Protein AF-A0A2E9R5T1-F1 (afdb_monomer_lite)

Secondary structure (DSSP, 8-state):
---HHHHHHHHHHHHHHHHTTS---------EEEEEEEE--HHHHT----SPEEEE--SHHHHHHHHHHHHHHHGGGT---HHHHHHHHHHHHHHHHHH--EEEEEEETTEEEEEEEEEEEEETTEEEEEEEEEEE-GGGTTSSHHHHHHHHHHHHHHHTT--EEEEEEESSSTHHHHHHHHTPEEEEEEEE-SPPHHHHHHHHHHHTTTS--SEEEE-HHHHTT---TT--EEEEEE--S---SEEEEEETTEEEEEEEE-GGGPPPTTTTGGGGG-EEEEESSSHHHHHHHHHHHHHHSPPPPPPHHHHHHHHHHHHHHHHHT-SSSHHHHHHHHHHHHHHHHHHHHHTT-----HHHHHHHHHHH-HHHHHHHHHHHSTT--HHHHHHHHHHHHT----TT-SS-----

pLDDT: mean 85.92, std 13.11, range [28.3, 98.19]

Radius of gyration: 26.07 Å; chains: 1; bounding box: 69×51×72 Å

Foldseek 3Di:
DDALVVLQVVQVVVVLVLLVQAQDDPDDPDFFKKFKWKFQDLVLLLFDDFQKDWDWDDDPVSLVVQLVQVCQQCVVVVPNDSVVSVRVSVSVVRLCVPQVKIKTFIDHPRDGFAIKIWGWDQDPNATETEIDRQDGRPVNPPVCVSLSSSRNVSNVCVVVRHRMYIYMDGPPDPVVVVVVVSPIDGSDIDRPPDDRLSRVLVQVCVVCVVFAFQWKKWAPCNLVVNDDLPDATEIETEGCDPDDQWDFDDTPSHTYTYGYDYPVGDDDLVVLLRSLSIDISDHPPCVSVVSNVSSVVVQLAFDDADDPVRLVVLLVVLVVLLVQLPDDDPRNVVSLVVSLVSLQCLLCNQQSEHRSDDVVSLVLCVPPPVVLSVLSVQSPDVPRDSVSSVVSSVVSVPRHHDPVDRYRDDDD

Structure (mmCIF, N/CA/C/O backbone):
data_AF-A0A2E9R5T1-F1
#
_entry.id   AF-A0A2E9R5T1-F1
#
loop_
_atom_site.group_PDB
_atom_site.id
_atom_site.type_symbol
_atom_site.label_atom_id
_atom_site.label_alt_id
_atom_site.label_comp_id
_atom_site.label_asym_id
_atom_site.label_entity_id
_atom_site.label_seq_id
_atom_site.pdbx_PDB_ins_code
_atom_site.Cartn_x
_atom_site.Cartn_y
_atom_site.Cartn_z
_atom_site.occupancy
_atom_site.B_iso_or_equiv
_atom_site.auth_seq_id
_atom_site.auth_comp_id
_atom_site.auth_asym_id
_atom_site.auth_atom_id
_atom_site.pdbx_PDB_model_num
ATOM 1 N N . MET A 1 1 ? -6.552 21.647 -6.631 1.00 59.81 1 MET A N 1
ATOM 2 C CA . MET A 1 1 ? -7.624 20.635 -6.540 1.00 59.81 1 MET A CA 1
ATOM 3 C C . MET A 1 1 ? -6.993 19.288 -6.786 1.00 59.81 1 MET A C 1
ATOM 5 O O . MET A 1 1 ? -6.242 19.164 -7.749 1.00 59.81 1 MET A O 1
ATOM 9 N N . TYR A 1 2 ? -7.252 18.329 -5.908 1.00 76.38 2 TYR A N 1
ATOM 10 C CA . TYR A 1 2 ? -6.768 16.965 -6.065 1.00 76.38 2 TYR A CA 1
ATOM 11 C C . TYR A 1 2 ? -7.516 16.244 -7.189 1.00 76.38 2 TYR A C 1
ATOM 13 O O . TYR A 1 2 ? -8.682 16.533 -7.458 1.00 76.38 2 TYR A O 1
ATOM 21 N N . THR A 1 3 ? -6.845 15.314 -7.870 1.00 84.06 3 THR A N 1
ATOM 22 C CA . THR A 1 3 ? -7.523 14.411 -8.808 1.00 84.06 3 THR A CA 1
ATOM 23 C C . THR A 1 3 ? -8.287 13.346 -8.021 1.00 84.06 3 THR A C 1
ATOM 25 O O . THR A 1 3 ? -7.894 13.000 -6.909 1.00 84.06 3 THR A O 1
ATOM 28 N N . GLN A 1 4 ? -9.350 12.775 -8.599 1.00 82.19 4 GLN A N 1
ATOM 29 C CA . GLN A 1 4 ? -10.084 11.676 -7.953 1.00 82.19 4 GLN A CA 1
ATOM 30 C C . GLN A 1 4 ? -9.165 10.498 -7.591 1.00 82.19 4 GLN A C 1
ATOM 32 O O . GLN A 1 4 ? -9.255 9.974 -6.488 1.00 82.19 4 GLN A O 1
ATOM 37 N N . ALA A 1 5 ? -8.218 10.153 -8.471 1.00 71.06 5 ALA A N 1
ATOM 38 C CA . ALA A 1 5 ? -7.241 9.095 -8.218 1.00 71.06 5 ALA A CA 1
ATOM 39 C C . ALA A 1 5 ? -6.357 9.381 -6.992 1.00 71.06 5 ALA A C 1
ATOM 41 O O . ALA A 1 5 ? -6.119 8.487 -6.187 1.00 71.06 5 ALA A O 1
ATOM 42 N N . HIS A 1 6 ? -5.914 10.627 -6.820 1.00 79.06 6 HIS A N 1
ATOM 43 C CA . HIS A 1 6 ? -5.114 11.012 -5.660 1.00 79.06 6 HIS A CA 1
ATOM 44 C C . HIS A 1 6 ? -5.943 11.029 -4.367 1.00 79.06 6 HIS A C 1
ATOM 46 O O . HIS A 1 6 ? -5.494 10.545 -3.333 1.00 79.06 6 HIS A O 1
ATOM 52 N N . LEU A 1 7 ? -7.187 11.518 -4.422 1.00 87.56 7 LEU A N 1
ATOM 53 C CA . LEU A 1 7 ? -8.104 11.451 -3.281 1.00 87.56 7 LEU A CA 1
ATOM 54 C C . LEU A 1 7 ? -8.384 10.001 -2.869 1.00 87.56 7 LEU A C 1
ATOM 56 O O . LEU A 1 7 ? -8.409 9.695 -1.682 1.00 87.56 7 LEU A O 1
ATOM 60 N N . HIS A 1 8 ? -8.558 9.098 -3.834 1.00 88.50 8 HIS A N 1
ATOM 61 C CA . HIS A 1 8 ? -8.705 7.671 -3.568 1.00 88.50 8 HIS A CA 1
ATOM 62 C C . HIS A 1 8 ? -7.478 7.086 -2.858 1.00 88.50 8 HIS A C 1
ATOM 64 O O . HIS A 1 8 ? -7.639 6.439 -1.827 1.00 88.50 8 HIS A O 1
ATOM 70 N N . GLU A 1 9 ? -6.271 7.371 -3.350 1.00 77.12 9 GLU A N 1
ATOM 71 C CA . GLU A 1 9 ? -5.012 6.937 -2.730 1.00 77.12 9 GLU A CA 1
ATOM 72 C C . GLU A 1 9 ? -4.887 7.423 -1.279 1.00 77.12 9 GLU A C 1
ATOM 74 O O . GLU A 1 9 ? -4.515 6.652 -0.394 1.00 77.12 9 GLU A O 1
ATOM 79 N N . ILE A 1 10 ? -5.281 8.672 -1.011 1.00 84.06 10 ILE A N 1
ATOM 80 C CA . ILE A 1 10 ? -5.351 9.212 0.348 1.00 84.06 10 ILE A CA 1
ATOM 81 C C . ILE A 1 10 ? -6.268 8.357 1.228 1.00 84.06 10 ILE A C 1
ATOM 83 O O . ILE A 1 10 ? -5.854 7.942 2.312 1.00 84.06 10 ILE A O 1
ATOM 87 N N . VAL A 1 11 ? -7.501 8.084 0.783 1.00 87.44 11 VAL A N 1
ATOM 88 C CA . VAL A 1 11 ? -8.450 7.288 1.578 1.00 87.44 11 VAL A CA 1
ATOM 89 C C . VAL A 1 11 ? -7.875 5.901 1.865 1.00 87.44 11 VAL A C 1
ATOM 91 O O . VAL A 1 11 ? -7.888 5.478 3.022 1.00 87.44 11 VAL A O 1
ATOM 94 N N . LEU A 1 12 ? -7.295 5.236 0.862 1.00 80.81 12 LEU A N 1
ATOM 95 C CA . LEU A 1 12 ? -6.671 3.923 1.035 1.00 80.81 12 LEU A CA 1
ATOM 96 C C . LEU A 1 12 ? -5.512 3.955 2.036 1.00 80.81 12 LEU A C 1
ATOM 98 O O . LEU A 1 12 ? -5.439 3.104 2.918 1.00 80.81 12 LEU A O 1
ATOM 102 N N . ARG A 1 13 ? -4.640 4.966 1.964 1.00 78.19 13 ARG A N 1
ATOM 103 C CA . ARG A 1 13 ? -3.521 5.107 2.905 1.00 78.19 13 ARG A CA 1
ATOM 104 C C . ARG A 1 13 ? -4.013 5.297 4.340 1.00 78.19 13 ARG A C 1
ATOM 106 O O . ARG A 1 13 ? -3.461 4.685 5.251 1.00 78.19 13 ARG A O 1
ATOM 113 N N . THR A 1 14 ? -5.051 6.113 4.550 1.00 83.94 14 THR A N 1
ATOM 114 C CA . THR A 1 14 ? -5.640 6.281 5.891 1.00 83.94 14 THR A CA 1
ATOM 115 C C . THR A 1 14 ? -6.254 4.983 6.407 1.00 83.94 14 THR A C 1
ATOM 117 O O . THR A 1 14 ? -6.073 4.655 7.574 1.00 83.94 14 THR A O 1
ATOM 120 N N . GLU A 1 15 ? -6.908 4.213 5.536 1.00 85.50 15 GLU A N 1
ATOM 121 C CA . GLU A 1 15 ? -7.493 2.918 5.882 1.00 85.50 15 GLU A CA 1
ATOM 122 C C . GLU A 1 15 ? -6.421 1.909 6.308 1.00 85.50 15 GLU A C 1
ATOM 124 O O . GLU A 1 15 ? -6.512 1.330 7.387 1.00 85.50 15 GLU A O 1
ATOM 129 N N . MET A 1 16 ? -5.351 1.772 5.520 1.00 72.56 16 MET A N 1
ATOM 130 C CA . MET A 1 16 ? -4.235 0.874 5.837 1.00 72.56 16 MET A CA 1
ATOM 131 C C . MET A 1 16 ? -3.582 1.204 7.187 1.00 72.56 16 MET A C 1
ATOM 133 O O . MET A 1 16 ? -3.212 0.302 7.937 1.00 72.56 16 MET A O 1
ATOM 137 N N . LEU A 1 17 ? -3.441 2.494 7.511 1.00 75.75 17 LEU A N 1
ATOM 138 C CA . LEU A 1 17 ? -2.878 2.928 8.790 1.00 75.75 17 LEU A CA 1
ATOM 139 C C . LEU A 1 17 ? -3.795 2.577 9.964 1.00 75.75 17 LEU A C 1
ATOM 141 O O . LEU A 1 17 ? -3.307 2.063 10.970 1.00 75.75 17 LEU A O 1
ATOM 145 N N . LEU A 1 18 ? -5.104 2.811 9.836 1.00 80.56 18 LEU A N 1
ATOM 146 C CA . LEU A 1 18 ? -6.070 2.455 10.879 1.00 80.56 18 LEU A CA 1
ATOM 147 C C . LEU A 1 18 ? -6.155 0.946 11.098 1.00 80.56 18 LEU A C 1
ATOM 149 O O . LEU A 1 18 ? -6.223 0.510 12.238 1.00 80.56 18 LEU A O 1
ATOM 153 N N . GLN A 1 19 ? -6.073 0.152 10.038 1.00 74.94 19 GLN A N 1
ATOM 154 C CA . GLN A 1 19 ? -6.098 -1.307 10.143 1.00 74.94 19 GLN A CA 1
ATOM 155 C C . GLN A 1 19 ? -4.813 -1.889 10.742 1.00 74.94 19 GLN A C 1
ATOM 157 O O . GLN A 1 19 ? -4.826 -2.998 11.263 1.00 74.94 19 GLN A O 1
ATOM 162 N N . SER A 1 20 ? -3.694 -1.153 10.718 1.00 71.19 20 SER A N 1
ATOM 163 C CA . SER A 1 20 ? -2.428 -1.613 11.314 1.00 71.19 20 SER A CA 1
ATOM 164 C C . SER A 1 20 ? -2.465 -1.763 12.843 1.00 71.19 20 SER A C 1
ATOM 166 O O . SER A 1 20 ? -1.512 -2.279 13.429 1.00 71.19 20 SER A O 1
ATOM 168 N N . VAL A 1 21 ? -3.535 -1.286 13.486 1.00 68.94 21 VAL A N 1
ATOM 169 C CA . VAL A 1 21 ? -3.762 -1.374 14.937 1.00 68.94 21 VAL A CA 1
ATOM 170 C C . VAL A 1 21 ? -5.000 -2.178 15.315 1.00 68.94 21 VAL A C 1
ATOM 172 O O . VAL A 1 21 ? -5.254 -2.342 16.503 1.00 68.94 21 VAL A O 1
ATOM 175 N N . GLU A 1 22 ? -5.780 -2.635 14.338 1.00 73.25 22 GLU A N 1
ATOM 176 C CA . GLU A 1 22 ? -6.994 -3.401 14.608 1.00 73.25 22 GLU A CA 1
ATOM 177 C C . GLU A 1 22 ? -6.646 -4.846 14.963 1.00 73.25 22 GLU A C 1
ATOM 179 O O . GLU A 1 22 ? -5.777 -5.472 14.346 1.00 73.25 22 GLU A O 1
ATOM 184 N N . HIS A 1 23 ? -7.345 -5.397 15.951 1.00 59.78 23 HIS A N 1
ATOM 185 C CA . HIS A 1 23 ? -7.239 -6.808 16.283 1.00 59.78 23 HIS A CA 1
ATOM 186 C C . HIS A 1 23 ? -7.947 -7.637 15.201 1.00 59.78 23 HIS A C 1
ATOM 188 O O . HIS A 1 23 ? -9.172 -7.607 15.078 1.00 59.78 23 HIS A O 1
ATOM 194 N N . SER A 1 24 ? -7.177 -8.402 14.419 1.00 51.25 24 SER A N 1
ATOM 195 C CA . SER A 1 24 ? -7.688 -9.244 13.331 1.00 51.25 24 SER A CA 1
ATOM 196 C C . SER A 1 24 ? -8.837 -10.150 13.791 1.00 51.25 24 SER A C 1
ATOM 198 O O . SER A 1 24 ? -8.683 -10.945 14.723 1.00 51.25 24 SER A O 1
ATOM 200 N N . TYR A 1 25 ? -9.981 -10.073 13.105 1.00 47.62 25 TYR A N 1
ATOM 201 C CA . TYR A 1 25 ? -11.031 -11.088 13.180 1.00 47.62 25 TYR A CA 1
ATOM 202 C C . TYR A 1 25 ? -11.051 -11.914 11.895 1.00 47.62 25 TYR A C 1
ATOM 204 O O . TYR A 1 25 ? -11.053 -11.333 10.806 1.00 47.62 25 TYR A O 1
ATOM 212 N N . PRO A 1 26 ? -11.190 -13.248 11.991 1.00 35.00 26 PRO A N 1
ATOM 213 C CA . PRO A 1 26 ? -11.529 -14.077 10.850 1.00 35.00 26 PRO A CA 1
ATOM 214 C C . PRO A 1 26 ? -13.003 -13.836 10.500 1.00 35.00 26 PRO A C 1
ATOM 216 O O . PRO A 1 26 ? -13.890 -14.608 10.856 1.00 35.00 26 PRO A O 1
ATOM 219 N N . GLN A 1 27 ? -13.304 -12.722 9.832 1.00 35.47 27 GLN A N 1
ATOM 220 C CA . GLN A 1 27 ? -14.530 -12.655 9.050 1.00 35.47 27 GLN A CA 1
ATOM 221 C C . GLN A 1 27 ? -14.250 -13.335 7.717 1.00 35.47 27 GLN A C 1
ATOM 223 O O . GLN A 1 27 ? -13.300 -12.976 7.022 1.00 35.47 27 GLN A O 1
ATOM 228 N N . ALA A 1 28 ? -15.078 -14.336 7.411 1.00 28.30 28 ALA A N 1
ATOM 229 C CA . ALA A 1 28 ? -15.074 -15.083 6.164 1.00 28.30 28 ALA A CA 1
ATOM 230 C C . ALA A 1 28 ? -14.765 -14.168 4.973 1.00 28.30 28 ALA A C 1
ATOM 232 O O . ALA A 1 28 ? -15.284 -13.050 4.894 1.00 28.30 28 ALA A O 1
ATOM 233 N N . SER A 1 29 ? -13.917 -14.674 4.078 1.00 32.88 29 SER A N 1
ATOM 234 C CA . SER A 1 29 ? -13.398 -14.078 2.845 1.00 32.88 29 SER A CA 1
ATOM 235 C C . SER A 1 29 ? -14.494 -13.688 1.844 1.00 32.88 29 SER A C 1
ATOM 237 O O . SER A 1 29 ? -14.556 -14.160 0.713 1.00 32.88 29 SER A O 1
ATOM 239 N N . ILE A 1 30 ? -15.385 -12.787 2.240 1.00 36.75 30 ILE A N 1
ATOM 240 C CA . ILE A 1 30 ? -16.299 -12.124 1.326 1.00 36.75 30 ILE A CA 1
ATOM 241 C C . ILE A 1 30 ? -15.514 -10.959 0.746 1.00 36.75 30 ILE A C 1
ATOM 243 O O . ILE A 1 30 ? -15.134 -10.039 1.470 1.00 36.75 30 ILE A O 1
ATOM 247 N N . SER A 1 31 ? -15.273 -11.009 -0.561 1.00 41.31 31 SER A N 1
ATOM 248 C CA . SER A 1 31 ? -14.768 -9.874 -1.322 1.00 41.31 31 SER A CA 1
ATOM 249 C C . SER A 1 31 ? -15.642 -8.649 -1.037 1.00 41.31 31 SER A C 1
ATOM 251 O O . SER A 1 31 ? -16.794 -8.598 -1.474 1.00 41.31 31 SER A O 1
ATOM 253 N N . ARG A 1 32 ? -15.137 -7.667 -0.287 1.00 60.44 32 ARG A N 1
ATOM 254 C CA . ARG A 1 32 ? -15.850 -6.415 -0.032 1.00 60.44 32 ARG A CA 1
ATOM 255 C C . ARG A 1 32 ? -15.503 -5.461 -1.145 1.00 60.44 32 ARG A C 1
ATOM 257 O O . ARG A 1 32 ? -14.402 -4.932 -1.234 1.00 60.44 32 ARG A O 1
ATOM 264 N N . HIS A 1 33 ? -16.445 -5.259 -2.045 1.00 74.25 33 HIS A N 1
ATOM 265 C CA . HIS A 1 33 ? -16.380 -4.093 -2.903 1.00 74.25 33 HIS A CA 1
ATOM 266 C C . HIS A 1 33 ? -16.624 -2.872 -2.010 1.00 74.25 33 HIS A C 1
ATOM 268 O O . HIS A 1 33 ? -17.652 -2.811 -1.344 1.00 74.25 33 HIS A O 1
ATOM 274 N N . GLU A 1 34 ? -15.686 -1.931 -1.939 1.00 85.38 34 GLU A N 1
ATOM 275 C CA . GLU A 1 34 ? -15.787 -0.742 -1.085 1.00 85.38 34 GLU A CA 1
ATOM 276 C C . GLU A 1 34 ? -15.503 0.532 -1.881 1.00 85.38 34 GLU A C 1
ATOM 278 O O . GLU A 1 34 ? -14.698 0.557 -2.813 1.00 85.38 34 GLU A O 1
ATOM 283 N N . TRP A 1 35 ? -16.192 1.612 -1.530 1.00 90.19 35 TRP A N 1
ATOM 284 C CA . TRP A 1 35 ? -16.045 2.932 -2.123 1.00 90.19 35 TRP A CA 1
ATOM 285 C C . TRP A 1 35 ? -15.223 3.829 -1.216 1.00 90.19 35 TRP A C 1
ATOM 287 O O . TRP A 1 35 ? -15.558 4.007 -0.046 1.00 90.19 35 TRP A O 1
ATOM 297 N N . SER A 1 36 ? -14.221 4.478 -1.801 1.00 92.12 36 SER A N 1
ATOM 298 C CA . SER A 1 36 ? -13.553 5.609 -1.172 1.00 92.12 36 SER A CA 1
ATOM 299 C C . SER A 1 36 ? -14.386 6.862 -1.385 1.00 92.12 36 SER A C 1
ATOM 301 O O . SER A 1 36 ? -14.718 7.230 -2.520 1.00 92.12 36 SER A O 1
ATOM 303 N N . MET A 1 37 ? -14.722 7.518 -0.283 1.00 94.88 37 MET A N 1
ATOM 304 C CA . MET A 1 37 ? -15.631 8.650 -0.253 1.00 94.88 37 MET A CA 1
ATOM 305 C C . MET A 1 37 ? -14.959 9.876 0.366 1.00 94.88 37 MET A C 1
ATOM 307 O O . MET A 1 37 ? -14.228 9.762 1.349 1.00 94.88 37 MET A O 1
ATOM 311 N N . TRP A 1 38 ? -15.227 11.051 -0.205 1.00 96.06 38 TRP A N 1
ATOM 312 C CA . TRP A 1 38 ? -14.563 12.310 0.142 1.00 96.06 38 TRP A CA 1
ATOM 313 C C . TRP A 1 38 ? -15.548 13.474 0.266 1.00 96.06 38 TRP A C 1
ATOM 315 O O . TRP A 1 38 ? -16.450 13.611 -0.560 1.00 96.06 38 TRP A O 1
ATOM 325 N N . LEU A 1 39 ? -15.363 14.334 1.266 1.00 95.00 39 LEU A N 1
ATOM 326 C CA . LEU A 1 39 ? -16.145 15.549 1.485 1.00 95.00 39 LEU A CA 1
ATOM 327 C C . LEU A 1 39 ? -15.214 16.730 1.796 1.00 95.00 39 LEU A C 1
ATOM 329 O O . LEU A 1 39 ? -14.656 16.805 2.885 1.00 95.00 39 LEU A O 1
ATOM 333 N N . GLU A 1 40 ? -15.103 17.676 0.865 1.00 90.69 40 GLU A N 1
ATOM 334 C CA . GLU A 1 40 ? -14.290 18.907 0.993 1.00 90.69 40 GLU A CA 1
ATOM 335 C C . GLU A 1 40 ? -15.106 20.207 0.902 1.00 90.69 40 GLU A C 1
ATOM 337 O O . GLU A 1 40 ? -14.570 21.308 1.028 1.00 90.69 40 GLU A O 1
ATOM 342 N N . ASP A 1 41 ? -16.415 20.093 0.675 1.00 83.56 41 ASP A N 1
ATOM 343 C CA . ASP A 1 41 ? -17.321 21.231 0.533 1.00 83.56 41 ASP A CA 1
ATOM 344 C C . ASP A 1 41 ? -17.409 22.012 1.856 1.00 83.56 41 ASP A C 1
ATOM 346 O O . ASP A 1 41 ? -17.982 21.540 2.839 1.00 83.56 41 ASP A O 1
ATOM 350 N N . ARG A 1 42 ? -16.839 23.224 1.876 1.00 75.31 42 ARG A N 1
ATOM 351 C CA . ARG A 1 42 ? -16.771 24.088 3.064 1.00 75.31 42 ARG A CA 1
ATOM 352 C C . ARG A 1 42 ? -18.138 24.537 3.571 1.00 75.31 42 ARG A C 1
ATOM 354 O O . ARG A 1 42 ? -18.296 24.667 4.783 1.00 75.31 42 ARG A O 1
ATOM 361 N N . GLU A 1 43 ? -19.121 24.737 2.694 1.00 75.88 43 GLU A N 1
ATOM 362 C CA . GLU A 1 43 ? -20.480 25.082 3.126 1.00 75.88 43 GLU A CA 1
ATOM 363 C C . GLU A 1 43 ? -21.116 23.893 3.846 1.00 75.88 43 GLU A C 1
ATOM 365 O O . GLU A 1 43 ? -21.723 24.052 4.906 1.00 75.88 43 GLU A O 1
ATOM 370 N N . ARG A 1 44 ? -20.895 22.673 3.347 1.00 74.25 44 ARG A N 1
ATOM 371 C CA . ARG A 1 44 ? -21.368 21.456 4.025 1.00 74.25 44 ARG A CA 1
ATOM 372 C C . ARG A 1 44 ? -20.609 21.165 5.312 1.00 74.25 44 ARG A C 1
ATOM 374 O O . ARG A 1 44 ? -21.234 20.765 6.292 1.00 74.25 44 ARG A O 1
ATOM 381 N N . LEU A 1 45 ? -19.297 21.404 5.333 1.00 72.94 45 LEU A N 1
ATOM 382 C CA . LEU A 1 45 ? -18.474 21.273 6.535 1.00 72.94 45 LEU A CA 1
ATOM 383 C C . LEU A 1 45 ? -18.870 22.292 7.609 1.00 72.94 45 LEU A C 1
ATOM 385 O O . LEU A 1 45 ? -18.813 21.964 8.786 1.00 72.94 45 LEU A O 1
ATOM 389 N N . SER A 1 46 ? -19.353 23.483 7.237 1.00 70.12 46 SER A N 1
ATOM 390 C CA . SER A 1 46 ? -19.845 24.464 8.217 1.00 70.12 46 SER A CA 1
ATOM 391 C C . SER A 1 46 ? -21.086 23.993 8.998 1.00 70.12 46 SER A C 1
ATOM 393 O O . SER A 1 46 ? -21.353 24.510 10.081 1.00 70.12 46 SER A O 1
ATOM 395 N N . GLY A 1 47 ? -21.780 22.957 8.502 1.00 64.88 47 GLY A N 1
ATOM 396 C CA . GLY A 1 47 ? -22.803 22.194 9.218 1.00 64.88 47 GLY A CA 1
ATOM 397 C C . GLY A 1 47 ? -24.093 22.971 9.506 1.00 64.88 47 GLY A C 1
ATOM 398 O O . GLY A 1 47 ? -24.116 23.930 10.276 1.00 64.88 47 GLY A O 1
ATOM 399 N N . ALA A 1 48 ? -25.227 22.502 8.975 1.00 76.25 48 ALA A N 1
ATOM 400 C CA . ALA A 1 48 ? -26.530 23.067 9.341 1.00 76.25 48 ALA A CA 1
ATOM 401 C C . ALA A 1 48 ? -26.809 22.916 10.856 1.00 76.25 48 ALA A C 1
ATOM 403 O O . ALA A 1 48 ? -26.301 21.970 11.470 1.00 76.25 48 ALA A O 1
ATOM 404 N N . PRO A 1 49 ? -27.600 23.816 11.477 1.00 80.69 49 PRO A N 1
ATOM 405 C CA . PRO A 1 49 ? -28.053 23.679 12.863 1.00 80.69 49 PRO A CA 1
ATOM 406 C C . PRO A 1 49 ? -28.580 22.273 13.152 1.00 80.69 49 PRO A C 1
ATOM 408 O O . PRO A 1 49 ? -29.258 21.673 12.320 1.00 80.69 49 PRO A O 1
ATOM 411 N N . THR A 1 50 ? -28.217 21.753 14.318 1.00 88.25 50 THR A N 1
ATOM 412 C CA . THR A 1 50 ? -28.560 20.410 14.782 1.00 88.25 50 THR A CA 1
ATOM 413 C C . THR A 1 50 ? -28.835 20.494 16.272 1.00 88.25 50 THR A C 1
ATOM 415 O O . THR A 1 50 ? -28.148 21.239 16.975 1.00 88.25 50 THR A O 1
ATOM 418 N N . ASP A 1 51 ? -29.832 19.745 16.724 1.00 91.12 51 ASP A N 1
ATOM 419 C CA . ASP A 1 51 ? -30.188 19.635 18.140 1.00 91.12 51 ASP A CA 1
ATOM 420 C C . ASP A 1 51 ? -29.371 18.537 18.840 1.00 91.12 51 ASP A C 1
ATOM 422 O O . ASP A 1 51 ? -29.473 18.335 20.049 1.00 91.12 51 ASP A O 1
ATOM 426 N N . LEU A 1 52 ? -28.565 17.805 18.066 1.00 94.19 52 LEU A N 1
ATOM 427 C CA . LEU A 1 52 ? -27.718 16.729 18.544 1.00 94.19 52 LEU A CA 1
ATOM 428 C C . LEU A 1 52 ? -26.391 17.287 19.075 1.00 94.19 52 LEU A C 1
ATOM 430 O O . LEU A 1 52 ? -25.686 18.023 18.381 1.00 94.19 52 LEU A O 1
ATOM 434 N N . ILE A 1 53 ? -26.042 16.897 20.298 1.00 95.38 53 ILE A N 1
ATOM 435 C CA . ILE A 1 53 ? -24.817 17.302 20.990 1.00 95.38 53 ILE A CA 1
ATOM 436 C C . ILE A 1 53 ? -23.808 16.158 20.904 1.00 95.38 53 ILE A C 1
ATOM 438 O O . ILE A 1 53 ? -24.135 15.019 21.237 1.00 95.38 53 ILE A O 1
ATOM 442 N N . LEU A 1 54 ? -22.581 16.461 20.477 1.00 96.75 54 LEU A N 1
ATOM 443 C CA . LEU A 1 54 ? -21.468 15.513 20.510 1.00 96.75 54 LEU A CA 1
ATOM 444 C C . LEU A 1 54 ? -20.657 15.702 21.787 1.00 96.75 54 LEU A C 1
ATOM 446 O O . LEU A 1 54 ? -20.087 16.769 22.016 1.00 96.75 54 LEU A O 1
ATOM 450 N N . CYS A 1 55 ? -20.592 14.653 22.596 1.00 96.94 55 CYS A N 1
ATOM 451 C CA . CYS A 1 55 ? -19.800 14.607 23.816 1.00 96.94 55 CYS A CA 1
ATOM 452 C C . CYS A 1 55 ? -18.541 13.769 23.548 1.00 96.94 55 CYS A C 1
ATOM 454 O O . CYS A 1 55 ? -18.687 12.570 23.300 1.00 96.94 55 CYS A O 1
ATOM 456 N N . PRO A 1 56 ? -17.333 14.366 23.524 1.00 97.12 56 PRO A N 1
ATOM 457 C CA . PRO A 1 56 ? -16.104 13.610 23.308 1.00 97.12 56 PRO A CA 1
ATOM 458 C C . PRO A 1 56 ? -15.879 12.634 24.461 1.00 97.12 56 PRO A C 1
ATOM 460 O O . PRO A 1 56 ? -16.066 12.992 25.619 1.00 97.12 56 PRO A O 1
ATOM 463 N N . VAL A 1 57 ? -15.458 11.419 24.131 1.00 96.88 57 VAL A N 1
ATOM 464 C CA . VAL A 1 57 ? -15.122 10.378 25.104 1.00 96.88 57 VAL A CA 1
ATOM 465 C C . VAL A 1 57 ? -13.709 10.614 25.629 1.00 96.88 57 VAL A C 1
ATOM 467 O O . VAL A 1 57 ? -12.746 10.649 24.863 1.00 96.88 57 VAL A O 1
ATOM 470 N N . THR A 1 58 ? -13.597 10.795 26.940 1.00 94.31 58 THR A N 1
ATOM 471 C CA . THR A 1 58 ? -12.371 11.179 27.651 1.00 94.31 58 THR A CA 1
ATOM 472 C C . THR A 1 58 ? -12.130 10.383 28.935 1.00 94.31 58 THR A C 1
ATOM 474 O O . THR A 1 58 ? -10.995 10.357 29.410 1.00 94.31 58 THR A O 1
ATOM 477 N N . SER A 1 59 ? -13.151 9.715 29.485 1.00 95.12 59 SER A N 1
ATOM 478 C CA . SER A 1 59 ? -13.040 8.875 30.686 1.00 95.12 59 SER A CA 1
ATOM 479 C C . SER A 1 59 ? -13.370 7.403 30.425 1.00 95.12 59 SER A C 1
ATOM 481 O O . SER A 1 59 ? -13.995 7.044 29.425 1.00 95.12 59 SER A O 1
ATOM 483 N N . ASP A 1 60 ? -12.964 6.526 31.346 1.00 93.44 60 ASP A N 1
ATOM 484 C CA . ASP A 1 60 ? -13.294 5.100 31.268 1.00 93.44 60 ASP A CA 1
ATOM 485 C C . ASP A 1 60 ? -14.804 4.841 31.373 1.00 93.44 60 ASP A C 1
ATOM 487 O O . ASP A 1 60 ? -15.307 3.933 30.710 1.00 93.44 60 ASP A O 1
ATOM 491 N N . GLU A 1 61 ? -15.548 5.647 32.140 1.00 94.56 61 GLU A N 1
ATOM 492 C CA . GLU A 1 61 ? -17.013 5.554 32.195 1.00 94.56 61 GLU A CA 1
ATOM 493 C C . GLU A 1 61 ? -17.658 5.887 30.840 1.00 94.56 61 GLU A C 1
ATOM 495 O O . GLU A 1 61 ? -18.617 5.236 30.423 1.00 94.56 61 GLU A O 1
ATOM 500 N N . GLU A 1 62 ? -17.120 6.870 30.117 1.00 95.06 62 GLU A N 1
ATOM 501 C CA . GLU A 1 62 ? -17.605 7.243 28.784 1.00 95.06 62 GLU A CA 1
ATOM 502 C C . GLU A 1 62 ? -17.257 6.172 27.737 1.00 95.06 62 GLU A C 1
ATOM 504 O O . GLU A 1 62 ? -18.076 5.870 26.867 1.00 95.06 62 GLU A O 1
ATOM 509 N N . TRP A 1 63 ? -16.092 5.524 27.854 1.00 95.19 63 TRP A N 1
ATOM 510 C CA . TRP A 1 63 ? -15.742 4.362 27.030 1.00 95.19 63 TRP A CA 1
ATOM 511 C C . TRP A 1 63 ? -16.665 3.164 27.281 1.00 95.19 63 TRP A C 1
ATOM 513 O O . TRP A 1 63 ? -17.057 2.489 26.330 1.00 95.19 63 TRP A O 1
ATOM 523 N N . GLN A 1 64 ? -17.055 2.915 28.535 1.00 93.50 64 GLN A N 1
ATOM 524 C CA . GLN A 1 64 ? -18.055 1.889 28.865 1.00 93.50 64 GLN A CA 1
ATOM 525 C C . GLN A 1 64 ? -19.428 2.224 28.267 1.00 93.50 64 GLN A C 1
ATOM 527 O O . GLN A 1 64 ? -20.130 1.336 27.786 1.00 93.50 64 GLN A O 1
ATOM 532 N N . MET A 1 65 ? -19.803 3.506 28.243 1.00 93.06 65 MET A N 1
ATOM 533 C CA . MET A 1 65 ? -21.040 3.953 27.598 1.00 93.06 65 MET A CA 1
ATOM 534 C C . MET A 1 65 ? -21.007 3.725 26.078 1.00 93.06 65 MET A C 1
ATOM 536 O O . MET A 1 65 ? -21.997 3.284 25.494 1.00 93.06 65 MET A O 1
ATOM 540 N N . LEU A 1 66 ? -19.860 3.975 25.438 1.00 93.56 66 LEU A N 1
ATOM 541 C CA . LEU A 1 66 ? -19.642 3.699 24.015 1.00 93.56 66 LEU A CA 1
ATOM 542 C C . LEU A 1 66 ? -19.767 2.193 23.720 1.00 93.56 66 LEU A C 1
ATOM 544 O O . LEU A 1 66 ? -20.443 1.801 22.769 1.00 93.56 66 LEU A O 1
ATOM 548 N N . GLU A 1 67 ? -19.214 1.338 24.588 1.00 92.38 67 GLU A N 1
ATOM 549 C CA . GLU A 1 67 ? -19.400 -0.119 24.526 1.00 92.38 67 GLU A CA 1
ATOM 550 C C . GLU A 1 67 ? -20.884 -0.519 24.565 1.00 92.38 67 GLU A C 1
ATOM 552 O O . GLU A 1 67 ? -21.328 -1.369 23.787 1.00 92.38 67 GLU A O 1
ATOM 557 N N . GLU A 1 68 ? -21.676 0.107 25.442 1.00 91.19 68 GLU A N 1
ATOM 558 C CA . GLU A 1 68 ? -23.108 -0.176 25.560 1.00 91.19 68 GLU A CA 1
ATOM 559 C C . GLU A 1 68 ? -23.884 0.225 24.295 1.00 91.19 68 GLU A C 1
ATOM 561 O O . GLU A 1 68 ? -24.741 -0.533 23.829 1.00 91.19 68 GLU A O 1
ATOM 566 N N . ILE A 1 69 ? -23.574 1.388 23.709 1.00 91.12 69 ILE A N 1
ATOM 567 C CA . ILE A 1 69 ? -24.159 1.820 22.431 1.00 91.12 69 ILE A CA 1
ATOM 568 C C . ILE A 1 69 ? -23.800 0.829 21.327 1.00 91.12 69 ILE A C 1
ATOM 570 O O . ILE A 1 69 ? -24.694 0.359 20.619 1.00 91.12 69 ILE A O 1
ATOM 574 N N . ARG A 1 70 ? -22.520 0.457 21.208 1.00 89.25 70 ARG A N 1
ATOM 575 C CA . ARG A 1 70 ? -22.063 -0.497 20.192 1.00 89.25 70 ARG A CA 1
ATOM 576 C C . ARG A 1 70 ? -22.769 -1.843 20.332 1.00 89.25 70 ARG A C 1
ATOM 578 O O . ARG A 1 70 ? -23.221 -2.397 19.336 1.00 89.25 70 ARG A O 1
ATOM 585 N N . ARG A 1 71 ? -22.963 -2.331 21.560 1.00 87.00 71 ARG A N 1
ATOM 586 C CA . ARG A 1 71 ? -23.717 -3.566 21.824 1.00 87.00 71 ARG A CA 1
ATOM 587 C C . ARG A 1 71 ? -25.158 -3.494 21.306 1.00 87.00 71 ARG A C 1
ATOM 589 O O . ARG A 1 71 ? -25.633 -4.460 20.719 1.00 87.00 71 ARG A O 1
ATOM 596 N N . LYS A 1 72 ? -25.840 -2.354 21.479 1.00 88.44 72 LYS A N 1
ATOM 597 C CA . LYS A 1 72 ? -27.201 -2.137 20.944 1.00 88.44 72 LYS A CA 1
ATOM 598 C C . LYS A 1 72 ? -27.219 -2.105 19.417 1.00 88.44 72 LYS A C 1
ATOM 600 O O . LYS A 1 72 ? -28.139 -2.643 18.814 1.00 88.44 72 LYS A O 1
ATOM 605 N N . VAL A 1 73 ? -26.212 -1.493 18.797 1.00 84.12 73 VAL A N 1
ATOM 606 C CA . VAL A 1 73 ? -26.087 -1.391 17.332 1.00 84.12 73 VAL A CA 1
ATOM 607 C C . VAL A 1 73 ? -25.821 -2.756 16.692 1.00 84.12 73 VAL A C 1
ATOM 609 O O . VAL A 1 73 ? -26.415 -3.072 15.665 1.00 84.12 73 VAL A O 1
ATOM 612 N N . GLU A 1 74 ? -24.968 -3.574 17.308 1.00 77.62 74 GLU A N 1
ATOM 613 C CA . GLU A 1 74 ? -24.529 -4.874 16.780 1.00 77.62 74 GLU A CA 1
ATOM 614 C C . GLU A 1 74 ? -25.509 -6.024 17.092 1.00 77.62 74 GLU A C 1
ATOM 616 O O . GLU A 1 74 ? -25.576 -7.005 16.348 1.00 77.62 74 GLU A O 1
ATOM 621 N N . GLY A 1 75 ? -26.308 -5.903 18.160 1.00 71.69 75 GLY A N 1
ATOM 622 C CA . GLY A 1 75 ? -27.280 -6.919 18.592 1.00 71.69 75 GLY A CA 1
ATOM 623 C C . GLY A 1 75 ? -28.231 -7.413 17.487 1.00 71.69 75 GLY A C 1
ATOM 624 O O . GLY A 1 75 ? -28.316 -8.623 17.266 1.00 71.69 75 GLY A O 1
ATOM 625 N N . PRO A 1 76 ? -28.886 -6.526 16.707 1.00 67.56 76 PRO A N 1
ATOM 626 C CA . PRO A 1 76 ? -29.746 -6.920 15.586 1.00 67.56 76 PRO A CA 1
ATOM 627 C C . PRO A 1 76 ? -29.056 -7.751 14.494 1.00 67.56 76 PRO A C 1
ATOM 629 O O . PRO A 1 76 ? -29.739 -8.437 13.734 1.00 67.56 76 PRO A O 1
ATOM 632 N N . PHE A 1 77 ? -27.724 -7.705 14.405 1.00 60.84 77 PHE A N 1
ATOM 633 C CA . PHE A 1 77 ? -26.931 -8.460 13.432 1.00 60.84 77 PHE A CA 1
ATOM 634 C C . PHE A 1 77 ? -26.427 -9.804 13.982 1.00 60.84 77 PHE A C 1
ATOM 636 O O . PHE A 1 77 ? -25.671 -10.499 13.306 1.00 60.84 77 PHE A O 1
ATOM 643 N N . GLY A 1 78 ? -26.844 -10.193 15.194 1.00 53.75 78 GLY A N 1
ATOM 644 C CA . GLY A 1 78 ? -26.403 -11.428 15.851 1.00 53.75 78 GLY A CA 1
ATOM 645 C C . GLY A 1 78 ? -24.969 -11.360 16.388 1.00 53.75 78 GLY A C 1
ATOM 646 O O . GLY A 1 78 ? -24.415 -12.379 16.798 1.00 53.75 78 GLY A O 1
ATOM 647 N N . CYS A 1 79 ? -24.370 -10.167 16.413 1.00 56.69 79 CYS A N 1
ATOM 648 C CA . CYS A 1 79 ? -23.017 -9.898 16.894 1.00 56.69 79 CYS A CA 1
ATOM 649 C C . CYS A 1 79 ? -23.006 -9.607 18.408 1.00 56.69 79 CYS A C 1
ATOM 651 O O . CYS A 1 79 ? -22.431 -8.623 18.864 1.00 56.69 79 CYS A O 1
ATOM 653 N N . GLU A 1 80 ? -23.645 -10.463 19.210 1.00 56.22 80 GLU A N 1
ATOM 654 C CA . GLU A 1 80 ? -23.738 -10.282 20.671 1.00 56.22 80 GLU A CA 1
ATOM 655 C C . GLU A 1 80 ? -22.535 -10.851 21.441 1.00 56.22 80 GLU A C 1
ATOM 657 O O . GLU A 1 80 ? -22.514 -10.804 22.671 1.00 56.22 80 GLU A O 1
ATOM 662 N N . HIS A 1 81 ? -21.524 -11.394 20.750 1.00 64.75 81 HIS A N 1
ATOM 663 C CA . HIS A 1 81 ? -20.374 -12.008 21.414 1.00 64.75 81 HIS A CA 1
ATOM 664 C C . HIS A 1 81 ? -19.598 -10.943 22.218 1.00 64.75 81 HIS A C 1
ATOM 666 O O . HIS A 1 81 ? -19.029 -10.031 21.609 1.00 64.75 81 HIS A O 1
ATOM 672 N N . PRO A 1 82 ? -19.519 -11.037 23.562 1.00 65.44 82 PRO A N 1
ATOM 673 C CA . PRO A 1 82 ? -18.919 -9.989 24.396 1.00 65.44 82 PRO A CA 1
ATOM 674 C C . PRO A 1 82 ? -17.468 -9.661 24.019 1.00 65.44 82 PRO A C 1
ATOM 676 O O . PRO A 1 82 ? -17.055 -8.505 24.069 1.00 65.44 82 PRO A O 1
ATOM 679 N N . ASP A 1 83 ? -16.716 -10.666 23.566 1.00 71.44 83 ASP A N 1
ATOM 680 C CA . ASP A 1 83 ? -15.325 -10.496 23.129 1.00 71.44 83 ASP A CA 1
ATOM 681 C C . ASP A 1 83 ? -15.182 -9.734 21.798 1.00 71.44 83 ASP A C 1
ATOM 683 O O . ASP A 1 83 ? -14.133 -9.152 21.534 1.00 71.44 83 ASP A O 1
ATOM 687 N N . LEU A 1 84 ? -16.215 -9.705 20.946 1.00 71.00 84 LEU A N 1
ATOM 688 C CA . LEU A 1 84 ? -16.208 -8.927 19.700 1.00 71.00 84 LEU A CA 1
ATOM 689 C C . LEU A 1 84 ? -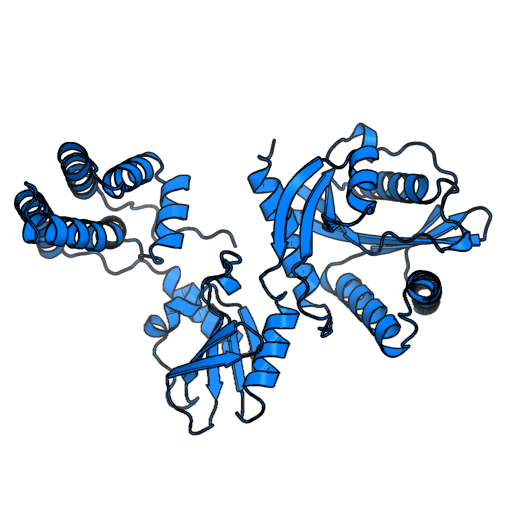16.385 -7.440 19.991 1.00 71.00 84 LEU A C 1
ATOM 691 O O . LEU A 1 84 ? -15.592 -6.621 19.534 1.00 71.00 84 LEU A O 1
ATOM 695 N N . ILE A 1 85 ? -17.377 -7.109 20.817 1.00 78.50 85 ILE A N 1
ATOM 696 C CA . ILE A 1 85 ? -17.644 -5.729 21.223 1.00 78.50 85 ILE A CA 1
ATOM 697 C C . ILE A 1 85 ? -16.453 -5.157 21.996 1.00 78.50 85 ILE A C 1
ATOM 699 O O . ILE A 1 85 ? -16.013 -4.051 21.690 1.00 78.50 85 ILE A O 1
ATOM 703 N N . ARG A 1 86 ? -15.880 -5.923 22.937 1.00 81.44 86 ARG A N 1
ATOM 704 C CA . ARG A 1 86 ? -14.693 -5.487 23.685 1.00 81.44 86 ARG A CA 1
ATOM 705 C C . ARG A 1 86 ? -13.529 -5.143 22.754 1.00 81.44 86 ARG A C 1
ATOM 707 O O . ARG A 1 86 ? -12.931 -4.087 22.924 1.00 81.44 86 ARG A O 1
ATOM 714 N N . LYS A 1 87 ? -13.254 -5.975 21.744 1.00 80.81 87 LYS A N 1
ATOM 715 C CA . LYS A 1 87 ? -12.174 -5.706 20.785 1.00 80.81 87 LYS A CA 1
ATOM 716 C C . LYS A 1 87 ? -12.428 -4.468 19.925 1.00 80.81 87 LYS A C 1
ATOM 718 O O . LYS A 1 87 ? -11.497 -3.705 19.713 1.00 80.81 87 LYS A O 1
ATOM 723 N N . PHE A 1 88 ? -13.668 -4.194 19.507 1.00 83.94 88 PHE A N 1
ATOM 724 C CA . PHE A 1 88 ? -13.971 -2.926 18.824 1.00 83.94 88 PHE A CA 1
ATOM 725 C C . PHE A 1 88 ? -13.649 -1.706 19.694 1.00 83.94 88 PHE A C 1
ATOM 727 O O . PHE A 1 88 ? -13.135 -0.707 19.191 1.00 83.94 88 PHE A O 1
ATOM 734 N N . ILE A 1 89 ? -13.916 -1.787 21.001 1.00 90.88 89 ILE A N 1
ATOM 735 C CA . ILE A 1 89 ? -13.550 -0.722 21.940 1.00 90.88 89 ILE A CA 1
ATOM 736 C C . ILE A 1 89 ? -12.034 -0.631 22.121 1.00 90.88 89 ILE A C 1
ATOM 738 O O . ILE A 1 89 ? -11.498 0.473 22.150 1.00 90.88 89 ILE A O 1
ATOM 742 N N . GLU A 1 90 ? -11.331 -1.759 22.205 1.00 89.06 90 GLU A N 1
ATOM 743 C CA . GLU A 1 90 ? -9.864 -1.791 22.261 1.00 89.06 90 GLU A CA 1
ATOM 744 C C . GLU A 1 90 ? -9.235 -1.175 21.001 1.00 89.06 90 GLU A C 1
ATOM 746 O O . GLU A 1 90 ? -8.314 -0.367 21.116 1.00 89.06 90 GLU A O 1
ATOM 751 N N . ASP A 1 91 ? -9.778 -1.456 19.814 1.00 88.44 91 ASP A N 1
ATOM 752 C CA . ASP A 1 91 ? -9.339 -0.859 18.549 1.00 88.44 91 ASP A CA 1
ATOM 753 C C . ASP A 1 91 ? -9.587 0.656 18.524 1.00 88.44 91 ASP A C 1
ATOM 755 O O . ASP A 1 91 ? -8.710 1.428 18.129 1.00 88.44 91 ASP A O 1
ATOM 759 N N . ALA A 1 92 ? -10.761 1.108 18.980 1.00 91.81 92 ALA A N 1
ATOM 760 C CA . ALA A 1 92 ? -11.078 2.530 19.098 1.00 91.81 92 ALA A CA 1
ATOM 761 C C . ALA A 1 92 ? -10.137 3.245 20.085 1.00 91.81 92 ALA A C 1
ATOM 763 O O . ALA A 1 92 ? -9.598 4.306 19.760 1.00 91.81 92 ALA A O 1
ATOM 764 N N . LYS A 1 93 ? -9.861 2.640 21.250 1.00 92.75 93 LYS A N 1
ATOM 765 C CA . LYS A 1 93 ? -8.876 3.143 22.222 1.00 92.75 93 LYS A CA 1
ATOM 766 C C . LYS A 1 93 ? -7.470 3.195 21.624 1.00 92.75 93 LYS A C 1
ATOM 768 O O . LYS A 1 93 ? -6.802 4.219 21.732 1.00 92.75 93 LYS A O 1
ATOM 773 N N . CYS A 1 94 ? -7.042 2.155 20.909 1.00 90.62 94 CYS A N 1
ATOM 774 C CA . CYS A 1 94 ? -5.726 2.136 20.273 1.00 90.62 94 CYS A CA 1
ATOM 775 C C . CYS A 1 94 ? -5.594 3.235 19.208 1.00 90.62 94 CYS A C 1
ATOM 777 O O . CYS A 1 94 ? -4.584 3.939 19.148 1.00 90.62 94 CYS A O 1
ATOM 779 N N . LYS A 1 95 ? -6.635 3.451 18.395 1.00 91.94 95 LYS A N 1
ATOM 780 C CA . LYS A 1 95 ? -6.666 4.541 17.410 1.00 91.94 95 LYS A CA 1
ATOM 781 C C . LYS A 1 95 ? -6.698 5.923 18.078 1.00 91.94 95 LYS A C 1
ATOM 783 O O . LYS A 1 95 ? -6.061 6.851 17.572 1.00 91.94 95 LYS A O 1
ATOM 788 N N . HIS A 1 96 ? -7.399 6.071 19.203 1.00 94.12 96 HIS A N 1
ATOM 789 C CA . HIS A 1 96 ? -7.373 7.283 20.025 1.00 94.12 96 HIS A CA 1
ATOM 790 C C . HIS A 1 96 ? -5.949 7.588 20.509 1.00 94.12 96 HIS A C 1
ATOM 792 O O . HIS A 1 96 ? -5.428 8.668 20.242 1.00 94.12 96 HIS A O 1
ATOM 798 N N . GLU A 1 97 ? -5.286 6.612 21.126 1.00 91.62 97 GLU A N 1
ATOM 799 C CA . GLU A 1 97 ? -3.940 6.764 21.687 1.00 91.62 97 GLU A CA 1
ATOM 800 C C . GLU A 1 97 ? -2.866 6.986 20.614 1.00 91.62 97 GLU A C 1
ATOM 802 O O . GLU A 1 97 ? -2.002 7.851 20.760 1.00 91.62 97 GLU A O 1
ATOM 807 N N . ARG A 1 98 ? -2.909 6.221 19.516 1.00 89.25 98 ARG A N 1
ATOM 808 C CA . ARG A 1 98 ? -1.836 6.204 18.510 1.00 89.25 98 ARG A CA 1
ATOM 809 C C . ARG A 1 98 ? -1.980 7.272 17.435 1.00 89.25 98 ARG A C 1
ATOM 811 O O . ARG A 1 98 ? -0.970 7.746 16.917 1.00 89.25 98 ARG A O 1
ATOM 818 N N . PHE A 1 99 ? -3.209 7.640 17.084 1.00 92.19 99 PHE A N 1
ATOM 819 C CA . PHE A 1 99 ? -3.481 8.582 15.996 1.00 92.19 99 PHE A CA 1
ATOM 820 C C . PHE A 1 99 ? -4.186 9.859 16.460 1.00 92.19 99 PHE A C 1
ATOM 822 O O . PHE A 1 99 ? -4.475 10.720 15.633 1.00 92.19 99 PHE A O 1
ATOM 829 N N . GLY A 1 100 ? -4.467 10.011 17.758 1.00 94.69 100 GLY A N 1
ATOM 830 C CA . GLY A 1 100 ? -5.215 11.160 18.271 1.00 94.69 100 GLY A CA 1
ATOM 831 C C . GLY A 1 100 ? -6.666 11.180 17.790 1.00 94.69 100 GLY A C 1
ATOM 832 O O . GLY A 1 100 ? -7.250 12.252 17.630 1.00 94.69 100 GLY A O 1
ATOM 833 N N . GLY A 1 101 ? -7.238 10.009 17.489 1.00 96.88 101 GLY A N 1
ATOM 834 C CA . GLY A 1 101 ? -8.641 9.904 17.102 1.00 96.88 101 GLY A CA 1
ATOM 835 C C . GLY A 1 101 ? -9.571 10.336 18.231 1.00 96.88 101 GLY A C 1
ATOM 836 O O . GLY A 1 101 ? -9.249 10.182 19.400 1.00 96.88 101 GLY A O 1
ATOM 837 N N . THR A 1 102 ? -10.727 10.898 17.905 1.00 98.06 102 THR A N 1
ATOM 838 C CA . THR A 1 102 ? -11.738 11.304 18.888 1.00 98.06 102 THR A CA 1
ATOM 839 C C . THR A 1 102 ? -13.031 10.561 18.605 1.00 98.06 102 THR A C 1
ATOM 841 O O . THR A 1 102 ? -13.514 10.572 17.473 1.00 98.06 102 THR A O 1
ATOM 844 N N . TRP A 1 103 ? -13.590 9.931 19.632 1.00 98.12 103 TRP A N 1
ATOM 845 C CA . TRP A 1 103 ? -14.917 9.328 19.586 1.00 98.12 103 TRP A CA 1
ATOM 846 C C . TRP A 1 103 ? -15.900 10.200 20.348 1.00 98.12 103 TRP A C 1
ATOM 848 O O . TRP A 1 103 ? -15.544 10.826 21.346 1.00 98.12 103 TRP A O 1
ATOM 858 N N . PHE A 1 104 ? -17.135 10.238 19.866 1.00 98.19 104 PHE A N 1
ATOM 859 C CA . PHE A 1 104 ? -18.208 11.029 20.436 1.00 98.19 104 PHE A CA 1
ATOM 860 C C . PHE A 1 104 ? -19.411 10.155 20.745 1.00 98.19 104 PHE A C 1
ATOM 862 O O . PHE A 1 104 ? -19.841 9.359 19.909 1.00 98.19 104 PHE A O 1
ATOM 869 N N . LEU A 1 105 ? -20.006 10.398 21.908 1.00 97.50 105 LEU A N 1
ATOM 870 C CA . LEU A 1 105 ? -21.368 9.991 22.218 1.00 97.50 105 LEU A CA 1
ATOM 871 C C . LEU A 1 105 ? -22.327 11.080 21.723 1.00 97.50 105 LEU A C 1
ATOM 873 O O . LEU A 1 105 ? -22.124 12.270 21.976 1.00 97.50 105 LEU A O 1
ATOM 877 N N . ALA A 1 106 ? -23.375 10.678 21.011 1.00 97.06 106 ALA A N 1
ATOM 878 C CA . ALA A 1 106 ? -24.375 11.581 20.455 1.00 97.06 106 ALA A CA 1
ATOM 879 C C . ALA A 1 106 ? -25.588 11.685 21.387 1.00 97.06 106 ALA A C 1
ATOM 881 O O . ALA A 1 106 ? -26.279 10.688 21.602 1.00 97.06 106 ALA A O 1
ATOM 882 N N . SER A 1 107 ? -25.868 12.878 21.918 1.00 96.31 107 SER A N 1
ATOM 883 C CA . SER A 1 107 ? -26.989 13.140 22.830 1.00 96.31 107 SER A CA 1
ATOM 884 C C . SER A 1 107 ? -28.087 13.978 22.178 1.00 96.31 107 SER A C 1
ATOM 886 O O . SER A 1 107 ? -27.804 14.976 21.515 1.00 96.31 107 SER A O 1
ATOM 888 N N . TYR A 1 108 ? -29.344 13.606 22.412 1.00 95.81 108 TYR A N 1
ATOM 889 C CA . TYR A 1 108 ? -30.529 14.394 22.072 1.00 95.81 108 TYR A CA 1
ATOM 890 C C . TYR A 1 108 ? -31.507 14.372 23.251 1.00 95.81 108 TYR A C 1
ATOM 892 O O . TYR A 1 108 ? -31.878 13.303 23.737 1.00 95.81 108 TYR A O 1
ATOM 900 N N . GLU A 1 109 ? -31.898 15.553 23.744 1.00 93.44 109 GLU A N 1
ATOM 901 C CA . GLU A 1 109 ? -32.784 15.713 24.915 1.00 93.44 109 GLU A CA 1
ATOM 902 C C . GLU A 1 109 ? -32.345 14.885 26.145 1.00 93.44 109 GLU A C 1
ATOM 904 O O . GLU A 1 109 ? -33.165 14.313 26.863 1.00 93.44 109 GLU A O 1
ATOM 909 N N . GLY A 1 110 ? -31.032 14.785 26.379 1.00 88.56 110 GLY A N 1
ATOM 910 C CA . GLY A 1 110 ? -30.463 14.045 27.511 1.00 88.56 110 GLY A CA 1
ATOM 911 C C . GLY A 1 110 ? -30.414 12.523 27.334 1.00 88.56 110 GLY A C 1
ATOM 912 O O . GLY A 1 110 ? -30.103 11.817 28.291 1.00 88.56 110 GLY A O 1
ATOM 913 N N . ARG A 1 111 ? -30.702 12.003 26.134 1.00 92.19 111 ARG A N 1
ATOM 914 C CA . ARG A 1 111 ? -30.614 10.575 25.793 1.00 92.19 111 ARG A CA 1
ATOM 915 C C . ARG A 1 111 ? -29.510 10.324 24.775 1.00 92.19 111 ARG A C 1
ATOM 917 O O . ARG A 1 111 ? -29.362 11.093 23.830 1.00 92.19 111 ARG A O 1
ATOM 924 N N . TRP A 1 112 ? -28.788 9.217 24.930 1.00 94.94 112 TRP A N 1
ATOM 925 C CA . TRP A 1 112 ? -27.799 8.772 23.949 1.00 94.94 112 TRP A CA 1
ATOM 926 C C . TRP A 1 112 ? -28.483 8.113 22.752 1.00 94.94 112 TRP A C 1
ATOM 928 O O . TRP A 1 112 ? -29.199 7.126 22.912 1.00 94.94 112 TRP A O 1
ATOM 938 N N . VAL A 1 113 ? -28.266 8.664 21.559 1.00 96.00 113 VAL A N 1
ATOM 939 C CA . VAL A 1 113 ? -28.918 8.225 20.313 1.00 96.00 113 VAL A CA 1
ATOM 940 C C . VAL A 1 113 ? -27.949 7.583 19.319 1.00 96.00 113 VAL A C 1
ATOM 942 O O . VAL A 1 113 ? -28.381 7.019 18.316 1.00 96.00 113 VAL A O 1
ATOM 945 N N . GLY A 1 114 ? -26.643 7.645 19.573 1.00 96.19 114 GLY A N 1
ATOM 946 C CA . GLY A 1 114 ? -25.637 7.086 18.676 1.00 96.19 114 GLY A CA 1
ATOM 947 C C . GLY A 1 114 ? -24.209 7.434 19.070 1.00 96.19 114 GLY A C 1
ATOM 948 O O . GLY A 1 114 ? -23.959 7.972 20.151 1.00 96.19 114 GLY A O 1
ATOM 949 N N . GLN A 1 115 ? -23.286 7.147 18.161 1.00 97.00 115 GLN A N 1
ATOM 950 C CA . GLN A 1 115 ? -21.863 7.424 18.312 1.00 97.00 115 GLN A CA 1
ATOM 951 C C . GLN A 1 115 ? -21.227 7.735 16.957 1.00 97.00 115 GLN A C 1
ATOM 953 O O . GLN A 1 115 ? -21.773 7.392 15.909 1.00 97.00 115 GLN A O 1
ATOM 958 N N . ILE A 1 116 ? -20.086 8.419 16.987 1.00 97.69 116 ILE A N 1
ATOM 959 C CA . ILE A 1 116 ? -19.264 8.659 15.800 1.00 97.69 116 ILE A CA 1
ATOM 960 C C . ILE A 1 116 ? -17.805 8.883 16.189 1.00 97.69 116 ILE A C 1
ATOM 962 O O . ILE A 1 116 ? -17.520 9.549 17.182 1.00 97.69 116 ILE A O 1
ATOM 966 N N . GLY A 1 117 ? -16.879 8.353 15.398 1.00 97.69 117 GLY A N 1
ATOM 967 C CA . GLY A 1 117 ? -15.444 8.577 15.530 1.00 97.69 117 GLY A CA 1
ATOM 968 C C . GLY A 1 117 ? -14.865 9.408 14.385 1.00 97.69 117 GLY A C 1
ATOM 969 O O . GLY A 1 117 ? -15.378 9.418 13.263 1.00 97.69 117 GLY A O 1
ATOM 970 N N . ILE A 1 118 ? -13.760 10.095 14.657 1.00 98.06 118 ILE A N 1
ATOM 971 C CA . ILE A 1 118 ? -12.946 10.794 13.659 1.00 98.06 118 ILE A CA 1
ATOM 972 C C . ILE A 1 118 ? -11.466 10.634 13.996 1.00 98.06 118 ILE A C 1
ATOM 974 O O . ILE A 1 118 ? -11.045 10.917 15.115 1.00 98.06 118 ILE A O 1
ATOM 978 N N . VAL A 1 119 ? -10.659 10.206 13.027 1.00 97.75 119 VAL A N 1
ATOM 979 C CA . VAL A 1 119 ? -9.203 10.090 13.187 1.00 97.75 119 VAL A CA 1
ATOM 980 C C . VAL A 1 119 ? -8.489 11.112 12.300 1.00 97.75 119 VAL A C 1
ATOM 982 O O . VAL A 1 119 ? -8.763 11.154 11.095 1.00 97.75 119 VAL A O 1
ATOM 985 N N . PRO A 1 120 ? -7.605 11.962 12.857 1.00 97.56 120 PRO A N 1
ATOM 986 C CA . PRO A 1 120 ? -6.914 12.984 12.086 1.00 97.56 120 PRO A CA 1
ATOM 987 C C . PRO A 1 120 ? -5.706 12.433 11.324 1.00 97.56 120 PRO A C 1
ATOM 989 O O . PRO A 1 120 ? -4.853 11.747 11.879 1.00 97.56 120 PRO A O 1
ATOM 992 N N . PHE A 1 121 ? -5.570 12.845 10.065 1.00 94.69 121 PHE A N 1
ATOM 993 C CA . PHE A 1 121 ? -4.381 12.614 9.249 1.00 94.69 121 PHE A CA 1
ATOM 994 C C . PHE A 1 121 ? -3.887 13.927 8.643 1.00 94.69 121 PHE A C 1
ATOM 996 O O . PHE A 1 121 ? -4.672 14.714 8.110 1.00 94.69 121 PHE A O 1
ATOM 1003 N N . ARG A 1 122 ? -2.572 14.171 8.718 1.00 92.06 122 ARG A N 1
ATOM 1004 C CA . ARG A 1 122 ? -1.927 15.305 8.044 1.00 92.06 122 ARG A CA 1
ATOM 1005 C C . ARG A 1 122 ? -1.369 14.859 6.704 1.00 92.06 122 ARG A C 1
ATOM 1007 O O . ARG A 1 122 ? -0.448 14.051 6.664 1.00 92.06 122 ARG A O 1
ATOM 1014 N N . ILE A 1 123 ? -1.908 15.413 5.625 1.00 84.62 123 ILE A N 1
ATOM 1015 C CA . ILE A 1 123 ? -1.536 15.063 4.254 1.00 84.62 123 ILE A CA 1
ATOM 1016 C C . ILE A 1 123 ? -1.253 16.359 3.514 1.00 84.62 123 ILE A C 1
ATOM 1018 O O . ILE A 1 123 ? -2.124 17.216 3.421 1.00 84.62 123 ILE A O 1
ATOM 1022 N N . GLU A 1 124 ? -0.011 16.535 3.062 1.00 84.25 124 GLU A N 1
ATOM 1023 C CA . GLU A 1 124 ? 0.427 17.736 2.331 1.00 84.25 124 GLU A CA 1
ATOM 1024 C C . GLU A 1 124 ? 0.081 19.060 3.048 1.00 84.25 124 GLU A C 1
ATOM 1026 O O . GLU A 1 124 ? -0.308 20.058 2.446 1.00 84.25 124 GLU A O 1
ATOM 1031 N N . GLY A 1 125 ? 0.195 19.063 4.381 1.00 83.88 125 GLY A N 1
ATOM 1032 C CA . GLY A 1 125 ? -0.140 20.214 5.226 1.00 83.88 125 GLY A CA 1
ATOM 1033 C C . GLY A 1 125 ? -1.633 20.370 5.539 1.00 83.88 125 GLY A C 1
ATOM 1034 O O . GLY A 1 125 ? -1.985 21.172 6.408 1.00 83.88 125 GLY A O 1
ATOM 1035 N N . GLN A 1 126 ? -2.501 19.571 4.916 1.00 88.50 126 GLN A N 1
ATOM 1036 C CA . GLN A 1 126 ? -3.935 19.565 5.171 1.00 88.50 126 GLN A CA 1
ATOM 1037 C C . GLN A 1 126 ? -4.320 18.604 6.291 1.00 88.50 126 GLN A C 1
ATOM 1039 O O . GLN A 1 126 ? -3.766 17.513 6.399 1.00 88.50 126 GLN A O 1
ATOM 1044 N N . LEU A 1 127 ? -5.273 19.009 7.135 1.00 95.00 127 LEU A N 1
ATOM 1045 C CA . LEU A 1 127 ? -5.832 18.153 8.181 1.00 95.00 127 LEU A CA 1
ATOM 1046 C C . LEU A 1 127 ? -7.106 17.480 7.665 1.00 95.00 127 LEU A C 1
ATOM 1048 O O . LEU A 1 127 ? -8.108 18.153 7.419 1.00 95.00 127 LEU A O 1
ATOM 1052 N N . ILE A 1 128 ? -7.057 16.162 7.502 1.00 96.25 128 ILE A N 1
ATOM 1053 C CA . ILE A 1 128 ? -8.142 15.340 6.962 1.00 96.25 128 ILE A CA 1
ATOM 1054 C C . ILE A 1 128 ? -8.695 14.447 8.071 1.00 96.25 128 ILE A C 1
ATOM 1056 O O . ILE A 1 128 ? -7.932 13.882 8.853 1.00 96.25 128 ILE A O 1
ATOM 1060 N N . GLY A 1 129 ? -10.020 14.333 8.155 1.00 97.31 129 GLY A N 1
ATOM 1061 C CA . GLY A 1 129 ? -10.699 13.530 9.169 1.00 97.31 129 GLY A CA 1
ATOM 1062 C C . GLY A 1 129 ? -11.251 12.238 8.590 1.00 97.31 129 GLY A C 1
ATOM 1063 O O . GLY A 1 129 ? -12.178 12.272 7.782 1.00 97.31 129 GLY A O 1
ATOM 1064 N N . ARG A 1 130 ? -10.720 11.093 9.020 1.00 96.88 130 ARG A N 1
ATOM 1065 C CA . ARG A 1 130 ? -11.236 9.773 8.643 1.00 96.88 130 ARG A CA 1
ATOM 1066 C C . ARG A 1 130 ? -12.347 9.372 9.610 1.00 96.88 130 ARG A C 1
ATOM 1068 O O . ARG A 1 130 ? -12.078 9.146 10.786 1.00 96.88 130 ARG A O 1
ATOM 1075 N N . LEU A 1 131 ? -13.587 9.291 9.126 1.00 97.25 131 LEU A N 1
ATOM 1076 C CA . LEU A 1 131 ? -14.742 8.931 9.964 1.00 97.25 131 LEU A CA 1
ATOM 1077 C C . LEU A 1 131 ? -14.656 7.470 10.412 1.00 97.25 131 LEU A C 1
ATOM 1079 O O . LEU A 1 131 ? -14.189 6.629 9.654 1.00 97.25 131 LEU A O 1
ATOM 1083 N N . GLN A 1 132 ? -15.127 7.149 11.607 1.00 94.06 132 GLN A N 1
ATOM 1084 C CA . GLN A 1 132 ? -15.225 5.789 12.144 1.00 94.06 132 GLN A CA 1
ATOM 1085 C C . GLN A 1 132 ? -16.590 5.622 12.819 1.00 94.06 132 GLN A C 1
ATOM 1087 O O . GLN A 1 132 ? -17.182 6.619 13.227 1.00 94.06 132 GLN A O 1
ATOM 1092 N N . ASP A 1 133 ? -17.081 4.385 12.916 1.00 90.88 133 ASP A N 1
ATOM 1093 C CA . ASP A 1 133 ? -18.206 3.999 13.788 1.00 90.88 133 ASP A CA 1
ATOM 1094 C C . ASP A 1 133 ? -19.417 4.951 13.732 1.00 90.88 133 ASP A C 1
ATOM 1096 O O . ASP A 1 133 ? -19.848 5.497 14.744 1.00 90.88 133 ASP A O 1
ATOM 1100 N N . VAL A 1 134 ? -19.919 5.232 12.524 1.00 93.56 134 VAL A N 1
ATOM 1101 C CA . VAL A 1 134 ? -21.055 6.145 12.312 1.00 93.56 134 VAL A CA 1
ATOM 1102 C C . VAL A 1 134 ? -22.358 5.406 12.616 1.00 93.56 134 VAL A C 1
ATOM 1104 O O . VAL A 1 134 ? -23.003 4.877 11.709 1.00 93.56 134 VAL A O 1
ATOM 1107 N N . ASP A 1 135 ? -22.760 5.403 13.885 1.00 92.00 135 ASP A N 1
ATOM 1108 C CA . ASP A 1 135 ? -23.842 4.546 14.360 1.00 92.00 135 ASP A CA 1
ATOM 1109 C C . ASP A 1 135 ? -24.981 5.331 15.020 1.00 92.00 135 ASP A C 1
ATOM 1111 O O . ASP A 1 135 ? -24.777 6.285 15.772 1.00 92.00 135 ASP A O 1
ATOM 1115 N N . ILE A 1 136 ? -26.209 4.872 14.780 1.00 93.69 136 ILE A N 1
ATOM 1116 C CA . ILE A 1 136 ? -27.424 5.298 15.482 1.00 93.69 136 ILE A CA 1
ATOM 1117 C C . ILE A 1 136 ? -28.036 4.055 16.112 1.00 93.69 136 ILE A C 1
ATOM 1119 O O . ILE A 1 136 ? -28.208 3.043 15.421 1.00 93.69 136 ILE A O 1
ATOM 1123 N N . VAL A 1 137 ? -28.383 4.133 17.400 1.00 92.75 137 VAL A N 1
ATOM 1124 C CA . VAL A 1 137 ? -29.005 2.998 18.099 1.00 92.75 137 VAL A CA 1
ATOM 1125 C C . VAL A 1 137 ? -30.302 2.594 17.385 1.00 92.75 137 VAL A C 1
ATOM 1127 O O . VAL A 1 137 ? -31.026 3.480 16.914 1.00 92.75 137 VAL A O 1
ATOM 1130 N N . PRO A 1 138 ? -30.607 1.290 17.253 1.00 88.44 138 PRO A N 1
ATOM 1131 C CA . PRO A 1 138 ? -31.703 0.812 16.405 1.00 88.44 138 PRO A CA 1
ATOM 1132 C C . PRO A 1 138 ? -33.054 1.494 16.660 1.00 88.44 138 PRO A C 1
ATOM 1134 O O . PRO A 1 138 ? -33.781 1.807 15.719 1.00 88.44 138 PRO A O 1
ATOM 1137 N N . GLU A 1 139 ? -33.368 1.804 17.919 1.00 91.50 139 GLU A N 1
ATOM 1138 C CA . GLU A 1 139 ? -34.629 2.423 18.346 1.00 91.50 139 GLU A CA 1
ATOM 1139 C C . GLU A 1 139 ? -34.778 3.888 17.895 1.00 91.50 139 GLU A C 1
ATOM 1141 O O . GLU A 1 139 ? -35.881 4.450 17.906 1.00 91.50 139 GLU A O 1
ATOM 1146 N N . GLU A 1 140 ? -33.674 4.522 17.497 1.00 93.25 140 GLU A N 1
ATOM 1147 C CA . GLU A 1 140 ? -33.594 5.922 17.078 1.00 93.25 140 GLU A CA 1
ATOM 1148 C C . GLU A 1 140 ? -33.364 6.076 15.560 1.00 93.25 140 GLU A C 1
ATOM 1150 O O . GLU A 1 140 ? -33.381 7.189 15.019 1.00 93.25 140 GLU A O 1
ATOM 1155 N N . GLN A 1 141 ? -33.224 4.966 14.827 1.00 89.06 141 GLN A N 1
ATOM 1156 C CA . GLN A 1 141 ? -33.081 4.978 13.371 1.00 89.06 141 GLN A CA 1
ATOM 1157 C C . GLN A 1 141 ? -34.357 5.472 12.664 1.00 89.06 141 GLN A C 1
ATOM 1159 O O . GLN A 1 141 ? -35.470 5.415 13.181 1.00 89.06 141 GLN A O 1
ATOM 1164 N N . GLY A 1 142 ? -34.197 6.029 11.458 1.00 88.19 142 GLY A N 1
ATOM 1165 C CA . GLY A 1 142 ? -35.310 6.571 10.661 1.00 88.19 142 GLY A CA 1
ATOM 1166 C C . GLY A 1 142 ? -35.852 7.938 11.113 1.00 88.19 142 GLY A C 1
ATOM 1167 O O . GLY A 1 142 ? -36.626 8.547 10.380 1.00 88.19 142 GLY A O 1
ATOM 1168 N N . LYS A 1 143 ? -35.400 8.476 12.255 1.00 92.25 143 LYS A N 1
ATOM 1169 C CA . LYS A 1 143 ? -35.844 9.777 12.808 1.00 92.25 143 LYS A CA 1
ATOM 1170 C C . LYS A 1 143 ? -35.017 10.982 12.335 1.00 92.25 143 LYS A C 1
ATOM 1172 O O . LYS A 1 143 ? -35.203 12.100 12.797 1.00 92.25 143 LYS A O 1
ATOM 1177 N N . GLY A 1 144 ? -34.073 10.762 11.420 1.00 90.88 144 GLY A N 1
ATOM 1178 C CA . GLY A 1 144 ? -33.180 11.802 10.899 1.00 90.88 144 GLY A CA 1
ATOM 1179 C C . GLY A 1 144 ? -31.902 12.034 11.715 1.00 90.88 144 GLY A C 1
ATOM 1180 O O . GLY A 1 144 ? -31.061 12.821 11.277 1.00 90.88 144 GLY A O 1
ATOM 1181 N N . PHE A 1 145 ? -31.698 11.322 12.831 1.00 93.88 145 PHE A N 1
ATOM 1182 C CA . PHE A 1 145 ? -30.510 11.494 13.678 1.00 93.88 145 PHE A CA 1
ATOM 1183 C C . PHE A 1 145 ? -29.190 11.193 12.974 1.00 93.88 145 PHE A C 1
ATOM 1185 O O . PHE A 1 145 ? -28.229 11.907 13.213 1.00 93.88 145 PHE A O 1
ATOM 1192 N N . GLY A 1 146 ? -29.137 10.249 12.029 1.00 92.00 146 GLY A N 1
ATOM 1193 C CA . GLY A 1 146 ? -27.910 10.024 11.255 1.00 92.00 146 GLY A CA 1
ATOM 1194 C C . GLY A 1 146 ? -27.449 11.287 10.514 1.00 92.00 146 GLY A C 1
ATOM 1195 O O . GLY A 1 146 ? -26.271 11.637 10.525 1.00 92.00 146 GLY A O 1
ATOM 1196 N N . ARG A 1 147 ? -28.376 12.025 9.884 1.00 91.94 147 ARG A N 1
ATOM 1197 C CA . ARG A 1 147 ? -28.033 13.274 9.178 1.00 91.94 147 ARG A CA 1
ATOM 1198 C C . ARG A 1 147 ? -27.546 14.344 10.156 1.00 91.94 147 ARG A C 1
ATOM 1200 O O . ARG A 1 147 ? -26.575 15.032 9.853 1.00 91.94 147 ARG A O 1
ATOM 1207 N N . GLN A 1 148 ? -28.215 14.463 11.301 1.00 94.00 148 GLN A N 1
ATOM 1208 C CA . GLN A 1 148 ? -27.843 15.391 12.369 1.00 94.00 148 GLN A CA 1
ATOM 1209 C C . GLN A 1 148 ? -26.479 15.054 12.982 1.00 94.00 148 GLN A C 1
ATOM 1211 O O . GLN A 1 148 ? -25.704 15.961 13.267 1.00 94.00 148 GLN A O 1
ATOM 1216 N N . LEU A 1 149 ? -26.156 13.765 13.108 1.00 95.56 149 LEU A N 1
ATOM 1217 C CA . LEU A 1 149 ? -24.871 13.256 13.579 1.00 95.56 149 LEU A CA 1
ATOM 1218 C C . LEU A 1 149 ? -23.726 13.691 12.658 1.00 95.56 149 LEU A C 1
ATOM 1220 O O . LEU A 1 149 ? -22.759 14.290 13.122 1.00 95.56 149 LEU A O 1
ATOM 1224 N N . LEU A 1 150 ? -23.869 13.485 11.343 1.00 94.62 150 LEU A N 1
ATOM 1225 C CA . LEU A 1 150 ? -22.883 13.970 10.372 1.00 94.62 150 LEU A CA 1
ATOM 1226 C C . LEU A 1 150 ? -22.783 15.502 10.360 1.00 94.62 150 LEU A C 1
ATOM 1228 O O . LEU A 1 150 ? -21.683 16.031 10.259 1.00 94.62 150 LEU A O 1
ATOM 1232 N N . GLN A 1 151 ? -23.898 16.230 10.491 1.00 94.25 151 GLN A N 1
ATOM 1233 C CA . GLN A 1 151 ? -23.882 17.699 10.579 1.00 94.25 151 GLN A CA 1
ATOM 1234 C C . GLN A 1 151 ? -23.134 18.197 11.818 1.00 94.25 151 GLN A C 1
ATOM 1236 O O . GLN A 1 151 ? -22.335 19.129 11.709 1.00 94.25 151 GLN A O 1
ATOM 1241 N N . ALA A 1 152 ? -23.375 17.571 12.972 1.00 95.00 152 ALA A N 1
ATOM 1242 C CA . ALA A 1 152 ? -22.693 17.893 14.217 1.00 95.00 152 ALA A CA 1
ATOM 1243 C C . ALA A 1 152 ? -21.186 17.621 14.101 1.00 95.00 152 ALA A C 1
ATOM 1245 O O . ALA A 1 152 ? -20.383 18.484 14.455 1.00 95.00 152 ALA A O 1
ATOM 1246 N N . LEU A 1 153 ? -20.803 16.474 13.523 1.00 96.00 153 LEU A N 1
ATOM 1247 C CA . LEU A 1 153 ? -19.394 16.145 13.307 1.00 96.00 153 LEU A CA 1
ATOM 1248 C C . LEU A 1 153 ? -18.739 17.106 12.312 1.00 96.00 153 LEU A C 1
ATOM 1250 O O . LEU A 1 153 ? -17.627 17.558 12.556 1.00 96.00 153 LEU A O 1
ATOM 1254 N N . CYS A 1 154 ? -19.410 17.452 11.210 1.00 95.00 154 CYS A N 1
ATOM 1255 C CA . CYS A 1 154 ? -18.902 18.426 10.246 1.00 95.00 154 CYS A CA 1
ATOM 1256 C C . CYS A 1 154 ? -18.601 19.772 10.912 1.00 95.00 154 CYS A C 1
ATOM 1258 O O . CYS A 1 154 ? -17.497 20.289 10.737 1.00 95.00 154 CYS A O 1
ATOM 1260 N N . ARG A 1 155 ? -19.530 20.294 11.728 1.00 92.56 155 ARG A N 1
ATOM 1261 C CA . ARG A 1 155 ? -19.313 21.538 12.478 1.00 92.56 155 ARG A CA 1
ATOM 1262 C C . ARG A 1 155 ? -18.106 21.421 13.402 1.00 92.56 155 ARG A C 1
ATOM 1264 O O . ARG A 1 155 ? -17.218 22.266 13.332 1.00 92.56 155 ARG A O 1
ATOM 1271 N N . TRP A 1 156 ? -18.051 20.359 14.205 1.00 94.69 156 TRP A N 1
ATOM 1272 C CA . TRP A 1 156 ? -16.924 20.113 15.101 1.00 94.69 156 TRP A CA 1
ATOM 1273 C C . TRP A 1 156 ? -15.602 20.056 14.323 1.00 94.69 156 TRP A C 1
ATOM 1275 O O . TRP A 1 156 ? -14.640 20.733 14.672 1.00 94.69 156 TRP A O 1
ATOM 1285 N N . ALA A 1 157 ? -15.561 19.330 13.206 1.00 94.56 157 ALA A N 1
ATOM 1286 C CA . ALA A 1 157 ? -14.382 19.224 12.356 1.00 94.56 157 ALA A CA 1
ATOM 1287 C C . ALA A 1 157 ? -13.980 20.592 11.767 1.00 94.56 157 ALA A C 1
ATOM 1289 O O . ALA A 1 157 ? -12.798 20.933 11.723 1.00 94.56 157 ALA A O 1
ATOM 1290 N N . CYS A 1 158 ? -14.951 21.416 11.366 1.00 91.31 158 CYS A N 1
ATOM 1291 C CA . CYS A 1 158 ? -14.702 22.771 10.883 1.00 91.31 158 CYS A CA 1
ATOM 1292 C C . CYS A 1 158 ? -14.091 23.668 11.974 1.00 91.31 158 CYS A C 1
ATOM 1294 O O . CYS A 1 158 ? -13.110 24.366 11.709 1.00 91.31 158 CYS A O 1
ATOM 1296 N N . GLU A 1 159 ? -14.618 23.614 13.201 1.00 92.50 159 GLU A N 1
ATOM 1297 C CA . GLU A 1 159 ? -14.076 24.324 14.372 1.00 92.50 159 GLU A CA 1
ATOM 1298 C C . GLU A 1 159 ? -12.648 23.865 14.715 1.00 92.50 159 GLU A C 1
ATOM 1300 O O . GLU A 1 159 ? -11.823 24.667 15.151 1.00 92.50 159 GLU A O 1
ATOM 1305 N N . HIS A 1 160 ? -12.323 22.602 14.425 1.00 94.12 160 HIS A N 1
ATOM 1306 C CA . HIS A 1 160 ? -11.007 21.996 14.647 1.00 94.12 160 HIS A CA 1
ATOM 1307 C C . HIS A 1 160 ? -10.112 22.012 13.398 1.00 94.12 160 HIS A C 1
ATOM 1309 O O . HIS A 1 160 ? -9.138 21.266 13.309 1.00 94.12 160 HIS A O 1
ATOM 1315 N N . THR A 1 161 ? -10.385 22.905 12.438 1.00 93.25 161 THR A N 1
ATOM 1316 C CA . THR A 1 161 ? -9.548 23.190 11.252 1.00 93.25 161 THR A CA 1
ATOM 1317 C C . THR A 1 161 ? -9.397 22.053 10.236 1.00 93.25 161 THR A C 1
ATOM 1319 O O . THR A 1 161 ? -8.566 22.144 9.321 1.00 93.25 161 THR A O 1
ATOM 1322 N N . PHE A 1 162 ? -10.220 21.008 10.334 1.00 94.94 162 PHE A N 1
ATOM 1323 C CA . PHE A 1 162 ? -10.275 19.977 9.307 1.00 94.94 162 PHE A CA 1
ATOM 1324 C C . PHE A 1 162 ? -10.682 20.595 7.966 1.00 94.94 162 PHE A C 1
ATOM 1326 O O . PHE A 1 162 ? -11.509 21.510 7.872 1.00 94.94 162 PHE A O 1
ATOM 1333 N N . GLN A 1 163 ? -10.031 20.130 6.910 1.00 93.44 163 GLN A N 1
ATOM 1334 C CA . GLN A 1 163 ? -10.169 20.652 5.553 1.00 93.44 163 GLN A CA 1
ATOM 1335 C C . GLN A 1 163 ? -11.027 19.747 4.682 1.00 93.44 163 GLN A C 1
ATOM 1337 O O . GLN A 1 163 ? -11.733 20.250 3.813 1.00 93.44 163 GLN A O 1
ATOM 1342 N N . ALA A 1 164 ? -11.017 18.448 4.969 1.00 95.56 164 ALA A N 1
ATOM 1343 C CA . ALA A 1 164 ? -11.928 17.490 4.378 1.00 95.56 164 ALA A CA 1
ATOM 1344 C C . ALA A 1 164 ? -12.191 16.327 5.336 1.00 95.56 164 ALA A C 1
ATOM 1346 O O . ALA A 1 164 ? -11.458 16.109 6.308 1.00 95.56 164 ALA A O 1
ATOM 1347 N N . LEU A 1 165 ? -13.236 15.573 5.023 1.00 97.00 165 LEU A N 1
ATOM 1348 C CA . LEU A 1 165 ? -13.595 14.326 5.675 1.00 97.00 165 LEU A CA 1
ATOM 1349 C C . LEU A 1 165 ? -13.566 13.194 4.651 1.00 97.00 165 LEU A C 1
ATOM 1351 O O . LEU A 1 165 ? -13.950 13.385 3.496 1.00 97.00 165 LEU A O 1
ATOM 1355 N N . CYS A 1 166 ? -13.150 12.006 5.071 1.00 96.50 166 CYS A N 1
ATOM 1356 C CA . CYS A 1 166 ? -13.136 10.833 4.208 1.00 96.50 166 CYS A CA 1
ATOM 1357 C C . CYS A 1 166 ? -13.658 9.583 4.910 1.00 96.50 166 CYS A C 1
ATOM 1359 O O . CYS A 1 166 ? -13.637 9.479 6.143 1.00 96.50 166 CYS A O 1
ATOM 1361 N N . LEU A 1 167 ? -14.136 8.630 4.106 1.00 94.88 167 LEU A N 1
ATOM 1362 C CA . LEU A 1 167 ? -14.494 7.303 4.586 1.00 94.88 167 LEU A CA 1
ATOM 1363 C C . LEU A 1 167 ? -14.437 6.201 3.526 1.00 94.88 167 LEU A C 1
ATOM 1365 O O . LEU A 1 167 ? -14.451 6.483 2.330 1.00 94.88 167 LEU A O 1
ATOM 1369 N N . MET A 1 168 ? -14.424 4.954 3.996 1.00 89.81 168 MET A N 1
ATOM 1370 C CA . MET A 1 168 ? -14.725 3.758 3.210 1.00 89.81 168 MET A CA 1
ATOM 1371 C C . MET A 1 168 ? -16.159 3.311 3.501 1.00 89.81 168 MET A C 1
ATOM 1373 O O . MET A 1 168 ? -16.569 3.258 4.661 1.00 89.81 168 MET A O 1
ATOM 1377 N N . ALA A 1 169 ? -16.922 3.008 2.453 1.00 86.19 169 ALA A N 1
ATOM 1378 C CA . ALA A 1 169 ? -18.270 2.455 2.561 1.00 86.19 169 ALA A CA 1
ATOM 1379 C C . ALA A 1 169 ? -18.396 1.205 1.692 1.00 86.19 169 ALA A C 1
ATOM 1381 O O . ALA A 1 169 ? -17.966 1.214 0.541 1.00 86.19 169 ALA A O 1
ATOM 1382 N N . LYS A 1 170 ? -19.041 0.152 2.199 1.00 78.88 170 LYS A N 1
ATOM 1383 C CA . LYS A 1 170 ? -19.349 -1.040 1.401 1.00 78.88 170 LYS A CA 1
ATOM 1384 C C . LYS A 1 170 ? -20.195 -0.663 0.179 1.00 78.88 170 LYS A C 1
ATOM 1386 O O . LYS A 1 170 ? -21.187 0.060 0.279 1.00 78.88 170 LYS A O 1
ATOM 1391 N N . ALA A 1 171 ? -19.771 -1.122 -0.991 1.00 73.12 171 ALA A N 1
ATOM 1392 C CA . ALA A 1 171 ? -20.336 -0.773 -2.288 1.00 73.12 171 ALA A CA 1
ATOM 1393 C C . ALA A 1 171 ? -21.648 -1.504 -2.589 1.00 73.12 171 ALA A C 1
ATOM 1395 O O . ALA A 1 171 ? -22.408 -1.061 -3.447 1.00 73.12 171 ALA A O 1
ATOM 1396 N N . ASP A 1 172 ? -21.927 -2.602 -1.896 1.00 68.69 172 ASP A N 1
ATOM 1397 C CA . ASP A 1 172 ? -23.201 -3.315 -1.921 1.00 68.69 172 ASP A CA 1
ATOM 1398 C C . ASP A 1 172 ? -24.162 -2.822 -0.827 1.00 68.69 172 ASP A C 1
ATOM 1400 O O . ASP A 1 172 ? -25.378 -2.901 -1.002 1.00 68.69 172 ASP A O 1
ATOM 1404 N N . ASP A 1 173 ? -23.657 -2.145 0.205 1.00 71.56 173 ASP A N 1
ATOM 1405 C CA . ASP A 1 173 ? -24.444 -1.698 1.355 1.00 71.56 173 ASP A CA 1
ATOM 1406 C C . ASP A 1 173 ? -25.061 -0.293 1.209 1.00 71.56 173 ASP A C 1
ATOM 1408 O O . ASP A 1 173 ? -24.465 0.649 0.668 1.00 71.56 173 ASP A O 1
ATOM 1412 N N . TRP A 1 174 ? -26.286 -0.126 1.701 1.00 69.31 174 TRP A N 1
ATOM 1413 C CA . TRP A 1 174 ? -27.077 1.098 1.555 1.00 69.31 174 TRP A CA 1
ATOM 1414 C C . TRP A 1 174 ? -26.433 2.385 2.125 1.00 69.31 174 TRP A C 1
ATOM 1416 O O . TRP A 1 174 ? -26.710 3.450 1.548 1.00 69.31 174 TRP A O 1
ATOM 1426 N N . PRO A 1 175 ? -25.558 2.370 3.162 1.00 78.00 175 PRO A N 1
ATOM 1427 C CA . PRO A 1 175 ? -24.957 3.584 3.712 1.00 78.00 175 PRO A CA 1
ATOM 1428 C C . PRO A 1 175 ? -24.179 4.410 2.684 1.00 78.00 175 PRO A C 1
ATOM 1430 O O . PRO A 1 175 ? -24.164 5.636 2.776 1.00 78.00 175 PRO A O 1
ATOM 1433 N N . ARG A 1 176 ? -23.611 3.793 1.636 1.00 83.12 176 ARG A N 1
ATOM 1434 C CA . ARG A 1 176 ? -22.902 4.530 0.569 1.00 83.12 176 ARG A CA 1
ATOM 1435 C C . ARG A 1 176 ? -23.781 5.603 -0.087 1.00 83.12 176 ARG A C 1
ATOM 1437 O O . ARG A 1 176 ? -23.341 6.728 -0.314 1.00 83.12 176 ARG A O 1
ATOM 1444 N N . LEU A 1 177 ? -25.051 5.276 -0.351 1.00 83.69 177 LEU A N 1
ATOM 1445 C CA . LEU A 1 177 ? -26.003 6.191 -0.984 1.00 83.69 177 LEU A CA 1
ATOM 1446 C C . LEU A 1 177 ? -26.423 7.288 -0.008 1.00 83.69 177 LEU A C 1
ATOM 1448 O O . LEU A 1 177 ? -26.697 8.418 -0.414 1.00 83.69 177 LEU A O 1
ATOM 1452 N N . TRP A 1 178 ? -26.462 6.961 1.282 1.00 87.69 178 TRP A N 1
ATOM 1453 C CA . TRP A 1 178 ? -26.736 7.920 2.338 1.00 87.69 178 TRP A CA 1
ATOM 1454 C C . TRP A 1 178 ? -25.613 8.963 2.456 1.00 87.69 178 TRP A C 1
ATOM 1456 O O . TRP A 1 178 ? -25.905 10.162 2.421 1.00 87.69 178 TRP A O 1
ATOM 1466 N N . TYR A 1 179 ? -24.345 8.542 2.442 1.00 92.44 179 TYR A N 1
ATOM 1467 C CA . TYR A 1 179 ? -23.197 9.454 2.395 1.00 92.44 179 TYR A CA 1
ATOM 1468 C C . TYR A 1 179 ? -23.178 10.314 1.122 1.00 92.44 179 TYR A C 1
ATOM 1470 O O . TYR A 1 179 ? -22.942 11.522 1.198 1.00 92.44 179 TYR A O 1
ATOM 1478 N N . GLN A 1 180 ? -23.501 9.742 -0.044 1.00 90.12 180 GLN A N 1
ATOM 1479 C CA . GLN A 1 180 ? -23.603 10.517 -1.288 1.00 90.12 180 GLN A CA 1
ATOM 1480 C C . GLN A 1 180 ? -24.679 11.602 -1.218 1.00 90.12 180 GLN A C 1
ATOM 1482 O O . GLN A 1 180 ? -24.428 12.748 -1.590 1.00 90.12 180 GLN A O 1
ATOM 1487 N N . ARG A 1 181 ? -25.869 11.273 -0.697 1.00 89.06 181 ARG A N 1
ATOM 1488 C CA . ARG A 1 181 ? -26.947 12.257 -0.488 1.00 89.06 181 ARG A CA 1
ATOM 1489 C C . ARG A 1 181 ? -26.535 13.351 0.495 1.00 89.06 181 ARG A C 1
ATOM 1491 O O . ARG A 1 181 ? -26.943 14.499 0.326 1.00 89.06 181 ARG A O 1
ATOM 1498 N N . PHE A 1 182 ? -25.726 13.009 1.498 1.00 90.12 182 PHE A N 1
ATOM 1499 C CA . PHE A 1 182 ? -25.163 13.984 2.427 1.00 90.12 182 PHE A CA 1
ATOM 1500 C C . PHE A 1 182 ? -24.162 14.931 1.754 1.00 90.12 182 PHE A C 1
ATOM 1502 O O . PHE A 1 182 ? -24.102 16.107 2.110 1.00 90.12 182 PHE A O 1
ATOM 1509 N N . GLY A 1 183 ? -23.429 14.460 0.742 1.00 91.62 183 GLY A N 1
ATOM 1510 C CA . GLY A 1 183 ? -22.504 15.266 -0.061 1.00 91.62 183 GLY A CA 1
ATOM 1511 C C . GLY A 1 183 ? -21.138 14.638 -0.300 1.00 91.62 183 GLY A C 1
ATOM 1512 O O . GLY A 1 183 ? -20.320 15.251 -0.979 1.00 91.62 183 GLY A O 1
ATOM 1513 N N . PHE A 1 184 ? -20.876 13.443 0.234 1.00 94.50 184 PHE A N 1
ATOM 1514 C CA . PH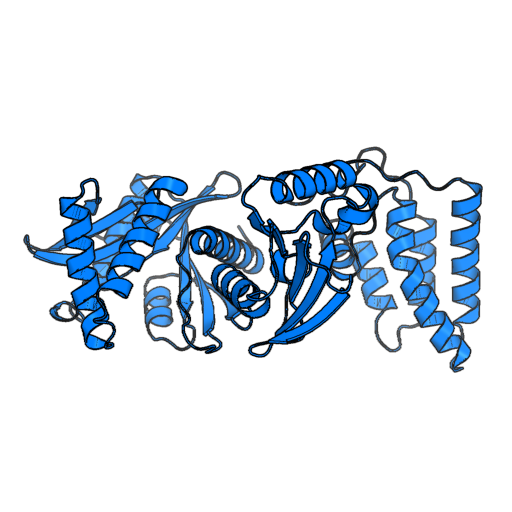E A 1 184 ? -19.632 12.743 -0.055 1.00 94.50 184 PHE A CA 1
ATOM 1515 C C . PHE A 1 184 ? -19.580 12.326 -1.529 1.00 94.50 184 PHE A C 1
ATOM 1517 O O . PHE A 1 184 ? -20.512 11.725 -2.066 1.00 94.50 184 PHE A O 1
ATOM 1524 N N . GLN A 1 185 ? -18.461 12.600 -2.182 1.00 94.62 185 GLN A N 1
ATOM 1525 C CA . GLN A 1 185 ? -18.184 12.172 -3.544 1.00 94.62 185 GLN A CA 1
ATOM 1526 C C . GLN A 1 185 ? -17.473 10.822 -3.535 1.00 94.62 185 GLN A C 1
ATOM 1528 O O . GLN A 1 185 ? -16.567 10.602 -2.734 1.00 94.62 185 GLN A O 1
ATOM 1533 N N . LYS A 1 186 ? -17.853 9.926 -4.452 1.00 93.69 186 LYS A N 1
ATOM 1534 C CA . LYS A 1 186 ? -17.064 8.722 -4.732 1.00 93.69 186 LYS A CA 1
ATOM 1535 C C . LYS A 1 186 ? -15.813 9.155 -5.492 1.00 93.69 186 LYS A C 1
ATOM 1537 O O . LYS A 1 186 ? -15.928 9.673 -6.601 1.00 93.69 186 LYS A O 1
ATOM 1542 N N . VAL A 1 187 ? -14.647 8.946 -4.893 1.00 92.62 187 VAL A N 1
ATOM 1543 C CA . VAL A 1 187 ? -13.347 9.300 -5.489 1.00 92.62 187 VAL A CA 1
ATOM 1544 C C . VAL A 1 187 ? -12.593 8.082 -6.014 1.00 92.62 187 VAL A C 1
ATOM 1546 O O . VAL A 1 187 ? -11.712 8.223 -6.852 1.00 92.62 187 VAL A O 1
ATOM 1549 N N . GLY A 1 188 ? -12.992 6.884 -5.590 1.00 87.31 188 GLY A N 1
ATOM 1550 C CA . GLY A 1 188 ? -12.491 5.619 -6.110 1.00 87.31 188 GLY A CA 1
ATOM 1551 C C . GLY A 1 188 ? -13.233 4.435 -5.505 1.00 87.31 188 GLY A C 1
ATOM 1552 O O . GLY A 1 188 ? -14.201 4.603 -4.756 1.00 87.31 188 GLY A O 1
ATOM 1553 N N . GLU A 1 189 ? -12.800 3.234 -5.852 1.00 86.94 189 GLU A N 1
ATOM 1554 C CA . GLU A 1 189 ? -13.314 1.991 -5.289 1.00 86.94 189 GLU A CA 1
ATOM 1555 C C . GLU A 1 189 ? -12.237 0.918 -5.304 1.00 86.94 189 GLU A C 1
ATOM 1557 O O . GLU A 1 189 ? -11.366 0.920 -6.171 1.00 86.94 189 GLU A O 1
ATOM 1562 N N . GLN A 1 190 ? -12.332 -0.010 -4.363 1.00 71.69 190 GLN A N 1
ATOM 1563 C CA . GLN A 1 190 ? -11.472 -1.175 -4.298 1.00 71.69 190 GLN A CA 1
ATOM 1564 C C . GLN A 1 190 ? -12.347 -2.420 -4.196 1.00 71.69 190 GLN A C 1
ATOM 1566 O O . GLN A 1 190 ? -13.287 -2.482 -3.407 1.00 71.69 190 GLN A O 1
ATOM 1571 N N . LEU A 1 191 ? -12.039 -3.425 -5.010 1.00 59.06 191 LEU A N 1
ATOM 1572 C CA . LEU A 1 191 ? -12.476 -4.790 -4.752 1.00 59.06 191 LEU A CA 1
ATOM 1573 C C . LEU A 1 191 ? -11.519 -5.338 -3.693 1.00 59.06 191 LEU A C 1
ATOM 1575 O O . LEU A 1 191 ? -10.337 -5.533 -3.980 1.00 59.06 191 LEU A O 1
ATOM 1579 N N . SER A 1 192 ? -11.976 -5.529 -2.455 1.00 52.66 192 SER A N 1
ATOM 1580 C CA . SER A 1 192 ? -11.158 -6.156 -1.417 1.00 52.66 192 SER A CA 1
ATOM 1581 C C . SER A 1 192 ? -11.009 -7.652 -1.735 1.00 52.66 192 SER A C 1
ATOM 1583 O O . SER A 1 192 ? -11.701 -8.507 -1.195 1.00 52.66 192 SER A O 1
ATOM 1585 N N . GLN A 1 193 ? -10.115 -7.983 -2.660 1.00 42.50 193 GLN A N 1
ATOM 1586 C CA . GLN A 1 193 ? -9.542 -9.328 -2.769 1.00 42.50 193 GLN A CA 1
ATOM 1587 C C . GLN A 1 193 ? -8.197 -9.436 -2.038 1.00 42.50 193 GLN A C 1
ATOM 1589 O O . GLN A 1 193 ? -7.574 -10.492 -1.998 1.00 42.50 193 GLN A O 1
ATOM 1594 N N . ALA A 1 194 ? -7.722 -8.339 -1.447 1.00 44.38 194 ALA A N 1
ATOM 1595 C CA . ALA A 1 194 ? -6.583 -8.368 -0.552 1.00 44.38 194 ALA A CA 1
ATOM 1596 C C . ALA A 1 194 ? -7.082 -8.639 0.872 1.00 44.38 194 ALA A C 1
ATOM 1598 O O . ALA A 1 194 ? -7.982 -7.923 1.325 1.00 44.38 194 ALA A O 1
ATOM 1599 N N . PRO A 1 195 ? -6.512 -9.611 1.605 1.00 46.69 195 PRO A N 1
ATOM 1600 C CA . PRO A 1 195 ? -6.663 -9.601 3.045 1.00 46.69 195 PRO A CA 1
ATOM 1601 C C . PRO A 1 195 ? -6.118 -8.257 3.536 1.00 46.69 195 PRO A C 1
ATOM 1603 O O . PRO A 1 195 ? -5.063 -7.804 3.083 1.00 46.69 195 PRO A O 1
ATOM 1606 N N . LEU A 1 196 ? -6.854 -7.606 4.435 1.00 53.47 196 LEU A N 1
ATOM 1607 C CA . LEU A 1 196 ? -6.345 -6.460 5.188 1.00 53.47 196 LEU A CA 1
ATOM 1608 C C . LEU A 1 196 ? -5.022 -6.877 5.855 1.00 53.47 196 LEU A C 1
ATOM 1610 O O . LEU A 1 196 ? -4.838 -8.063 6.127 1.00 53.47 196 LEU A O 1
ATOM 1614 N N . LEU A 1 197 ? -4.088 -5.962 6.127 1.00 52.72 197 LEU A N 1
ATOM 1615 C CA . LEU A 1 197 ? -2.775 -6.335 6.694 1.00 52.72 197 LEU A CA 1
ATOM 1616 C C . LEU A 1 197 ? -2.895 -7.212 7.956 1.00 52.72 197 LEU A C 1
ATOM 1618 O O . LEU A 1 197 ? -2.113 -8.148 8.121 1.00 52.72 197 LEU A O 1
ATOM 1622 N N . GLY A 1 198 ? -3.919 -6.973 8.785 1.00 49.19 198 GLY A N 1
ATOM 1623 C CA . GLY A 1 198 ? -4.265 -7.837 9.917 1.00 49.19 198 GLY A CA 1
ATOM 1624 C C . GLY A 1 198 ? -4.645 -9.267 9.506 1.00 49.19 198 GLY A C 1
ATOM 1625 O O . GLY A 1 198 ? -4.164 -10.227 10.105 1.00 49.19 198 GLY A O 1
ATOM 1626 N N . ASN A 1 199 ? -5.426 -9.429 8.438 1.00 65.31 199 ASN A N 1
ATOM 1627 C CA . ASN A 1 199 ? -5.781 -10.738 7.887 1.00 65.31 199 ASN A CA 1
ATOM 1628 C C . ASN A 1 199 ? -4.572 -11.432 7.243 1.00 65.31 199 ASN A C 1
ATOM 1630 O O . ASN A 1 199 ? -4.454 -12.645 7.367 1.00 65.31 199 ASN A O 1
ATOM 1634 N N . ILE A 1 200 ? -3.662 -10.690 6.590 1.00 72.62 200 ILE A N 1
ATOM 1635 C CA . ILE A 1 200 ? -2.411 -11.262 6.058 1.00 72.62 200 ILE A CA 1
ATOM 1636 C C . ILE A 1 200 ? -1.569 -11.795 7.212 1.00 72.62 200 ILE A C 1
ATOM 1638 O O . ILE A 1 200 ? -1.079 -12.911 7.139 1.00 72.62 200 ILE A O 1
ATOM 1642 N N . ARG A 1 201 ? -1.420 -11.031 8.298 1.00 77.56 201 ARG A N 1
ATOM 1643 C CA . ARG A 1 201 ? -0.654 -11.482 9.460 1.00 77.56 201 ARG A CA 1
ATOM 1644 C C . ARG A 1 201 ? -1.204 -12.787 10.035 1.00 77.56 201 ARG A C 1
ATOM 1646 O O . ARG A 1 201 ? -0.432 -13.725 10.188 1.00 77.56 201 ARG A O 1
ATOM 1653 N N . THR A 1 202 ? -2.505 -12.855 10.314 1.00 75.81 202 THR A N 1
ATOM 1654 C CA . THR A 1 202 ? -3.133 -14.066 10.867 1.00 75.81 202 THR A CA 1
ATOM 1655 C C . THR A 1 202 ? -3.000 -15.252 9.913 1.00 75.81 202 THR A C 1
ATOM 1657 O O . THR A 1 202 ? -2.579 -16.320 10.341 1.00 75.81 202 THR A O 1
ATOM 1660 N N . LEU A 1 203 ? -3.242 -15.041 8.615 1.00 81.81 203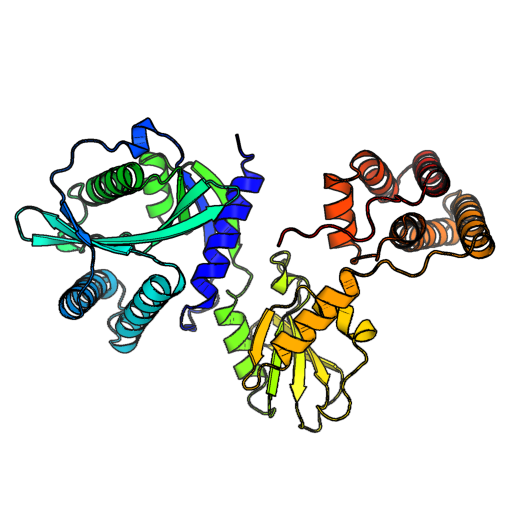 LEU A N 1
ATOM 1661 C CA . LEU A 1 203 ? -3.020 -16.041 7.566 1.00 81.81 203 LEU A CA 1
ATOM 1662 C C . LEU A 1 203 ? -1.586 -16.597 7.601 1.00 81.81 203 LEU A C 1
ATOM 1664 O O . LEU A 1 203 ? -1.379 -17.802 7.496 1.00 81.81 203 LEU A O 1
ATOM 1668 N N . CYS A 1 204 ? -0.585 -15.726 7.746 1.00 86.06 204 CYS A N 1
ATOM 1669 C CA . CYS A 1 204 ? 0.817 -16.132 7.822 1.00 86.06 204 CYS A CA 1
ATOM 1670 C C . CYS A 1 204 ? 1.140 -16.871 9.124 1.00 86.06 204 CYS A C 1
ATOM 1672 O O . CYS A 1 204 ? 1.873 -17.853 9.088 1.00 86.06 204 CYS A O 1
ATOM 1674 N N . GLU A 1 205 ? 0.613 -16.412 10.263 1.00 84.69 205 GLU A N 1
ATOM 1675 C CA . GLU A 1 205 ? 0.802 -17.057 11.569 1.00 84.69 205 GLU A CA 1
ATOM 1676 C C . GLU A 1 205 ? 0.191 -18.468 11.587 1.00 84.69 205 GLU A C 1
ATOM 1678 O O . GLU A 1 205 ? 0.831 -19.406 12.056 1.00 84.69 205 GLU A O 1
ATOM 1683 N N . GLU A 1 206 ? -1.004 -18.643 11.016 1.00 82.88 206 GLU A N 1
ATOM 1684 C CA . GLU A 1 206 ? -1.649 -19.951 10.848 1.00 82.88 206 GLU A CA 1
ATOM 1685 C C . GLU A 1 206 ? -0.858 -20.845 9.893 1.00 82.88 206 GLU A C 1
ATOM 1687 O O . GLU A 1 206 ? -0.574 -22.001 10.208 1.00 82.88 206 GLU A O 1
ATOM 1692 N N . ALA A 1 207 ? -0.438 -20.300 8.748 1.00 86.38 207 ALA A N 1
ATOM 1693 C CA . ALA A 1 207 ? 0.351 -21.042 7.780 1.00 86.38 207 ALA A CA 1
ATOM 1694 C C . ALA A 1 207 ? 1.713 -21.470 8.327 1.00 86.38 207 ALA A C 1
ATOM 1696 O O . ALA A 1 207 ? 2.243 -22.459 7.838 1.00 86.38 207 ALA A O 1
ATOM 1697 N N . LEU A 1 208 ? 2.296 -20.734 9.275 1.00 90.81 208 LEU A N 1
ATOM 1698 C CA . LEU A 1 208 ? 3.629 -20.967 9.840 1.00 90.81 208 LEU A CA 1
ATOM 1699 C C . LEU A 1 208 ? 3.573 -21.465 11.290 1.00 90.81 208 LEU A C 1
ATOM 1701 O O . LEU A 1 208 ? 4.565 -21.359 12.007 1.00 90.81 208 LEU A O 1
ATOM 1705 N N . CYS A 1 209 ? 2.441 -22.021 11.734 1.00 89.56 209 CYS A N 1
ATOM 1706 C CA . CYS A 1 209 ? 2.248 -22.433 13.126 1.00 89.56 209 CYS A CA 1
ATOM 1707 C C . CYS A 1 209 ? 3.235 -23.516 13.605 1.00 89.56 209 CYS A C 1
ATOM 1709 O O . CYS A 1 209 ? 3.396 -23.723 14.806 1.00 89.56 209 CYS A O 1
ATOM 1711 N N . ASP A 1 210 ? 3.863 -24.234 12.670 1.00 90.00 210 ASP A N 1
ATOM 1712 C CA . ASP A 1 210 ? 4.863 -25.277 12.896 1.00 90.00 210 ASP A CA 1
ATOM 1713 C C . ASP A 1 210 ? 6.318 -24.777 12.800 1.00 90.00 210 ASP A C 1
ATOM 1715 O O . ASP A 1 210 ? 7.249 -25.559 12.993 1.00 90.00 210 ASP A O 1
ATOM 1719 N N . VAL A 1 211 ? 6.524 -23.486 12.521 1.00 93.19 211 VAL A N 1
ATOM 1720 C CA . VAL A 1 211 ? 7.839 -22.857 12.360 1.00 93.19 211 VAL A CA 1
ATOM 1721 C C . VAL A 1 211 ? 8.117 -21.923 13.541 1.00 93.19 211 VAL A C 1
ATOM 1723 O O . VAL A 1 211 ? 7.281 -21.103 13.910 1.00 93.19 211 VAL A O 1
ATOM 1726 N N . ASP A 1 212 ? 9.321 -21.993 14.113 1.00 93.56 212 ASP A N 1
ATOM 1727 C CA . ASP A 1 212 ? 9.776 -21.027 15.124 1.00 93.56 212 ASP A CA 1
ATOM 1728 C C . ASP A 1 212 ? 10.104 -19.680 14.458 1.00 93.56 212 ASP A C 1
ATOM 1730 O O . ASP A 1 212 ? 11.210 -19.447 13.966 1.00 93.56 212 ASP A O 1
ATOM 1734 N N . VAL A 1 213 ? 9.111 -18.808 14.340 1.00 94.00 213 VAL A N 1
ATOM 1735 C CA . VAL A 1 213 ? 9.243 -17.523 13.652 1.00 94.00 213 VAL A CA 1
ATOM 1736 C C . VAL A 1 213 ? 9.791 -16.457 14.604 1.00 94.00 213 VAL A C 1
ATOM 1738 O O . VAL A 1 213 ? 9.158 -16.110 15.594 1.00 94.00 213 VAL A O 1
ATOM 1741 N N . GLN A 1 214 ? 10.936 -15.859 14.259 1.00 92.38 214 GLN A N 1
ATOM 1742 C CA . GLN A 1 214 ? 11.506 -14.716 14.994 1.00 92.38 214 GLN A CA 1
ATOM 1743 C C . GLN A 1 214 ? 11.114 -13.370 14.377 1.00 92.38 214 GLN A C 1
ATOM 1745 O O . GLN A 1 214 ? 10.960 -12.373 15.081 1.00 92.38 214 GLN A O 1
ATOM 1750 N N . CYS A 1 215 ? 10.969 -13.322 13.051 1.00 92.06 215 CYS A N 1
ATOM 1751 C CA . CYS A 1 215 ? 10.539 -12.130 12.331 1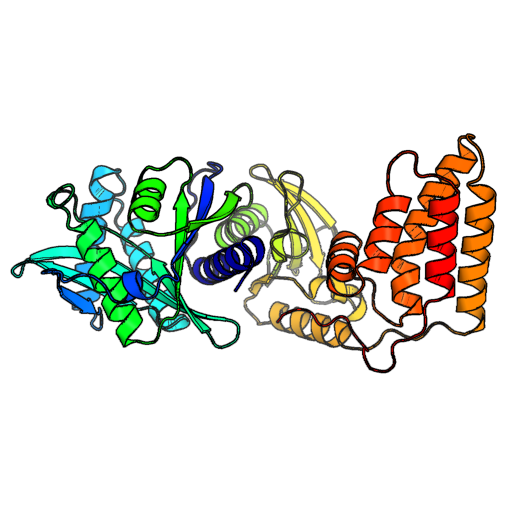.00 92.06 215 CYS A CA 1
ATOM 1752 C C . CYS A 1 215 ? 9.850 -12.508 11.016 1.00 92.06 215 CYS A C 1
ATOM 1754 O O . CYS A 1 215 ? 10.272 -13.449 10.347 1.00 92.06 215 CYS A O 1
ATOM 1756 N N . MET A 1 216 ? 8.824 -11.746 10.636 1.00 93.75 216 MET A N 1
ATOM 1757 C CA . MET A 1 216 ? 8.166 -11.811 9.335 1.00 93.75 216 MET A CA 1
ATOM 1758 C C . MET A 1 216 ? 8.067 -10.422 8.724 1.00 93.75 216 MET A C 1
ATOM 1760 O O . MET A 1 216 ? 7.558 -9.486 9.348 1.00 93.75 216 MET A O 1
ATOM 1764 N N . ILE A 1 217 ? 8.493 -10.315 7.472 1.00 91.81 217 ILE A N 1
ATOM 1765 C CA . ILE A 1 217 ? 8.350 -9.122 6.647 1.00 91.81 217 ILE A CA 1
ATOM 1766 C C . ILE A 1 217 ? 7.529 -9.506 5.420 1.00 91.81 217 ILE A C 1
ATOM 1768 O O . ILE A 1 217 ? 7.962 -10.321 4.607 1.00 91.81 217 ILE A O 1
ATOM 1772 N N . LEU A 1 218 ? 6.360 -8.889 5.272 1.00 90.62 218 LEU A N 1
ATOM 1773 C CA . LEU A 1 218 ? 5.622 -8.878 4.014 1.00 90.62 218 LEU A CA 1
ATOM 1774 C C . LEU A 1 218 ? 6.350 -7.956 3.045 1.00 90.62 218 LEU A C 1
ATOM 1776 O O . LEU A 1 218 ? 6.640 -6.815 3.403 1.00 90.62 218 LEU A O 1
ATOM 1780 N N . TYR A 1 219 ? 6.612 -8.401 1.824 1.00 89.12 219 TYR A N 1
ATOM 1781 C CA . TYR A 1 219 ? 7.165 -7.540 0.783 1.00 89.12 219 TYR A CA 1
ATOM 1782 C C . TYR A 1 219 ? 6.348 -7.647 -0.508 1.00 89.12 219 TYR A C 1
ATOM 1784 O O . TYR A 1 219 ? 5.193 -8.075 -0.498 1.00 89.12 219 TYR A O 1
ATOM 1792 N N . GLY A 1 220 ? 6.899 -7.130 -1.604 1.00 84.31 220 GLY A N 1
ATOM 1793 C CA . GLY A 1 220 ? 6.282 -7.256 -2.916 1.00 84.31 220 GLY A CA 1
ATOM 1794 C C . GLY A 1 220 ? 4.979 -6.474 -3.061 1.00 84.31 220 GLY A C 1
ATOM 1795 O O . GLY A 1 220 ? 4.772 -5.420 -2.452 1.00 84.31 220 GLY A O 1
ATOM 1796 N N . SER A 1 221 ? 4.110 -6.959 -3.947 1.00 75.94 221 SER A N 1
ATOM 1797 C CA . SER A 1 221 ? 2.961 -6.189 -4.437 1.00 75.94 221 SER A CA 1
ATOM 1798 C C . SER A 1 221 ? 1.934 -5.864 -3.347 1.00 75.94 221 SER A C 1
ATOM 1800 O O . SER A 1 221 ? 1.327 -4.791 -3.384 1.00 75.94 221 SER A O 1
ATOM 1802 N N . ARG A 1 222 ? 1.766 -6.753 -2.360 1.00 80.06 222 ARG A N 1
ATOM 1803 C CA . ARG A 1 222 ? 0.833 -6.576 -1.238 1.00 80.06 222 ARG A CA 1
ATOM 1804 C C . ARG A 1 222 ? 1.334 -5.558 -0.223 1.00 80.06 222 ARG A C 1
ATOM 1806 O O . ARG A 1 222 ? 0.536 -4.748 0.236 1.00 80.06 222 ARG A O 1
ATOM 1813 N N . ALA A 1 223 ? 2.638 -5.534 0.057 1.00 77.81 223 ALA A N 1
ATOM 1814 C CA . ALA A 1 223 ? 3.227 -4.541 0.956 1.00 77.81 223 ALA A CA 1
ATOM 1815 C C . ALA A 1 223 ? 3.046 -3.105 0.438 1.00 77.81 223 ALA A C 1
ATOM 1817 O O . ALA A 1 223 ? 2.775 -2.191 1.210 1.00 77.81 223 ALA A O 1
ATOM 1818 N N . VAL A 1 224 ? 3.124 -2.913 -0.883 1.00 67.50 224 VAL A N 1
ATOM 1819 C CA . VAL A 1 224 ? 2.988 -1.590 -1.521 1.00 67.50 224 VAL A CA 1
ATOM 1820 C C . VAL A 1 224 ? 1.565 -1.260 -1.982 1.00 67.50 224 VAL A C 1
ATOM 1822 O O . VAL A 1 224 ? 1.373 -0.290 -2.713 1.00 67.50 224 VAL A O 1
ATOM 1825 N N . GLY A 1 225 ? 0.569 -2.075 -1.618 1.00 66.75 225 GLY A N 1
ATOM 1826 C CA . GLY A 1 225 ? -0.836 -1.841 -1.978 1.00 66.75 225 GLY A CA 1
ATOM 1827 C C . GLY A 1 225 ? -1.139 -1.954 -3.477 1.00 66.75 225 GLY A C 1
ATOM 1828 O O . GLY A 1 225 ? -2.136 -1.421 -3.953 1.00 66.75 225 GLY A O 1
ATOM 1829 N N . ALA A 1 226 ? -0.285 -2.634 -4.244 1.00 65.62 226 ALA A N 1
ATOM 1830 C CA . ALA A 1 226 ? -0.430 -2.778 -5.689 1.00 65.62 226 ALA A CA 1
ATOM 1831 C C . ALA A 1 226 ? -0.923 -4.172 -6.117 1.00 65.62 226 ALA A C 1
ATOM 1833 O O . ALA A 1 226 ? -0.970 -4.447 -7.316 1.00 65.62 226 ALA A O 1
ATOM 1834 N N . ALA A 1 227 ? -1.218 -5.069 -5.181 1.00 67.81 227 ALA A N 1
ATOM 1835 C CA . ALA A 1 227 ? -1.645 -6.434 -5.473 1.00 67.81 227 ALA A CA 1
ATOM 1836 C C . ALA A 1 227 ? -2.971 -6.502 -6.253 1.00 67.81 227 ALA A C 1
ATOM 1838 O O . ALA A 1 227 ? -3.844 -5.648 -6.111 1.00 67.81 227 ALA A O 1
ATOM 1839 N N . ASN A 1 228 ? -3.106 -7.542 -7.071 1.00 65.06 228 ASN A N 1
ATOM 1840 C CA . ASN A 1 228 ? -4.332 -7.941 -7.759 1.00 65.06 228 ASN A CA 1
ATOM 1841 C C . ASN A 1 228 ? -4.726 -9.376 -7.352 1.00 65.06 228 ASN A C 1
ATOM 1843 O O . ASN A 1 228 ? -4.103 -9.974 -6.476 1.00 65.06 228 ASN A O 1
ATOM 1847 N N . GLU A 1 229 ? -5.755 -9.920 -7.997 1.00 64.38 229 GLU A N 1
ATOM 1848 C CA . GLU A 1 229 ? -6.313 -11.255 -7.719 1.00 64.38 229 GLU A CA 1
ATOM 1849 C C . GLU A 1 229 ? -5.294 -12.387 -7.927 1.00 64.38 229 GLU A C 1
ATOM 1851 O O . GLU A 1 229 ? -5.315 -13.390 -7.224 1.00 64.38 229 GLU A O 1
ATOM 1856 N N . GLU A 1 230 ? -4.365 -12.199 -8.865 1.00 72.88 230 GLU A N 1
ATOM 1857 C CA . GLU A 1 230 ? -3.318 -13.167 -9.210 1.00 72.88 230 GLU A CA 1
ATOM 1858 C C . GLU A 1 230 ? -2.052 -13.005 -8.358 1.00 72.88 230 GLU A C 1
ATOM 1860 O O . GLU A 1 230 ? -1.094 -13.756 -8.526 1.00 72.88 230 GLU A O 1
ATOM 1865 N N . SER A 1 231 ? -2.010 -12.005 -7.473 1.00 75.94 231 SER A N 1
ATOM 1866 C CA . SER A 1 231 ? -0.825 -11.727 -6.666 1.00 75.94 231 SER A CA 1
ATOM 1867 C C . SER A 1 231 ? -0.687 -12.731 -5.525 1.00 75.94 231 SER A C 1
ATOM 1869 O O . SER A 1 231 ? -1.613 -12.944 -4.738 1.00 75.94 231 SER A O 1
ATOM 1871 N N . ASP A 1 232 ? 0.509 -13.276 -5.389 1.00 88.94 232 ASP A N 1
ATOM 1872 C CA . ASP A 1 232 ? 0.976 -14.041 -4.241 1.00 88.94 232 ASP A CA 1
ATOM 1873 C C . ASP A 1 232 ? 1.157 -13.163 -2.989 1.00 88.94 232 ASP A C 1
ATOM 1875 O O . ASP A 1 232 ? 0.895 -11.952 -2.972 1.00 88.94 232 ASP A O 1
ATOM 1879 N N . VAL A 1 233 ? 1.510 -13.815 -1.884 1.00 88.75 233 VAL A N 1
ATOM 1880 C CA . VAL A 1 233 ? 1.911 -13.189 -0.624 1.00 88.75 233 VAL A CA 1
ATOM 1881 C C . VAL A 1 233 ? 3.402 -13.453 -0.429 1.00 88.75 233 VAL A C 1
ATOM 1883 O O . VAL A 1 233 ? 3.796 -14.523 0.034 1.00 88.75 233 VAL A O 1
ATOM 1886 N N . ASP A 1 234 ? 4.221 -12.466 -0.782 1.00 93.69 234 ASP A N 1
ATOM 1887 C CA . ASP A 1 234 ? 5.674 -12.503 -0.624 1.00 93.69 234 ASP A CA 1
ATOM 1888 C C . ASP A 1 234 ? 6.085 -12.306 0.845 1.00 93.69 234 ASP A C 1
ATOM 1890 O O . ASP A 1 234 ? 5.879 -11.231 1.424 1.00 93.69 234 ASP A O 1
ATOM 1894 N N . LEU A 1 235 ? 6.708 -13.313 1.458 1.00 95.31 235 LEU A N 1
ATOM 1895 C CA . LEU A 1 235 ? 7.126 -13.261 2.860 1.00 95.31 235 LEU A CA 1
ATOM 1896 C C . LEU A 1 235 ? 8.598 -13.577 3.019 1.00 95.31 235 LEU A C 1
ATOM 1898 O O . LEU A 1 235 ? 9.109 -14.581 2.532 1.00 95.31 235 LEU A O 1
ATOM 1902 N N . TRP A 1 236 ? 9.275 -12.719 3.765 1.00 97.12 236 TRP A N 1
ATOM 1903 C CA . TRP A 1 236 ? 10.615 -12.973 4.251 1.00 97.12 236 TRP A CA 1
ATOM 1904 C C . TRP A 1 236 ? 10.539 -13.316 5.733 1.00 97.12 236 TRP A C 1
ATOM 1906 O O . TRP A 1 236 ? 9.971 -12.553 6.520 1.00 97.12 236 TRP A O 1
ATOM 1916 N N . VAL A 1 237 ? 11.076 -14.474 6.108 1.00 96.69 237 VAL A N 1
ATOM 1917 C CA . VAL A 1 237 ? 10.913 -15.055 7.441 1.00 96.69 237 VAL A CA 1
ATOM 1918 C C . VAL A 1 237 ? 12.276 -15.363 8.044 1.00 96.69 237 VAL A C 1
ATOM 1920 O O . VAL A 1 237 ? 13.054 -16.137 7.491 1.00 96.69 237 VAL A O 1
ATOM 1923 N N . LEU A 1 238 ? 12.547 -14.790 9.214 1.00 96.00 238 LEU A N 1
ATOM 1924 C CA . LEU A 1 238 ? 13.715 -15.121 10.022 1.00 96.00 238 LEU A CA 1
ATOM 1925 C C . LEU A 1 238 ? 13.349 -16.254 10.982 1.00 96.00 238 LEU A C 1
ATOM 1927 O O . LEU A 1 238 ? 12.465 -16.083 11.825 1.00 96.00 238 LEU A O 1
ATOM 1931 N N . THR A 1 239 ? 14.029 -17.393 10.879 1.00 95.75 239 THR A N 1
ATOM 1932 C CA . THR A 1 239 ? 13.742 -18.570 11.710 1.00 95.75 239 THR A CA 1
ATOM 1933 C C . THR A 1 239 ? 14.997 -19.407 11.971 1.00 95.75 239 THR A C 1
ATOM 1935 O O . THR A 1 239 ? 15.784 -19.618 11.048 1.00 95.75 239 THR A O 1
ATOM 1938 N N . PRO A 1 240 ? 15.223 -19.904 13.202 1.00 95.19 240 PRO A N 1
ATOM 1939 C CA . PRO A 1 240 ? 16.252 -20.902 13.472 1.00 95.19 240 PRO A CA 1
ATOM 1940 C C . PRO A 1 240 ? 15.817 -22.318 13.056 1.00 95.19 240 PRO A C 1
ATOM 1942 O O . PRO A 1 240 ? 16.618 -23.246 13.136 1.00 95.19 240 PRO A O 1
ATOM 1945 N N . SER A 1 241 ? 14.557 -22.502 12.639 1.00 94.06 241 SER A N 1
ATOM 1946 C CA . SER A 1 241 ? 14.035 -23.799 12.206 1.00 94.06 241 SER A CA 1
ATOM 1947 C C . SER A 1 241 ? 14.788 -24.306 10.978 1.00 94.06 241 SER A C 1
ATOM 1949 O O . SER A 1 241 ? 15.133 -23.533 10.082 1.00 94.06 241 SER A O 1
ATOM 1951 N N . ASP A 1 242 ? 14.993 -25.619 10.907 1.00 92.50 242 ASP A N 1
ATOM 1952 C CA . ASP A 1 242 ? 15.567 -26.265 9.728 1.00 92.50 242 ASP A CA 1
ATOM 1953 C C . ASP A 1 242 ? 14.483 -26.456 8.659 1.00 92.50 242 ASP A C 1
ATOM 1955 O O . ASP A 1 242 ? 13.777 -27.465 8.617 1.00 92.50 242 ASP A O 1
ATOM 1959 N N . VAL A 1 243 ? 14.300 -25.423 7.839 1.00 93.12 243 VAL A N 1
ATOM 1960 C CA . VAL A 1 243 ? 13.311 -25.365 6.757 1.00 93.12 243 VAL A CA 1
ATOM 1961 C C . VAL A 1 243 ? 13.993 -25.027 5.426 1.00 93.12 243 VAL A C 1
ATOM 1963 O O . VAL A 1 243 ? 15.060 -24.408 5.419 1.00 93.12 243 VAL A O 1
ATOM 1966 N N . PRO A 1 244 ? 13.408 -25.408 4.274 1.00 92.88 244 PRO A N 1
ATOM 1967 C CA . PRO A 1 244 ? 13.947 -25.024 2.971 1.00 92.88 244 PRO A CA 1
ATOM 1968 C C . PRO A 1 244 ? 14.004 -23.501 2.812 1.00 92.88 244 PRO A C 1
ATOM 1970 O O . PRO A 1 244 ? 13.085 -22.812 3.237 1.00 92.88 244 PRO A O 1
ATOM 1973 N N . GLU A 1 245 ? 15.026 -22.975 2.132 1.00 90.56 245 GLU A N 1
ATOM 1974 C CA . GLU A 1 245 ? 15.198 -21.521 1.945 1.00 90.56 245 GLU A CA 1
ATOM 1975 C C . GLU A 1 245 ? 14.034 -20.861 1.194 1.00 90.56 245 GLU A C 1
ATOM 1977 O O . GLU A 1 245 ? 13.726 -19.696 1.439 1.00 90.56 245 GLU A O 1
ATOM 1982 N N . ARG A 1 246 ? 13.381 -21.589 0.279 1.00 94.00 246 ARG A N 1
ATOM 1983 C CA . ARG A 1 246 ? 12.202 -21.109 -0.448 1.00 94.00 246 ARG A CA 1
ATOM 1984 C C . ARG A 1 246 ? 11.105 -22.154 -0.525 1.00 94.00 246 ARG A C 1
ATOM 1986 O O . ARG A 1 246 ? 11.361 -23.297 -0.907 1.00 94.00 246 ARG A O 1
ATOM 1993 N N . VAL A 1 247 ? 9.878 -21.742 -0.220 1.00 93.75 247 VAL A N 1
ATOM 1994 C CA . VAL A 1 247 ? 8.688 -22.596 -0.268 1.00 93.75 247 VAL A CA 1
ATOM 1995 C C . VAL A 1 247 ? 7.510 -21.806 -0.821 1.00 93.75 247 VAL A C 1
ATOM 1997 O O . VAL A 1 247 ? 7.152 -20.770 -0.281 1.00 93.75 247 VAL A O 1
ATOM 2000 N N . ASN A 1 248 ? 6.850 -22.353 -1.842 1.00 92.81 248 ASN A N 1
ATOM 2001 C CA . ASN A 1 248 ? 5.538 -21.878 -2.275 1.00 92.81 248 ASN A CA 1
ATOM 2002 C C . ASN A 1 248 ? 4.455 -22.708 -1.581 1.00 92.81 248 ASN A C 1
ATOM 2004 O O . ASN A 1 248 ? 4.406 -23.929 -1.756 1.00 92.81 248 ASN A O 1
ATOM 2008 N N . ARG A 1 249 ? 3.601 -22.065 -0.782 1.00 88.06 249 ARG A N 1
ATOM 2009 C CA . ARG A 1 249 ? 2.584 -22.731 0.041 1.00 88.06 249 ARG A CA 1
ATOM 2010 C C . ARG A 1 249 ? 1.192 -22.170 -0.264 1.00 88.06 249 ARG A C 1
ATOM 2012 O O . ARG A 1 249 ? 0.909 -21.038 0.114 1.00 88.06 249 ARG A O 1
ATOM 2019 N N . PRO A 1 250 ? 0.303 -22.941 -0.912 1.00 85.44 250 PRO A N 1
ATOM 2020 C CA . PRO A 1 250 ? -1.103 -22.573 -1.015 1.00 85.44 250 PRO A CA 1
ATOM 2021 C C . PRO A 1 250 ? -1.768 -22.586 0.368 1.00 85.44 250 PRO A C 1
ATOM 2023 O O . PRO A 1 250 ? -1.638 -23.572 1.096 1.00 85.44 250 PRO A O 1
ATOM 2026 N N . HIS A 1 251 ? -2.481 -21.522 0.733 1.00 79.69 251 HIS A N 1
ATOM 2027 C CA . HIS A 1 251 ? -3.184 -21.413 2.012 1.00 79.69 251 HIS A CA 1
ATOM 2028 C C . HIS A 1 251 ? -4.365 -20.432 1.912 1.00 79.69 251 HIS A C 1
ATOM 2030 O O . HIS A 1 251 ? -4.187 -19.312 1.440 1.00 79.69 251 HIS A O 1
ATOM 2036 N N . GLU A 1 252 ? -5.571 -20.865 2.306 1.00 74.88 252 GLU A N 1
ATOM 2037 C CA . GLU A 1 252 ? -6.822 -20.069 2.304 1.00 74.88 252 GLU A CA 1
ATOM 2038 C C . GLU A 1 252 ? -7.063 -19.235 1.025 1.00 74.88 252 GLU A C 1
ATOM 2040 O O . GLU A 1 252 ? -7.447 -18.067 1.066 1.00 74.88 252 GLU A O 1
ATOM 2045 N N . GLY A 1 253 ? -6.822 -19.836 -0.147 1.00 73.00 253 GLY A N 1
ATOM 2046 C CA . GLY A 1 253 ? -7.020 -19.180 -1.448 1.00 73.00 253 GLY A CA 1
ATOM 2047 C C . GLY A 1 253 ? -5.865 -18.286 -1.913 1.00 73.00 253 GLY A C 1
ATOM 2048 O O . GLY A 1 253 ? -5.938 -17.737 -3.008 1.00 73.00 253 GLY A O 1
ATOM 2049 N N . TYR A 1 254 ? -4.786 -18.189 -1.136 1.00 82.12 254 TYR A N 1
ATOM 2050 C CA . TYR A 1 254 ? -3.551 -17.493 -1.497 1.00 82.12 254 TYR A CA 1
ATOM 2051 C C . TYR A 1 254 ? -2.425 -18.476 -1.798 1.00 82.12 254 TYR A C 1
ATOM 2053 O O . TYR A 1 254 ? -2.448 -19.629 -1.368 1.00 82.12 254 TYR A O 1
ATOM 2061 N N . VAL A 1 255 ? -1.402 -17.995 -2.501 1.00 87.25 255 VAL A N 1
ATOM 2062 C CA . VAL A 1 255 ? -0.091 -18.643 -2.567 1.00 87.25 255 VAL A CA 1
ATOM 2063 C C . VAL A 1 255 ? 0.872 -17.794 -1.750 1.00 87.25 255 VAL A C 1
ATOM 2065 O O . VAL A 1 255 ? 1.057 -16.617 -2.049 1.00 87.25 255 VAL A O 1
ATOM 2068 N N . LEU A 1 256 ? 1.442 -18.373 -0.697 1.00 92.75 256 LEU A N 1
ATOM 2069 C CA . LEU A 1 256 ? 2.499 -17.749 0.090 1.00 92.75 256 LEU A CA 1
ATOM 2070 C C . LEU A 1 256 ? 3.850 -18.109 -0.541 1.00 92.75 256 LEU A C 1
ATOM 2072 O O . LEU A 1 256 ? 4.191 -19.295 -0.574 1.00 92.75 256 LEU A O 1
ATOM 2076 N N . ASP A 1 257 ? 4.604 -17.118 -1.021 1.00 95.38 257 ASP A N 1
ATOM 2077 C CA . ASP A 1 257 ? 6.000 -17.296 -1.445 1.00 95.38 257 ASP A CA 1
ATOM 2078 C C . ASP A 1 257 ? 6.918 -16.966 -0.261 1.00 95.38 257 ASP A C 1
ATOM 2080 O O . ASP A 1 257 ? 7.163 -15.807 0.088 1.00 95.38 257 ASP A O 1
ATOM 2084 N N . LEU A 1 258 ? 7.356 -18.020 0.423 1.00 95.62 258 LEU A N 1
ATOM 2085 C CA . LEU A 1 258 ? 8.085 -17.960 1.681 1.00 95.62 258 LEU A CA 1
ATOM 2086 C C . LEU A 1 258 ? 9.585 -18.028 1.405 1.00 95.62 258 LEU A C 1
ATOM 2088 O O . LEU A 1 258 ? 10.082 -19.036 0.905 1.00 95.62 258 LEU A O 1
ATOM 2092 N N . SER A 1 259 ? 10.314 -16.985 1.790 1.00 96.56 259 SER A N 1
ATOM 2093 C CA . SER A 1 259 ? 11.777 -16.953 1.826 1.00 96.56 259 SER A CA 1
ATOM 2094 C C . SER A 1 259 ? 12.260 -17.045 3.272 1.00 96.56 259 SER A C 1
ATOM 2096 O O . SER A 1 259 ? 12.163 -16.074 4.024 1.00 96.56 259 SER A O 1
ATOM 2098 N N . PHE A 1 260 ? 12.783 -18.206 3.663 1.00 97.06 260 PHE A N 1
ATOM 2099 C CA . PHE A 1 260 ? 13.285 -18.465 5.009 1.00 97.06 260 PHE A CA 1
ATOM 2100 C C . PHE A 1 260 ? 14.780 -18.171 5.117 1.00 97.06 260 PHE A C 1
ATOM 2102 O O . PHE A 1 260 ? 15.578 -18.585 4.275 1.00 97.06 260 PHE A O 1
ATOM 2109 N N . VAL A 1 261 ? 15.168 -17.487 6.190 1.00 96.50 261 VAL A N 1
ATOM 2110 C CA . VAL A 1 261 ? 16.557 -17.139 6.488 1.00 96.50 261 VAL A CA 1
ATOM 2111 C C . VAL A 1 261 ? 16.896 -17.531 7.917 1.00 96.50 261 VAL A C 1
ATOM 2113 O O . VAL A 1 261 ? 16.175 -17.204 8.860 1.00 96.50 261 VAL A O 1
ATOM 2116 N N . HIS A 1 262 ? 18.038 -18.197 8.078 1.00 95.62 262 HIS A N 1
ATOM 2117 C CA . HIS A 1 262 ? 18.568 -18.539 9.390 1.00 95.62 262 HIS A CA 1
ATOM 2118 C C . HIS A 1 262 ? 19.276 -17.325 10.027 1.00 95.62 262 HIS A C 1
ATOM 2120 O O . HIS A 1 262 ? 20.086 -16.690 9.347 1.00 95.62 262 HIS A O 1
ATOM 2126 N N . PRO A 1 263 ? 19.068 -17.019 11.324 1.00 92.94 263 PRO A N 1
ATOM 2127 C CA . PRO A 1 263 ? 19.692 -15.878 12.005 1.00 92.94 263 PRO A CA 1
ATOM 2128 C C . PRO A 1 263 ? 21.219 -15.810 11.907 1.00 92.94 263 PRO A C 1
ATOM 2130 O O . PRO A 1 263 ? 21.790 -14.727 11.844 1.00 92.94 263 PRO A O 1
ATOM 2133 N N . GLU A 1 264 ? 21.886 -16.963 11.873 1.00 93.38 264 GLU A N 1
ATOM 2134 C CA . GLU A 1 264 ? 23.352 -17.050 11.755 1.00 93.38 264 GLU A CA 1
ATOM 2135 C C . GLU A 1 264 ? 23.866 -16.905 10.312 1.00 93.38 264 GLU A C 1
ATOM 2137 O O . GLU A 1 264 ? 25.072 -16.866 10.083 1.00 93.38 264 GLU A O 1
ATOM 2142 N N . ARG A 1 265 ? 22.963 -16.847 9.327 1.00 92.44 265 ARG A N 1
ATOM 2143 C CA . ARG A 1 265 ? 23.270 -16.790 7.891 1.00 92.44 265 ARG A CA 1
ATOM 2144 C C . ARG A 1 265 ? 22.533 -15.627 7.223 1.00 92.44 265 ARG A C 1
ATOM 2146 O O . ARG A 1 265 ? 21.957 -15.786 6.150 1.00 92.44 265 ARG A O 1
ATOM 2153 N N . LEU A 1 266 ? 22.514 -14.469 7.884 1.00 92.69 266 LEU A N 1
ATOM 2154 C CA . LEU A 1 266 ? 21.892 -13.267 7.332 1.00 92.69 266 LEU A CA 1
ATOM 2155 C C . LEU A 1 266 ? 22.606 -12.831 6.035 1.00 92.69 266 LEU A C 1
ATOM 2157 O O . LEU A 1 266 ? 23.829 -12.669 6.059 1.00 92.69 266 LEU A O 1
ATOM 2161 N N . PRO A 1 267 ? 21.861 -12.617 4.933 1.00 93.00 267 PRO A N 1
ATOM 2162 C CA . PRO A 1 267 ? 22.407 -12.078 3.691 1.00 93.00 267 PRO A CA 1
ATOM 2163 C C . PRO A 1 267 ? 22.959 -10.661 3.866 1.00 93.00 267 PRO A C 1
ATOM 2165 O O . PRO A 1 267 ? 22.612 -9.947 4.814 1.00 93.00 267 PRO A O 1
ATOM 2168 N N . GLU A 1 268 ? 23.780 -10.220 2.915 1.00 93.69 268 GLU A N 1
ATOM 2169 C CA . GLU A 1 268 ? 24.269 -8.842 2.918 1.00 93.69 268 GLU A CA 1
ATOM 2170 C C . GLU A 1 268 ? 23.121 -7.847 2.673 1.00 93.69 268 GLU A C 1
ATOM 2172 O O . GLU A 1 268 ? 22.150 -8.131 1.969 1.00 93.69 268 GLU A O 1
ATOM 2177 N N . THR A 1 269 ? 23.244 -6.616 3.185 1.00 89.00 269 THR A N 1
ATOM 2178 C CA . THR A 1 269 ? 22.215 -5.572 3.013 1.00 89.00 269 THR A CA 1
ATOM 2179 C C . THR A 1 269 ? 21.842 -5.336 1.544 1.00 89.00 269 THR A C 1
ATOM 2181 O O . THR A 1 269 ? 20.687 -5.046 1.237 1.00 89.00 269 THR A O 1
ATOM 2184 N N . ALA A 1 270 ? 22.805 -5.458 0.623 1.00 87.50 270 ALA A N 1
ATOM 2185 C CA . ALA A 1 270 ? 22.560 -5.306 -0.810 1.00 87.50 270 ALA A CA 1
ATOM 2186 C C . ALA A 1 270 ? 21.612 -6.387 -1.358 1.00 87.50 270 ALA A C 1
ATOM 2188 O O . ALA A 1 270 ? 20.769 -6.093 -2.204 1.00 87.50 270 ALA A O 1
ATOM 2189 N N . GLU A 1 271 ? 21.708 -7.612 -0.840 1.00 90.31 271 GLU A N 1
ATOM 2190 C CA . GLU A 1 271 ? 20.860 -8.743 -1.220 1.00 90.31 271 GLU A CA 1
ATOM 2191 C C . GLU A 1 271 ? 19.460 -8.620 -0.616 1.00 90.31 271 GLU A C 1
ATOM 2193 O O . GLU A 1 271 ? 18.493 -9.049 -1.231 1.00 90.31 271 GLU A O 1
ATOM 2198 N N . LEU A 1 272 ? 19.329 -7.963 0.540 1.00 92.81 272 LEU A N 1
ATOM 2199 C CA . LEU A 1 272 ? 18.047 -7.676 1.195 1.00 92.81 272 LEU A CA 1
ATOM 2200 C C . LEU A 1 272 ? 17.385 -6.383 0.705 1.00 92.81 272 LEU A C 1
ATOM 2202 O O . LEU A 1 272 ? 16.286 -6.038 1.135 1.00 92.81 272 LEU A O 1
ATOM 2206 N N . ALA A 1 273 ? 18.018 -5.651 -0.212 1.00 89.31 273 ALA A N 1
ATOM 2207 C CA . ALA A 1 273 ? 17.550 -4.340 -0.645 1.00 89.31 273 ALA A CA 1
ATOM 2208 C C . ALA A 1 273 ? 16.149 -4.377 -1.294 1.00 89.31 273 ALA A C 1
ATOM 2210 O O . ALA A 1 273 ? 15.457 -3.359 -1.326 1.00 89.31 273 ALA A O 1
ATOM 2211 N N . TYR A 1 274 ? 15.700 -5.527 -1.808 1.00 89.12 274 TYR A N 1
ATOM 2212 C CA . TYR A 1 274 ? 14.338 -5.687 -2.333 1.00 89.12 274 TYR A CA 1
ATOM 2213 C C . TYR A 1 274 ? 13.256 -5.572 -1.245 1.00 89.12 274 TYR A C 1
ATOM 2215 O O . TYR A 1 274 ? 12.125 -5.214 -1.561 1.00 89.12 274 TYR A O 1
ATOM 2223 N N . LEU A 1 275 ? 13.606 -5.785 0.029 1.00 92.06 275 LEU A N 1
ATOM 2224 C CA . LEU A 1 275 ? 12.694 -5.662 1.167 1.00 92.06 275 LEU A CA 1
ATOM 2225 C C . LEU A 1 275 ? 12.399 -4.212 1.562 1.00 92.06 275 LEU A C 1
ATOM 2227 O O . LEU A 1 275 ? 11.601 -4.006 2.460 1.00 92.06 275 LEU A O 1
ATOM 2231 N N . ARG A 1 276 ? 13.018 -3.194 0.947 1.00 88.19 276 ARG A N 1
ATOM 2232 C CA . ARG A 1 276 ? 12.931 -1.779 1.387 1.00 88.19 276 ARG A CA 1
ATOM 2233 C C . ARG A 1 276 ? 11.501 -1.266 1.652 1.00 88.19 276 ARG A C 1
ATOM 2235 O O . ARG A 1 276 ? 11.310 -0.447 2.554 1.00 88.19 276 ARG A O 1
ATOM 2242 N N . ASP A 1 277 ? 10.543 -1.753 0.861 1.00 80.94 277 ASP A N 1
ATOM 2243 C CA . ASP A 1 277 ? 9.126 -1.370 0.867 1.00 80.94 277 ASP A CA 1
ATOM 2244 C C . ASP A 1 277 ? 8.273 -2.350 1.696 1.00 80.94 277 ASP A C 1
ATOM 2246 O O . ASP A 1 277 ? 7.046 -2.315 1.664 1.00 80.94 277 ASP A O 1
ATOM 2250 N N . GLY A 1 278 ? 8.929 -3.265 2.408 1.00 83.56 278 GLY A N 1
ATOM 2251 C CA . GLY A 1 278 ? 8.289 -4.289 3.205 1.00 83.56 278 GLY A CA 1
ATOM 2252 C C . GLY A 1 278 ? 7.652 -3.743 4.478 1.00 83.56 278 GLY A C 1
ATOM 2253 O O . GLY A 1 278 ? 8.035 -2.699 5.013 1.00 83.56 278 GLY A O 1
ATOM 2254 N N . ILE A 1 279 ? 6.688 -4.505 4.981 1.00 83.88 279 ILE A N 1
ATOM 2255 C CA . ILE A 1 279 ? 5.956 -4.253 6.215 1.00 83.88 279 ILE A CA 1
ATOM 2256 C C . ILE A 1 279 ? 6.306 -5.370 7.191 1.00 83.88 279 ILE A C 1
ATOM 2258 O O . ILE A 1 279 ? 6.143 -6.550 6.886 1.00 83.88 279 ILE A O 1
ATOM 2262 N N . VAL A 1 280 ? 6.774 -5.001 8.380 1.00 84.19 280 VAL A N 1
ATOM 2263 C CA . VAL A 1 280 ? 6.964 -5.960 9.471 1.00 84.19 280 VAL A CA 1
ATOM 2264 C C . VAL A 1 280 ? 5.592 -6.444 9.933 1.00 84.19 280 VAL A C 1
ATOM 2266 O O . VAL A 1 280 ? 4.797 -5.651 10.432 1.00 84.19 280 VAL A O 1
ATOM 2269 N N . LEU A 1 281 ? 5.327 -7.740 9.775 1.00 81.69 281 LEU A N 1
ATOM 2270 C CA . LEU A 1 281 ? 4.127 -8.389 10.308 1.00 81.69 281 LEU A CA 1
ATOM 2271 C C . LEU A 1 281 ? 4.360 -8.904 11.732 1.00 81.69 281 LEU A C 1
ATOM 2273 O O . LEU A 1 281 ? 3.457 -8.859 12.563 1.00 81.69 281 LEU A O 1
ATOM 2277 N N . TYR A 1 282 ? 5.578 -9.374 12.009 1.00 81.88 282 TYR A N 1
ATOM 2278 C CA . TYR A 1 282 ? 5.990 -9.915 13.301 1.00 81.88 282 TYR A CA 1
ATOM 2279 C C . TYR A 1 282 ? 7.474 -9.629 13.530 1.00 81.88 282 TYR A C 1
ATOM 2281 O O . TYR A 1 282 ? 8.286 -9.858 12.635 1.00 81.88 282 TYR A O 1
ATOM 2289 N N . ASP A 1 283 ? 7.837 -9.113 14.702 1.00 85.94 283 ASP A N 1
ATOM 2290 C CA . ASP A 1 283 ? 9.229 -8.837 15.081 1.00 85.94 283 ASP A CA 1
ATOM 2291 C C . ASP A 1 283 ? 9.311 -8.589 16.590 1.00 85.94 283 ASP A C 1
ATOM 2293 O O . ASP A 1 283 ? 8.909 -7.534 17.081 1.00 85.94 283 ASP A O 1
ATOM 2297 N N . THR A 1 284 ? 9.800 -9.570 17.342 1.00 72.88 284 THR A N 1
ATOM 2298 C CA . THR A 1 284 ? 9.883 -9.485 18.810 1.00 72.88 284 THR A CA 1
ATOM 2299 C C . THR A 1 284 ? 11.132 -8.758 19.302 1.00 72.88 284 THR A C 1
ATOM 2301 O O . THR A 1 284 ? 11.152 -8.273 20.431 1.00 72.88 284 THR A O 1
ATOM 2304 N N . GLU A 1 285 ? 12.162 -8.648 18.460 1.00 82.94 285 GLU A N 1
ATOM 2305 C CA . GLU A 1 285 ? 13.484 -8.126 18.835 1.00 82.94 285 GLU A CA 1
ATOM 2306 C C . GLU A 1 285 ? 13.909 -6.884 18.028 1.00 82.94 285 GLU A C 1
ATOM 2308 O O . GLU A 1 285 ? 15.031 -6.397 18.172 1.00 82.94 285 GLU A O 1
ATOM 2313 N N . GLY A 1 286 ? 13.040 -6.358 17.161 1.00 82.62 286 GLY A N 1
ATOM 2314 C CA . GLY A 1 286 ? 13.330 -5.195 16.313 1.00 82.62 286 GLY A CA 1
ATOM 2315 C C . GLY A 1 286 ? 14.299 -5.482 15.155 1.00 82.62 286 GLY A C 1
ATOM 2316 O O . GLY A 1 286 ? 14.863 -4.550 14.567 1.00 82.62 286 GLY A O 1
ATOM 2317 N N . ARG A 1 287 ? 14.530 -6.758 14.820 1.00 89.25 287 ARG A N 1
ATOM 2318 C CA . ARG A 1 287 ? 15.460 -7.175 13.758 1.00 89.25 287 ARG A CA 1
ATOM 2319 C C . ARG A 1 287 ? 14.914 -6.847 12.374 1.00 89.25 287 ARG A C 1
ATOM 2321 O O . ARG A 1 287 ? 15.658 -6.350 11.530 1.00 89.25 287 ARG A O 1
ATOM 2328 N N . GLY A 1 288 ? 13.622 -7.073 12.152 1.00 88.31 288 GLY A N 1
ATOM 2329 C CA . GLY A 1 288 ? 12.945 -6.737 10.905 1.00 88.31 288 GLY A CA 1
ATOM 2330 C C . GLY A 1 288 ? 12.951 -5.237 10.648 1.00 88.31 288 GLY A C 1
ATOM 2331 O O . GLY A 1 288 ? 13.312 -4.792 9.558 1.00 88.31 288 GLY A O 1
ATOM 2332 N N . ALA A 1 289 ? 12.664 -4.436 11.678 1.00 83.56 289 ALA A N 1
ATOM 2333 C CA . ALA A 1 289 ? 12.750 -2.979 11.583 1.00 83.56 289 ALA A CA 1
ATOM 2334 C C . ALA A 1 289 ? 14.161 -2.501 11.184 1.00 83.56 289 ALA A C 1
ATOM 2336 O O . ALA A 1 289 ? 14.301 -1.612 10.335 1.00 83.56 289 ALA A O 1
ATOM 2337 N N . LYS A 1 290 ? 15.209 -3.120 11.748 1.00 89.06 290 LYS A N 1
ATOM 2338 C CA . LYS A 1 290 ? 16.607 -2.841 11.391 1.00 89.06 290 LYS A CA 1
ATOM 2339 C C . LYS A 1 290 ? 16.917 -3.222 9.939 1.00 89.06 290 LYS A C 1
ATOM 2341 O O . LYS A 1 290 ? 17.435 -2.377 9.212 1.00 89.06 290 LYS A O 1
ATOM 2346 N N . ILE A 1 291 ? 16.542 -4.426 9.501 1.00 93.69 291 ILE A N 1
ATOM 2347 C CA . ILE A 1 291 ? 16.731 -4.896 8.115 1.00 93.69 291 ILE A CA 1
ATOM 2348 C C . ILE A 1 291 ? 16.086 -3.928 7.122 1.00 93.69 291 ILE A C 1
ATOM 2350 O O . ILE A 1 291 ? 16.726 -3.496 6.165 1.00 93.69 291 ILE A O 1
ATOM 2354 N N . LEU A 1 292 ? 14.840 -3.523 7.375 1.00 87.56 292 LEU A N 1
ATOM 2355 C CA . LEU A 1 292 ? 14.138 -2.572 6.517 1.00 87.56 292 LEU A CA 1
ATOM 2356 C C . LEU A 1 292 ? 14.821 -1.198 6.485 1.00 87.56 292 LEU A C 1
ATOM 2358 O O . LEU A 1 292 ? 14.896 -0.564 5.430 1.00 87.56 292 LEU A O 1
ATOM 2362 N N . SER A 1 293 ? 15.321 -0.724 7.629 1.00 86.62 293 SER A N 1
ATOM 2363 C CA . SER A 1 293 ? 16.070 0.534 7.718 1.00 86.62 293 SER A CA 1
ATOM 2364 C C . SER A 1 293 ? 17.351 0.491 6.880 1.00 86.62 293 SER A C 1
ATOM 2366 O O . SER A 1 293 ? 17.609 1.403 6.092 1.00 86.62 293 SER A O 1
ATOM 2368 N N . GLU A 1 294 ? 18.118 -0.593 6.986 1.00 92.56 294 GLU A N 1
ATOM 2369 C CA . GLU A 1 294 ? 19.350 -0.803 6.223 1.00 92.56 294 GLU A CA 1
ATOM 2370 C C . GLU A 1 294 ? 19.071 -0.968 4.723 1.00 92.56 294 GLU A C 1
ATOM 2372 O O . GLU A 1 294 ? 19.750 -0.348 3.902 1.00 92.56 294 GLU A O 1
ATOM 2377 N N . ALA A 1 295 ? 18.022 -1.709 4.349 1.00 91.56 295 ALA A N 1
ATOM 2378 C CA . ALA A 1 295 ? 17.579 -1.841 2.962 1.00 91.56 295 ALA A CA 1
ATOM 2379 C C . ALA A 1 295 ? 17.199 -0.477 2.356 1.00 91.56 295 ALA A C 1
ATOM 2381 O O . ALA A 1 295 ? 17.632 -0.139 1.251 1.00 91.56 295 ALA A O 1
ATOM 2382 N N . ARG A 1 296 ? 16.448 0.355 3.093 1.00 88.00 296 ARG A N 1
ATOM 2383 C CA . ARG A 1 296 ? 16.119 1.730 2.677 1.00 88.00 296 ARG A CA 1
ATOM 2384 C C . ARG A 1 296 ? 17.360 2.611 2.571 1.00 88.00 296 ARG A C 1
ATOM 2386 O O . ARG A 1 296 ? 17.493 3.360 1.603 1.00 88.00 296 ARG A O 1
ATOM 2393 N N . ALA A 1 297 ? 18.282 2.519 3.528 1.00 88.81 297 ALA A N 1
ATOM 2394 C CA . ALA A 1 297 ? 19.543 3.252 3.481 1.00 88.81 297 ALA A CA 1
ATOM 2395 C C . ALA A 1 297 ? 20.369 2.865 2.244 1.00 88.81 297 ALA A C 1
ATOM 2397 O O . ALA A 1 297 ? 20.837 3.748 1.528 1.00 88.81 297 ALA A O 1
ATOM 2398 N N . HIS A 1 298 ? 20.466 1.569 1.931 1.00 89.06 298 HIS A N 1
ATOM 2399 C CA . HIS A 1 298 ? 21.125 1.086 0.719 1.00 89.06 298 HIS A CA 1
ATOM 2400 C C . HIS A 1 298 ? 20.472 1.653 -0.549 1.00 89.06 298 HIS A C 1
ATOM 2402 O O . HIS A 1 298 ? 21.175 2.110 -1.450 1.00 89.06 298 HIS A O 1
ATOM 2408 N N . TRP A 1 299 ? 19.140 1.707 -0.610 1.00 86.31 299 TRP A N 1
ATOM 2409 C CA . TRP A 1 299 ? 18.416 2.280 -1.751 1.00 86.31 299 TRP A CA 1
ATOM 2410 C C . TRP A 1 299 ? 18.613 3.782 -1.948 1.00 86.31 299 TRP A C 1
ATOM 2412 O O . TRP A 1 299 ? 18.571 4.251 -3.085 1.00 86.31 299 TRP A O 1
ATOM 2422 N N . ARG A 1 300 ? 18.876 4.527 -0.869 1.00 84.25 300 ARG A N 1
ATOM 2423 C CA . ARG A 1 300 ? 19.210 5.960 -0.927 1.00 84.25 300 ARG A CA 1
ATOM 2424 C C . ARG A 1 300 ? 20.630 6.223 -1.440 1.00 84.25 300 ARG A C 1
ATOM 2426 O O . ARG A 1 300 ? 20.940 7.353 -1.809 1.00 84.25 300 ARG A O 1
ATOM 2433 N N . THR A 1 301 ? 21.493 5.205 -1.486 1.00 84.81 301 THR A N 1
ATOM 2434 C CA . THR A 1 301 ? 22.825 5.337 -2.091 1.00 84.81 301 THR A CA 1
ATOM 2435 C C . THR A 1 301 ? 22.752 5.241 -3.612 1.00 84.81 301 THR A C 1
ATOM 2437 O O . THR A 1 301 ? 22.073 4.364 -4.162 1.00 84.81 301 THR A O 1
ATOM 2440 N N . ALA A 1 302 ? 23.505 6.112 -4.288 1.00 80.62 302 ALA A N 1
ATOM 2441 C CA . ALA A 1 302 ? 23.662 6.039 -5.732 1.00 80.62 302 ALA A CA 1
ATOM 2442 C C . ALA A 1 302 ? 24.254 4.674 -6.133 1.00 80.62 302 ALA A C 1
ATOM 2444 O O . ALA A 1 302 ? 25.203 4.210 -5.489 1.00 80.62 302 ALA A O 1
ATOM 2445 N N . PRO A 1 303 ? 23.720 4.012 -7.175 1.00 86.00 303 PRO A N 1
ATOM 2446 C CA . PRO A 1 303 ? 24.363 2.835 -7.735 1.00 86.00 303 PRO A CA 1
ATOM 2447 C C . PRO A 1 303 ? 25.721 3.216 -8.331 1.00 86.00 303 PRO A C 1
ATOM 2449 O O . PRO A 1 303 ? 25.960 4.366 -8.704 1.00 86.00 303 PRO A O 1
ATOM 2452 N N . VAL A 1 304 ? 26.606 2.229 -8.458 1.00 85.31 304 VAL A N 1
ATOM 2453 C CA . VAL A 1 304 ? 27.896 2.423 -9.126 1.00 85.31 304 VAL A CA 1
ATOM 2454 C C . VAL A 1 304 ? 27.643 2.863 -10.577 1.00 85.31 304 VAL A C 1
ATOM 2456 O O . VAL A 1 304 ? 26.916 2.169 -11.294 1.00 85.31 304 VAL A O 1
ATOM 2459 N N . PRO A 1 305 ? 28.211 3.997 -11.029 1.00 86.88 305 PRO A N 1
ATOM 2460 C CA . PRO A 1 305 ? 28.072 4.429 -12.412 1.00 86.88 305 PRO A CA 1
ATOM 2461 C C . PRO A 1 305 ? 28.631 3.394 -13.389 1.00 86.88 305 PRO A C 1
ATOM 2463 O O . PRO A 1 305 ? 29.712 2.847 -13.164 1.00 86.88 305 PRO A O 1
ATOM 2466 N N . LEU A 1 306 ? 27.936 3.186 -14.510 1.00 88.81 306 LEU A N 1
ATOM 2467 C CA . LEU A 1 306 ? 28.489 2.422 -15.627 1.00 88.81 306 LEU A CA 1
ATOM 2468 C C . LEU A 1 306 ? 29.786 3.075 -16.106 1.00 88.81 306 LEU A C 1
ATOM 2470 O O . LEU A 1 306 ? 29.844 4.295 -16.305 1.00 88.81 306 LEU A O 1
ATOM 2474 N N . LYS A 1 307 ? 30.813 2.257 -16.345 1.00 92.50 307 LYS A N 1
ATOM 2475 C CA . LYS A 1 307 ? 32.034 2.742 -16.993 1.00 92.50 307 LYS A CA 1
ATOM 2476 C C . LYS A 1 307 ? 31.714 3.194 -18.424 1.00 92.50 307 LYS A C 1
ATOM 2478 O O . LYS A 1 307 ? 30.834 2.596 -19.051 1.00 92.50 307 LYS A O 1
ATOM 2483 N N . PRO A 1 308 ? 32.419 4.198 -18.979 1.00 91.44 308 PRO A N 1
ATOM 2484 C CA . PRO A 1 308 ? 32.185 4.649 -20.350 1.00 91.44 308 PRO A CA 1
ATOM 2485 C C . PRO A 1 308 ? 32.219 3.507 -21.374 1.00 91.44 308 PRO A C 1
ATOM 2487 O O . PRO A 1 308 ? 31.316 3.409 -22.203 1.00 91.44 308 PRO A O 1
ATOM 2490 N N . GLU A 1 309 ? 33.182 2.580 -21.266 1.00 94.31 309 GLU A N 1
ATOM 2491 C CA . GLU A 1 309 ? 33.254 1.433 -22.178 1.00 94.31 309 GLU A CA 1
ATOM 2492 C C . GLU A 1 309 ? 32.048 0.486 -22.078 1.00 94.31 309 GLU A C 1
ATOM 2494 O O . GLU A 1 309 ? 31.596 -0.059 -23.087 1.00 94.31 309 GLU A O 1
ATOM 2499 N N . GLU A 1 310 ? 31.509 0.303 -20.872 1.00 94.25 310 GLU A N 1
ATOM 2500 C CA . GLU A 1 310 ? 30.366 -0.568 -20.614 1.00 94.25 310 GLU A CA 1
ATOM 2501 C C . GLU A 1 310 ? 29.079 0.069 -21.131 1.00 94.25 310 GLU A C 1
ATOM 2503 O O . GLU A 1 310 ? 28.294 -0.583 -21.820 1.00 94.25 310 GLU A O 1
ATOM 2508 N N . ARG A 1 311 ? 28.905 1.373 -20.893 1.00 93.94 311 ARG A N 1
ATOM 2509 C CA . ARG A 1 311 ? 27.817 2.164 -21.472 1.00 93.94 311 ARG A CA 1
ATOM 2510 C C . ARG A 1 311 ? 27.786 2.029 -22.997 1.00 93.94 311 ARG A C 1
ATOM 2512 O O . ARG A 1 311 ? 26.746 1.688 -23.562 1.00 93.94 311 ARG A O 1
ATOM 2519 N N . ASP A 1 312 ? 28.919 2.251 -23.659 1.00 94.69 312 ASP A N 1
ATOM 2520 C CA . ASP A 1 312 ? 29.019 2.165 -25.119 1.00 94.69 312 ASP A CA 1
ATOM 2521 C C . ASP A 1 312 ? 28.795 0.741 -25.635 1.00 94.69 312 ASP A C 1
ATOM 2523 O O . ASP A 1 312 ? 28.258 0.528 -26.727 1.00 94.69 312 ASP A O 1
ATOM 2527 N N . PHE A 1 313 ? 29.220 -0.265 -24.872 1.00 96.12 313 PHE A N 1
ATOM 2528 C CA . PHE A 1 313 ? 28.947 -1.660 -25.189 1.00 96.12 313 PHE A CA 1
ATOM 2529 C C . PHE A 1 313 ? 27.444 -1.970 -25.139 1.00 96.12 313 PHE A C 1
ATOM 2531 O O . PHE A 1 313 ? 26.912 -2.498 -26.117 1.00 96.12 313 PHE A O 1
ATOM 2538 N N . GLN A 1 314 ? 26.752 -1.587 -24.063 1.00 96.19 314 GLN A N 1
ATOM 2539 C CA . GLN A 1 314 ? 25.318 -1.838 -23.883 1.00 96.19 314 GLN A CA 1
ATOM 2540 C C . GLN A 1 314 ? 24.469 -1.135 -24.954 1.00 96.19 314 GLN A C 1
ATOM 2542 O O . GLN A 1 314 ? 23.586 -1.748 -25.553 1.00 96.19 314 GLN A O 1
ATOM 2547 N N . LEU A 1 315 ? 24.777 0.123 -25.288 1.00 96.62 315 LEU A N 1
ATOM 2548 C CA . LEU A 1 315 ? 24.061 0.853 -26.343 1.00 96.62 315 LEU A CA 1
ATOM 2549 C C . LEU A 1 315 ? 24.287 0.238 -27.736 1.00 96.62 315 LEU A C 1
ATOM 2551 O O . LEU A 1 315 ? 23.347 0.093 -28.521 1.00 96.62 315 LEU A O 1
ATOM 2555 N N . ARG A 1 316 ? 25.514 -0.205 -28.045 1.00 96.69 316 ARG A N 1
ATOM 2556 C CA . ARG A 1 316 ? 25.787 -0.945 -29.292 1.00 96.69 316 ARG A CA 1
ATOM 2557 C C . ARG A 1 316 ? 25.069 -2.289 -29.333 1.00 96.69 316 ARG A C 1
ATOM 2559 O O . ARG A 1 316 ? 24.594 -2.686 -30.399 1.00 96.69 316 ARG A O 1
ATOM 2566 N N . TRP A 1 317 ? 24.981 -2.983 -28.200 1.00 96.06 317 TRP A N 1
ATOM 2567 C CA . TRP A 1 317 ? 24.204 -4.213 -28.082 1.00 96.06 317 TRP A CA 1
ATOM 2568 C C . TRP A 1 317 ? 22.724 -3.960 -28.389 1.00 96.06 317 TRP A C 1
ATOM 2570 O O . TRP A 1 317 ? 22.157 -4.663 -29.223 1.00 96.06 317 TRP A O 1
ATOM 2580 N N . MET A 1 318 ? 22.135 -2.896 -27.839 1.00 97.38 318 MET A N 1
ATOM 2581 C CA . MET A 1 318 ? 20.755 -2.497 -28.131 1.00 97.38 318 MET A CA 1
ATOM 2582 C C . MET A 1 318 ? 20.513 -2.192 -29.615 1.00 97.38 318 MET A C 1
ATOM 2584 O O . MET A 1 318 ? 19.570 -2.727 -30.194 1.00 97.38 318 MET A O 1
ATOM 2588 N N . ARG A 1 319 ? 21.405 -1.446 -30.286 1.00 96.88 319 ARG A N 1
ATOM 2589 C CA . ARG A 1 319 ? 21.320 -1.237 -31.750 1.00 96.88 319 ARG A CA 1
ATOM 2590 C C . ARG A 1 319 ? 21.372 -2.543 -32.540 1.00 96.88 319 ARG A C 1
ATOM 2592 O O . ARG A 1 319 ? 20.653 -2.716 -33.520 1.00 96.88 319 ARG A O 1
ATOM 2599 N N . LYS A 1 320 ? 22.230 -3.475 -32.122 1.00 96.62 320 LYS A N 1
ATOM 2600 C CA . LYS A 1 320 ? 22.335 -4.792 -32.759 1.00 96.62 320 LYS A CA 1
ATOM 2601 C C . LYS A 1 320 ? 21.052 -5.599 -32.576 1.00 96.62 320 LYS A C 1
ATOM 2603 O O . LYS A 1 320 ? 20.645 -6.305 -33.494 1.00 96.62 320 LYS A O 1
ATOM 2608 N N . MET A 1 321 ? 20.441 -5.517 -31.398 1.00 96.12 321 MET A N 1
ATOM 2609 C CA . MET A 1 321 ? 19.177 -6.184 -31.103 1.00 96.12 321 MET A CA 1
ATOM 2610 C C . MET A 1 321 ? 18.018 -5.576 -31.895 1.00 96.12 321 MET A C 1
ATOM 2612 O O . MET A 1 321 ? 17.229 -6.338 -32.443 1.00 96.12 321 MET A O 1
ATOM 2616 N N . LEU A 1 322 ? 17.993 -4.252 -32.074 1.00 96.44 322 LEU A N 1
ATOM 2617 C CA . LEU A 1 322 ? 17.040 -3.572 -32.955 1.00 96.44 322 LEU A CA 1
ATOM 2618 C C . LEU A 1 322 ? 17.115 -4.106 -34.393 1.00 96.44 322 LEU A C 1
ATOM 2620 O O . LEU A 1 322 ? 16.108 -4.575 -34.918 1.00 96.44 322 LEU A O 1
ATOM 2624 N N . ALA A 1 323 ? 18.309 -4.132 -34.994 1.00 95.88 323 ALA A N 1
ATOM 2625 C CA . ALA A 1 323 ? 18.505 -4.662 -36.350 1.00 95.88 323 ALA A CA 1
ATOM 2626 C C . ALA A 1 323 ? 18.091 -6.141 -36.478 1.00 95.88 323 ALA A C 1
ATOM 2628 O O . ALA A 1 323 ? 17.586 -6.573 -37.506 1.00 95.88 323 ALA A O 1
ATOM 2629 N N . ARG A 1 324 ? 18.287 -6.936 -35.420 1.00 94.81 324 ARG A N 1
ATOM 2630 C CA . ARG A 1 324 ? 17.885 -8.353 -35.383 1.00 94.81 324 ARG A CA 1
ATOM 2631 C C . ARG A 1 324 ? 16.395 -8.562 -35.148 1.00 94.81 324 ARG A C 1
ATOM 2633 O O . ARG A 1 324 ? 15.911 -9.661 -35.377 1.00 94.81 324 ARG A O 1
ATOM 2640 N N . SER A 1 325 ? 15.697 -7.545 -34.658 1.00 94.19 325 SER A N 1
ATOM 2641 C CA . SER A 1 325 ? 14.251 -7.584 -34.445 1.00 94.19 325 SER A CA 1
ATOM 2642 C C . SER A 1 325 ? 13.448 -7.170 -35.679 1.00 94.19 325 SER A C 1
ATOM 2644 O O . SER A 1 325 ? 12.224 -7.119 -35.616 1.00 94.19 325 SER A O 1
ATOM 2646 N N . GLU A 1 326 ? 14.118 -6.855 -36.790 1.00 91.38 326 GLU A N 1
ATOM 2647 C CA . GLU A 1 326 ? 13.465 -6.500 -38.045 1.00 91.38 326 GLU A CA 1
ATOM 2648 C C . GLU A 1 326 ? 12.910 -7.744 -38.761 1.00 91.38 326 GLU A C 1
ATOM 2650 O O . GLU A 1 326 ? 13.564 -8.786 -38.854 1.00 91.38 326 GLU A O 1
ATOM 2655 N N . GLY A 1 327 ? 11.691 -7.621 -39.289 1.00 88.75 327 GLY A N 1
ATOM 2656 C CA . GLY A 1 327 ? 10.982 -8.695 -39.981 1.00 88.75 327 GLY A CA 1
ATOM 2657 C C . GLY A 1 327 ? 10.023 -9.485 -39.086 1.00 88.75 327 GLY A C 1
ATOM 2658 O O . GLY A 1 327 ? 9.783 -9.140 -37.934 1.00 88.75 327 GLY A O 1
ATOM 2659 N N . ASP A 1 328 ? 9.454 -10.550 -39.652 1.00 90.25 328 ASP A N 1
ATOM 2660 C CA . ASP A 1 328 ? 8.338 -11.311 -39.058 1.00 90.25 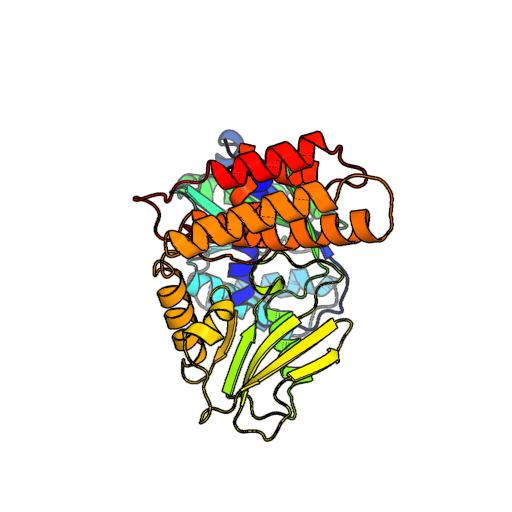328 ASP A CA 1
ATOM 2661 C C . ASP A 1 328 ? 8.720 -12.763 -38.704 1.00 90.25 328 ASP A C 1
ATOM 2663 O O . ASP A 1 328 ? 7.883 -13.652 -38.564 1.00 90.25 328 ASP A O 1
ATOM 2667 N N . SER A 1 329 ? 10.021 -13.045 -38.600 1.00 94.62 329 SER A N 1
ATOM 2668 C CA . SER A 1 329 ? 10.498 -14.379 -38.222 1.00 94.62 329 SER A CA 1
ATOM 2669 C C . SER A 1 329 ? 10.374 -14.621 -36.714 1.00 94.62 329 SER A C 1
ATOM 2671 O O . SER A 1 329 ? 10.404 -13.688 -35.914 1.00 94.62 329 SER A O 1
ATOM 2673 N N . VAL A 1 330 ? 10.318 -15.892 -36.300 1.00 96.19 330 VAL A N 1
ATOM 2674 C CA . VAL A 1 330 ? 10.311 -16.268 -34.873 1.00 96.19 330 VAL A CA 1
ATOM 2675 C C . VAL A 1 330 ? 11.539 -15.718 -34.132 1.00 96.19 330 VAL A C 1
ATOM 2677 O O . VAL A 1 330 ? 11.396 -15.237 -33.010 1.00 96.19 330 VAL A O 1
ATOM 2680 N N . ASP A 1 331 ? 12.730 -15.734 -34.751 1.00 96.06 331 ASP A N 1
ATOM 2681 C CA . ASP A 1 331 ? 13.930 -15.123 -34.151 1.00 96.06 331 ASP A CA 1
ATOM 2682 C C . ASP A 1 331 ? 13.762 -13.605 -34.024 1.00 96.06 331 ASP A C 1
ATOM 2684 O O . ASP A 1 331 ? 14.018 -13.074 -32.950 1.00 96.06 331 ASP A O 1
ATOM 2688 N N . ALA A 1 332 ? 13.246 -12.913 -35.047 1.00 94.50 332 ALA A N 1
ATOM 2689 C CA . ALA A 1 332 ? 13.009 -11.467 -34.980 1.00 94.50 332 ALA A CA 1
ATOM 2690 C C . ALA A 1 332 ? 12.063 -11.094 -33.826 1.00 94.50 332 ALA A C 1
ATOM 2692 O O . ALA A 1 332 ? 12.382 -10.221 -33.011 1.00 94.50 332 ALA A O 1
ATOM 2693 N N . HIS A 1 333 ? 10.957 -11.829 -33.674 1.00 93.56 333 HIS A N 1
ATOM 2694 C CA . HIS A 1 333 ? 10.038 -11.662 -32.547 1.00 93.56 333 HIS A CA 1
ATOM 2695 C C . HIS A 1 333 ? 10.715 -11.956 -31.209 1.00 93.56 333 HIS A C 1
ATOM 2697 O O . HIS A 1 333 ? 10.598 -11.164 -30.277 1.00 93.56 333 HIS A O 1
ATOM 2703 N N . TYR A 1 334 ? 11.474 -13.045 -31.085 1.00 95.31 334 TYR A N 1
ATOM 2704 C CA . TYR A 1 334 ? 12.200 -13.362 -29.851 1.00 95.31 334 TYR A CA 1
ATOM 2705 C C . TYR A 1 334 ? 13.216 -12.267 -29.478 1.00 95.31 334 TYR A C 1
ATOM 2707 O O . TYR A 1 334 ? 13.270 -11.813 -28.333 1.00 95.31 334 TYR A O 1
ATOM 2715 N N . ARG A 1 335 ? 13.984 -11.778 -30.460 1.00 94.94 335 ARG A N 1
ATOM 2716 C CA . ARG A 1 335 ? 14.962 -10.692 -30.297 1.00 94.94 335 ARG A CA 1
ATOM 2717 C C . ARG A 1 335 ? 14.298 -9.391 -29.883 1.00 94.94 335 ARG A C 1
ATOM 2719 O O . ARG A 1 335 ? 14.854 -8.688 -29.043 1.00 94.94 335 ARG A O 1
ATOM 2726 N N . ARG A 1 336 ? 13.110 -9.102 -30.414 1.00 94.69 336 ARG A N 1
ATOM 2727 C CA . ARG A 1 336 ? 12.295 -7.963 -29.994 1.00 94.69 336 ARG A CA 1
ATOM 2728 C C . ARG A 1 336 ? 11.947 -8.039 -28.507 1.00 94.69 336 ARG A C 1
ATOM 2730 O O . ARG A 1 336 ? 12.187 -7.072 -27.792 1.00 94.69 336 ARG A O 1
ATOM 2737 N N . HIS A 1 337 ? 11.426 -9.172 -28.032 1.00 94.62 337 HIS A N 1
ATOM 2738 C CA . HIS A 1 337 ? 11.079 -9.344 -26.614 1.00 94.62 337 HIS A CA 1
ATOM 2739 C C . HIS A 1 337 ? 12.306 -9.203 -25.709 1.00 94.62 337 HIS A C 1
ATOM 2741 O O . HIS A 1 337 ? 12.248 -8.499 -24.705 1.00 94.62 337 HIS A O 1
ATOM 2747 N N . TRP A 1 338 ? 13.433 -9.806 -26.096 1.00 95.06 338 TRP A N 1
ATOM 2748 C CA . TRP A 1 338 ? 14.687 -9.676 -25.356 1.00 95.06 338 TRP A CA 1
ATOM 2749 C C . TRP A 1 338 ? 15.166 -8.218 -25.310 1.00 95.06 338 TRP A C 1
ATOM 2751 O O . TRP A 1 338 ? 15.452 -7.693 -24.239 1.00 95.06 338 TRP A O 1
ATOM 2761 N N . MET A 1 339 ? 15.179 -7.518 -26.446 1.00 95.81 339 MET A N 1
ATOM 2762 C CA . MET A 1 339 ? 15.553 -6.103 -26.487 1.00 95.81 339 MET A CA 1
ATOM 2763 C C . MET A 1 339 ? 14.695 -5.258 -25.535 1.00 95.81 339 MET A C 1
ATOM 2765 O O . MET A 1 339 ? 15.228 -4.431 -24.799 1.00 95.81 339 MET A O 1
ATOM 2769 N N . LEU A 1 340 ? 13.376 -5.477 -25.525 1.00 95.50 340 LEU A N 1
ATOM 2770 C CA . LEU A 1 340 ? 12.461 -4.773 -24.625 1.00 95.50 340 LEU A CA 1
ATOM 2771 C C . LEU A 1 340 ? 12.760 -5.091 -23.153 1.00 95.50 340 LEU A C 1
ATOM 2773 O O . LEU A 1 340 ? 12.811 -4.166 -22.341 1.00 95.50 340 LEU A O 1
ATOM 2777 N N . LEU A 1 341 ? 13.027 -6.359 -22.823 1.00 95.12 341 LEU A N 1
ATOM 2778 C CA . LEU A 1 341 ? 13.389 -6.791 -21.471 1.00 95.12 341 LEU A CA 1
ATOM 2779 C C . LEU A 1 341 ? 14.660 -6.091 -20.963 1.00 95.12 341 LEU A C 1
ATOM 2781 O O . LEU A 1 341 ? 14.666 -5.582 -19.844 1.00 95.12 341 LEU A O 1
ATOM 2785 N N . ASP A 1 342 ? 15.699 -6.006 -21.798 1.00 95.94 342 ASP A N 1
ATOM 2786 C CA . ASP A 1 342 ? 16.983 -5.384 -21.440 1.00 95.94 342 ASP A CA 1
ATOM 2787 C C . ASP A 1 342 ? 16.899 -3.846 -21.395 1.00 95.94 342 ASP A C 1
ATOM 2789 O O . ASP A 1 342 ? 17.607 -3.194 -20.623 1.00 95.94 342 ASP A O 1
ATOM 2793 N N . SER A 1 343 ? 16.025 -3.247 -22.211 1.00 97.00 343 SER A N 1
ATOM 2794 C CA . SER A 1 343 ? 15.956 -1.791 -22.382 1.00 97.00 343 SER A CA 1
ATOM 2795 C C . SER A 1 343 ? 15.523 -1.035 -21.124 1.00 97.00 343 SER A C 1
ATOM 2797 O O . SER A 1 343 ? 16.057 0.039 -20.837 1.00 97.00 343 SER A O 1
ATOM 2799 N N . LEU A 1 344 ? 14.573 -1.579 -20.354 1.00 97.19 344 LEU A N 1
ATOM 2800 C CA . LEU A 1 344 ? 14.027 -0.889 -19.188 1.00 97.19 344 LEU A CA 1
ATOM 2801 C C . LEU A 1 344 ? 15.047 -0.793 -18.039 1.00 97.19 344 LEU A C 1
ATOM 2803 O O . LEU A 1 344 ? 15.304 0.331 -17.611 1.00 97.19 344 LEU A O 1
ATOM 2807 N N . PRO A 1 345 ? 15.682 -1.884 -17.559 1.00 95.88 345 PRO A N 1
ATOM 2808 C CA . PRO A 1 345 ? 16.750 -1.784 -16.563 1.00 95.88 345 PRO A CA 1
ATOM 2809 C C . PRO A 1 345 ? 17.909 -0.899 -17.034 1.00 95.88 345 PRO A C 1
ATOM 2811 O O . PRO A 1 345 ? 18.391 -0.062 -16.269 1.00 95.88 345 PRO A O 1
ATOM 2814 N N . LEU A 1 346 ? 18.304 -1.023 -18.310 1.00 96.25 346 LEU A N 1
ATOM 2815 C CA . LEU A 1 346 ? 19.388 -0.228 -18.885 1.00 96.25 346 LEU A CA 1
ATOM 2816 C C . LEU A 1 346 ? 19.101 1.276 -18.806 1.00 96.25 346 LEU A C 1
ATOM 2818 O O . LEU A 1 346 ? 20.002 2.044 -18.474 1.00 96.25 346 LEU A O 1
ATOM 2822 N N . TRP A 1 347 ? 17.861 1.709 -19.053 1.00 96.19 347 TRP A N 1
ATOM 2823 C CA . TRP A 1 347 ? 17.485 3.119 -18.927 1.00 96.19 347 TRP A CA 1
ATOM 2824 C C . TRP A 1 347 ? 17.798 3.679 -17.528 1.00 96.19 347 TRP A C 1
ATOM 2826 O O . TRP A 1 347 ? 18.375 4.763 -17.413 1.00 96.19 347 TRP A O 1
ATOM 2836 N N . PHE A 1 348 ? 17.487 2.923 -16.466 1.00 94.00 348 PHE A N 1
ATOM 2837 C CA . PHE A 1 348 ? 17.795 3.322 -15.087 1.00 94.00 348 PHE A CA 1
ATOM 2838 C C . PHE A 1 348 ? 19.306 3.340 -14.838 1.00 94.00 348 PHE A C 1
ATOM 2840 O O . PHE A 1 348 ? 19.822 4.330 -14.320 1.00 94.00 348 PHE A O 1
ATOM 2847 N N . SER A 1 349 ? 20.041 2.318 -15.285 1.00 93.25 349 SER A N 1
ATOM 2848 C CA . SER A 1 349 ? 21.503 2.277 -15.145 1.00 93.25 349 SER A CA 1
ATOM 2849 C C . SER A 1 349 ? 22.197 3.448 -15.852 1.00 93.25 349 SER A C 1
ATOM 2851 O O . SER A 1 349 ? 23.102 4.060 -15.286 1.00 93.25 349 SER A O 1
ATOM 2853 N N . LEU A 1 350 ? 21.742 3.827 -17.052 1.00 93.38 350 LEU A N 1
ATOM 2854 C CA . LEU A 1 350 ? 22.268 4.976 -17.800 1.00 93.38 350 LEU A CA 1
ATOM 2855 C C . LEU A 1 350 ? 22.019 6.317 -17.086 1.00 93.38 350 LEU A C 1
ATOM 2857 O O . LEU A 1 350 ? 22.809 7.251 -17.245 1.00 93.38 350 LEU A O 1
ATOM 2861 N N . ARG A 1 351 ? 20.947 6.409 -16.287 1.00 91.19 351 ARG A N 1
ATOM 2862 C CA . ARG A 1 351 ? 20.632 7.552 -15.411 1.00 91.19 351 ARG A CA 1
ATOM 2863 C C . ARG A 1 351 ? 21.367 7.515 -14.067 1.00 91.19 351 ARG A C 1
ATOM 2865 O O . ARG A 1 351 ? 21.244 8.481 -13.325 1.00 91.19 351 ARG A O 1
ATOM 2872 N N . GLN A 1 352 ? 22.110 6.446 -13.764 1.00 90.19 352 GLN A N 1
ATOM 2873 C CA . GLN A 1 352 ? 22.646 6.150 -12.427 1.00 90.19 352 GLN A CA 1
ATOM 2874 C C . GLN A 1 352 ? 21.541 6.025 -11.367 1.00 90.19 352 GLN A C 1
ATOM 2876 O O . GLN A 1 352 ? 21.672 6.491 -10.241 1.00 90.19 352 GLN A O 1
ATOM 2881 N N . LEU A 1 353 ? 20.440 5.371 -11.733 1.00 89.19 353 LEU A N 1
ATOM 2882 C CA . LEU A 1 353 ? 19.344 5.029 -10.835 1.00 89.19 353 LEU A CA 1
ATOM 2883 C C . LEU A 1 353 ? 19.268 3.512 -10.671 1.00 89.19 353 LEU A C 1
ATOM 2885 O O . LEU A 1 353 ? 19.559 2.748 -11.592 1.00 89.19 353 LEU A O 1
ATOM 2889 N N . ARG A 1 354 ? 18.858 3.065 -9.485 1.00 89.31 354 ARG A N 1
ATOM 2890 C CA . ARG A 1 354 ? 18.569 1.650 -9.238 1.00 89.31 354 ARG A CA 1
ATOM 2891 C C . ARG A 1 354 ? 17.244 1.294 -9.903 1.00 89.31 354 ARG A C 1
ATOM 2893 O O . ARG A 1 354 ? 16.267 2.022 -9.754 1.00 89.31 354 ARG A O 1
ATOM 2900 N N . TYR A 1 355 ? 17.211 0.178 -10.622 1.00 91.31 355 TYR A N 1
ATOM 2901 C CA . TYR A 1 355 ? 15.995 -0.322 -11.255 1.00 91.31 355 TYR A CA 1
ATOM 2902 C C . TYR A 1 355 ? 15.062 -0.944 -10.197 1.00 91.31 355 TYR A C 1
ATOM 2904 O O . TYR A 1 355 ? 15.440 -1.941 -9.581 1.00 91.31 355 TYR A O 1
ATOM 2912 N N . PRO A 1 356 ? 13.855 -0.395 -9.960 1.00 84.94 356 PRO A N 1
ATOM 2913 C CA . PRO A 1 356 ? 12.975 -0.835 -8.871 1.00 84.94 356 PRO A CA 1
ATOM 2914 C C . PRO A 1 356 ? 12.083 -2.035 -9.233 1.00 84.94 356 PRO A C 1
ATOM 2916 O O . PRO A 1 356 ? 11.188 -2.373 -8.462 1.00 84.94 356 PRO A O 1
ATOM 2919 N N . GLY A 1 357 ? 12.298 -2.659 -10.396 1.00 88.00 357 GLY A N 1
ATOM 2920 C CA . GLY A 1 357 ? 11.389 -3.643 -10.989 1.00 88.00 357 GLY A CA 1
ATOM 2921 C C . GLY A 1 357 ? 10.372 -2.999 -11.936 1.00 88.00 357 GLY A C 1
ATOM 2922 O O . GLY A 1 357 ? 10.106 -1.800 -11.865 1.00 88.00 357 GLY A O 1
ATOM 2923 N N . ALA A 1 358 ? 9.803 -3.786 -12.854 1.00 88.69 358 ALA A N 1
ATOM 2924 C CA . ALA A 1 358 ? 9.064 -3.264 -14.010 1.00 88.69 358 ALA A CA 1
ATOM 2925 C C . ALA A 1 358 ? 7.849 -2.409 -13.625 1.00 88.69 358 ALA A C 1
ATOM 2927 O O . ALA A 1 358 ? 7.671 -1.307 -14.142 1.00 88.69 358 ALA A O 1
ATOM 2928 N N . LYS A 1 359 ? 7.040 -2.888 -12.677 1.00 82.00 359 LYS A N 1
ATOM 2929 C CA . LYS A 1 359 ? 5.820 -2.202 -12.235 1.00 82.00 359 LYS A CA 1
ATOM 2930 C C . LYS A 1 359 ? 6.120 -0.837 -11.611 1.00 82.00 359 LYS A C 1
ATOM 2932 O O . LYS A 1 359 ? 5.547 0.171 -12.023 1.00 82.00 359 LYS A O 1
ATOM 2937 N N . ALA A 1 360 ? 7.060 -0.798 -10.667 1.00 81.38 360 ALA A N 1
ATOM 2938 C CA . ALA A 1 360 ? 7.496 0.439 -10.023 1.00 81.38 360 ALA A CA 1
ATOM 2939 C C . ALA A 1 360 ? 8.196 1.379 -11.018 1.00 81.38 360 ALA A C 1
ATOM 2941 O O . ALA A 1 360 ? 7.945 2.582 -11.009 1.00 81.38 360 ALA A O 1
ATOM 2942 N N . ALA A 1 361 ? 9.008 0.831 -11.925 1.00 90.38 361 ALA A N 1
ATOM 2943 C CA . ALA A 1 361 ? 9.703 1.591 -12.955 1.00 90.38 361 ALA A CA 1
ATOM 2944 C C . ALA A 1 361 ? 8.732 2.312 -13.895 1.00 90.38 361 ALA A C 1
ATOM 2946 O O . ALA A 1 361 ? 8.890 3.507 -14.129 1.00 90.38 361 ALA A O 1
ATOM 2947 N N . PHE A 1 362 ? 7.706 1.626 -14.404 1.00 89.69 362 PHE A N 1
ATOM 2948 C CA . PHE A 1 362 ? 6.719 2.251 -15.285 1.00 89.69 362 PHE A CA 1
ATOM 2949 C C . PHE A 1 362 ? 5.839 3.268 -14.560 1.00 89.69 362 PHE A C 1
ATOM 2951 O O . PHE A 1 362 ? 5.568 4.327 -15.124 1.00 89.69 362 PHE A O 1
ATOM 2958 N N . SER A 1 363 ? 5.441 2.991 -13.314 1.00 84.06 363 SER A N 1
ATOM 2959 C CA . SER A 1 363 ? 4.720 3.966 -12.484 1.00 84.06 363 SER A CA 1
ATOM 2960 C C . SER A 1 363 ? 5.540 5.248 -12.296 1.00 84.06 363 SER A C 1
ATOM 2962 O O . SER A 1 363 ? 5.049 6.353 -12.529 1.00 84.06 363 SER A O 1
ATOM 2964 N N . TRP A 1 364 ? 6.828 5.095 -11.978 1.00 86.69 364 TRP A N 1
ATOM 2965 C CA . TRP A 1 364 ? 7.752 6.212 -11.822 1.00 86.69 364 TRP A CA 1
ATOM 2966 C C . TRP A 1 364 ? 7.968 6.976 -13.134 1.00 86.69 364 TRP A C 1
ATOM 2968 O O . TRP A 1 364 ? 7.806 8.193 -13.162 1.00 86.69 364 TRP A O 1
ATOM 2978 N N . LEU A 1 365 ? 8.250 6.275 -14.241 1.00 91.69 365 LEU A N 1
ATOM 2979 C CA . LEU A 1 365 ? 8.428 6.894 -15.559 1.00 91.69 365 LEU A CA 1
ATOM 2980 C C . LEU A 1 365 ? 7.185 7.684 -15.974 1.00 91.69 365 LEU A C 1
ATOM 2982 O O . LEU A 1 365 ? 7.313 8.777 -16.507 1.00 91.69 365 LEU A O 1
ATOM 2986 N N . LYS A 1 366 ? 5.978 7.174 -15.711 1.00 89.88 366 LYS A N 1
ATOM 2987 C CA . LYS A 1 366 ? 4.730 7.868 -16.052 1.00 89.88 366 LYS A CA 1
ATOM 2988 C C . LYS A 1 366 ? 4.606 9.231 -15.365 1.00 89.88 366 LYS A C 1
ATOM 2990 O O . LYS A 1 366 ? 4.031 10.144 -15.951 1.00 89.88 366 LYS A O 1
ATOM 2995 N N . ARG A 1 367 ? 5.129 9.357 -14.142 1.00 86.62 367 ARG A N 1
ATOM 2996 C CA . ARG A 1 367 ? 5.075 10.584 -13.339 1.00 86.62 367 ARG A CA 1
ATOM 2997 C C . ARG A 1 367 ? 6.244 11.524 -13.631 1.00 86.62 367 ARG A C 1
ATOM 2999 O O . ARG A 1 367 ? 6.018 12.699 -13.890 1.00 86.62 367 ARG A O 1
ATOM 3006 N N . GLU A 1 368 ? 7.467 11.002 -13.621 1.00 88.19 368 GLU A N 1
ATOM 3007 C CA . GLU A 1 368 ? 8.699 11.807 -13.651 1.00 88.19 368 GLU A CA 1
ATOM 3008 C C . GLU A 1 368 ? 9.317 11.944 -15.052 1.00 88.19 368 GLU A C 1
ATOM 3010 O O . GLU A 1 368 ? 10.097 12.857 -15.310 1.00 88.19 368 GLU A O 1
ATOM 3015 N N . ALA A 1 369 ? 8.995 11.033 -15.974 1.00 90.50 369 ALA A N 1
ATOM 3016 C CA . ALA A 1 369 ? 9.515 11.025 -17.342 1.00 90.50 369 ALA A CA 1
ATOM 3017 C C . ALA A 1 369 ? 8.430 10.602 -18.360 1.00 90.50 369 ALA A C 1
ATOM 3019 O O . ALA A 1 369 ? 8.618 9.620 -19.091 1.00 90.50 369 ALA A O 1
ATOM 3020 N N . PRO A 1 370 ? 7.285 11.315 -18.427 1.00 91.19 370 PRO A N 1
ATOM 3021 C CA . PRO A 1 370 ? 6.102 10.884 -19.181 1.00 91.19 370 PRO A CA 1
ATOM 3022 C C . PRO A 1 370 ? 6.373 10.657 -20.675 1.00 91.19 370 PRO A C 1
ATOM 3024 O O . PRO A 1 370 ? 5.782 9.764 -21.281 1.00 91.19 370 PRO A O 1
ATOM 3027 N N . GLU A 1 371 ? 7.308 11.402 -21.269 1.00 94.81 371 GLU A N 1
ATOM 3028 C CA . GLU A 1 371 ? 7.744 11.193 -22.656 1.00 94.81 371 GLU A CA 1
ATOM 3029 C C . GLU A 1 371 ? 8.452 9.844 -22.842 1.00 94.81 371 GLU A C 1
ATOM 3031 O O . GLU A 1 371 ? 8.161 9.108 -23.785 1.00 94.81 371 GLU A O 1
ATOM 3036 N N . THR A 1 372 ? 9.340 9.484 -21.909 1.00 95.69 372 THR A N 1
ATOM 3037 C CA . THR A 1 372 ? 10.013 8.177 -21.902 1.00 95.69 372 THR A CA 1
ATOM 3038 C C . THR A 1 372 ? 8.994 7.061 -21.689 1.00 95.69 372 THR A C 1
ATOM 3040 O O . THR A 1 372 ? 9.013 6.066 -22.412 1.00 95.69 372 THR A O 1
ATOM 3043 N N . TYR A 1 373 ? 8.061 7.239 -20.747 1.00 96.12 373 TYR A N 1
ATOM 3044 C CA . TYR A 1 373 ? 6.967 6.293 -20.534 1.00 96.12 373 TYR A CA 1
ATOM 3045 C C . TYR A 1 373 ? 6.152 6.069 -21.813 1.00 96.12 373 TYR A C 1
ATOM 3047 O O . TYR A 1 373 ? 5.901 4.924 -22.176 1.00 96.12 373 TYR A O 1
ATOM 3055 N N . ALA A 1 374 ? 5.788 7.134 -22.533 1.00 94.88 374 ALA A N 1
ATOM 3056 C CA . ALA A 1 374 ? 5.025 7.025 -23.774 1.00 94.88 374 ALA A CA 1
ATOM 3057 C C . ALA A 1 374 ? 5.782 6.250 -24.869 1.00 94.88 374 ALA A C 1
ATOM 3059 O O . ALA A 1 374 ? 5.162 5.515 -25.638 1.00 94.88 374 ALA A O 1
ATOM 3060 N N . ILE A 1 375 ? 7.112 6.380 -24.937 1.00 97.19 375 ILE A N 1
ATOM 3061 C CA . ILE A 1 375 ? 7.948 5.603 -25.866 1.00 97.19 375 ILE A CA 1
ATOM 3062 C C . ILE A 1 375 ? 7.915 4.115 -25.504 1.00 97.19 375 ILE A C 1
ATOM 3064 O O . ILE A 1 375 ? 7.610 3.294 -26.368 1.00 97.19 375 ILE A O 1
ATOM 3068 N N . PHE A 1 376 ? 8.152 3.769 -24.234 1.00 97.00 376 PHE A N 1
ATOM 3069 C CA . PHE A 1 376 ? 8.046 2.383 -23.765 1.00 97.00 376 PHE A CA 1
ATOM 3070 C C . PHE A 1 376 ? 6.646 1.806 -23.983 1.00 97.00 376 PHE A C 1
ATOM 3072 O O . PHE A 1 376 ? 6.517 0.688 -24.470 1.00 97.00 376 PHE A O 1
ATOM 3079 N N . GLN A 1 377 ? 5.599 2.575 -23.672 1.00 95.75 377 GLN A N 1
ATOM 3080 C CA . GLN A 1 377 ? 4.213 2.154 -23.846 1.00 95.75 377 GLN A CA 1
ATOM 3081 C C . GLN A 1 377 ? 3.940 1.762 -25.297 1.00 95.75 377 GLN A C 1
ATOM 3083 O O . GLN A 1 377 ? 3.412 0.681 -25.540 1.00 95.75 377 GLN A O 1
ATOM 3088 N N . ARG A 1 378 ? 4.334 2.607 -26.260 1.00 96.00 378 ARG A N 1
ATOM 3089 C CA . ARG A 1 378 ? 4.182 2.276 -27.679 1.00 96.00 378 ARG A CA 1
ATOM 3090 C C . ARG A 1 378 ? 5.033 1.064 -28.058 1.00 96.00 378 ARG A C 1
ATOM 3092 O O . ARG A 1 378 ? 4.530 0.196 -28.755 1.00 96.00 378 ARG A O 1
ATOM 3099 N N . ALA A 1 379 ? 6.286 0.976 -27.603 1.00 95.44 379 ALA A N 1
ATOM 3100 C CA . ALA A 1 379 ? 7.206 -0.103 -27.981 1.00 95.44 379 ALA A CA 1
ATOM 3101 C C . ALA A 1 379 ? 6.748 -1.489 -27.491 1.00 95.44 379 ALA A C 1
ATOM 3103 O O . ALA A 1 379 ? 6.915 -2.486 -28.202 1.00 95.44 379 ALA A O 1
ATOM 3104 N N . CYS A 1 380 ? 6.137 -1.535 -26.304 1.00 93.31 380 CYS A N 1
ATOM 3105 C CA . CYS A 1 380 ? 5.594 -2.744 -25.689 1.00 93.31 380 CYS A CA 1
ATOM 3106 C C . CYS A 1 380 ? 4.226 -3.167 -26.249 1.00 93.31 380 CYS A C 1
ATOM 3108 O O . CYS A 1 380 ? 3.790 -4.281 -25.964 1.00 93.31 380 CYS A O 1
ATOM 3110 N N . CYS A 1 381 ? 3.534 -2.321 -27.024 1.00 91.25 381 CYS A N 1
ATOM 3111 C CA . CYS A 1 381 ? 2.256 -2.704 -27.623 1.00 91.25 381 CYS A CA 1
ATOM 3112 C C . CYS A 1 381 ? 2.429 -3.916 -28.560 1.00 91.25 381 CYS A C 1
ATOM 3114 O O . CYS A 1 381 ? 3.368 -3.938 -29.370 1.00 91.25 381 CYS A O 1
ATOM 3116 N N . PRO A 1 382 ? 1.505 -4.897 -28.520 1.00 86.06 382 PRO A N 1
ATOM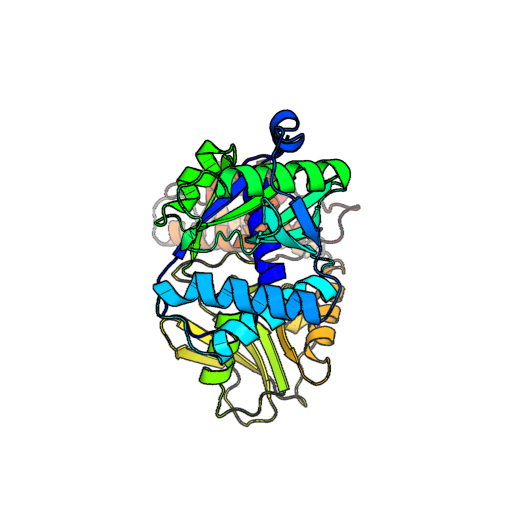 3117 C CA . PRO A 1 382 ? 1.458 -5.956 -29.519 1.00 86.06 382 PRO A CA 1
ATOM 3118 C C . PRO A 1 382 ? 1.439 -5.359 -30.928 1.00 86.06 382 PRO A C 1
ATOM 3120 O O . PRO A 1 382 ? 0.642 -4.469 -31.220 1.00 86.06 382 PRO A O 1
ATOM 3123 N N . GLY A 1 383 ? 2.347 -5.818 -31.788 1.00 83.56 383 GLY A N 1
ATOM 3124 C CA . GLY A 1 383 ? 2.445 -5.327 -33.161 1.00 83.56 383 GLY A CA 1
ATOM 3125 C C . GLY A 1 383 ? 3.021 -3.916 -33.320 1.00 83.56 383 GLY A C 1
ATOM 3126 O O . GLY A 1 383 ? 2.875 -3.357 -34.400 1.00 83.56 383 GLY A O 1
ATOM 3127 N N . ALA A 1 384 ? 3.680 -3.324 -32.308 1.00 88.88 384 ALA A N 1
ATOM 3128 C CA . ALA A 1 384 ? 4.269 -1.991 -32.493 1.00 88.88 384 ALA A CA 1
ATOM 3129 C C . ALA A 1 384 ? 5.233 -1.952 -33.689 1.00 88.88 384 ALA A C 1
ATOM 3131 O O . ALA A 1 384 ? 5.990 -2.903 -33.912 1.00 88.88 384 ALA A O 1
ATOM 3132 N N . GLU A 1 385 ? 5.195 -0.844 -34.419 1.00 90.19 385 GLU A N 1
ATOM 3133 C CA . GLU A 1 385 ? 5.974 -0.632 -35.634 1.00 90.19 385 GLU A CA 1
ATOM 3134 C C . GLU A 1 385 ? 7.474 -0.529 -35.338 1.00 90.19 385 GLU A C 1
ATOM 3136 O O . GLU A 1 385 ? 7.882 -0.110 -34.249 1.00 90.19 385 GLU A O 1
ATOM 3141 N N . HIS A 1 386 ? 8.306 -0.870 -36.326 1.00 90.25 386 HIS A N 1
ATOM 3142 C CA . HIS A 1 386 ? 9.764 -0.807 -36.194 1.00 90.25 386 HIS A CA 1
ATOM 3143 C C . HIS A 1 386 ? 10.248 0.596 -35.788 1.00 90.25 386 HIS A C 1
ATOM 3145 O O . HIS A 1 386 ? 11.092 0.718 -34.903 1.00 90.25 386 HIS A O 1
ATOM 3151 N N . ASP A 1 387 ? 9.632 1.657 -36.316 1.00 93.12 387 ASP A N 1
ATOM 3152 C CA . ASP A 1 387 ? 9.946 3.052 -35.969 1.00 93.12 387 ASP A CA 1
ATOM 3153 C C . ASP A 1 387 ? 9.755 3.357 -34.477 1.00 93.12 387 ASP A C 1
ATOM 3155 O O . ASP A 1 387 ? 10.472 4.170 -33.890 1.00 93.12 387 ASP A O 1
ATOM 3159 N N . THR A 1 388 ? 8.828 2.662 -33.817 1.00 93.81 388 THR A N 1
ATOM 3160 C CA . THR A 1 388 ? 8.639 2.800 -32.370 1.00 93.81 388 THR A CA 1
ATOM 3161 C C . THR A 1 388 ? 9.797 2.173 -31.590 1.00 93.81 388 THR A C 1
ATOM 3163 O O . THR A 1 388 ? 10.223 2.711 -30.566 1.00 93.81 388 THR A O 1
ATOM 3166 N N . LEU A 1 389 ? 10.336 1.056 -32.083 1.00 95.06 389 LEU A N 1
ATOM 3167 C CA . LEU A 1 389 ? 11.522 0.413 -31.517 1.00 95.06 389 LEU A CA 1
ATOM 3168 C C . LEU A 1 389 ? 12.776 1.268 -31.746 1.00 95.06 389 LEU A C 1
ATOM 3170 O O . LEU A 1 389 ? 13.583 1.424 -30.831 1.00 95.06 389 LEU A O 1
ATOM 3174 N N . VAL A 1 390 ? 12.900 1.890 -32.924 1.00 96.69 390 VAL A N 1
ATOM 3175 C CA . VAL A 1 390 ? 13.949 2.880 -33.221 1.00 96.69 390 VAL A CA 1
ATOM 3176 C C . VAL A 1 390 ? 13.886 4.031 -32.215 1.00 96.69 390 VAL A C 1
ATOM 3178 O O . VAL A 1 390 ? 14.897 4.348 -31.589 1.00 96.69 390 VAL A O 1
ATOM 3181 N N . ALA A 1 391 ? 12.697 4.600 -31.983 1.00 96.94 391 ALA A N 1
ATOM 3182 C CA . ALA A 1 391 ? 12.508 5.687 -31.022 1.00 96.94 391 ALA A CA 1
ATOM 3183 C C . ALA A 1 391 ? 12.924 5.302 -29.590 1.00 96.94 391 ALA A C 1
ATOM 3185 O O . ALA A 1 391 ? 13.486 6.133 -28.873 1.00 96.94 391 ALA A O 1
ATOM 3186 N N . LEU A 1 392 ? 12.698 4.049 -29.174 1.00 97.44 392 LEU A N 1
ATOM 3187 C CA . LEU A 1 392 ? 13.168 3.542 -27.882 1.00 97.44 392 LEU A CA 1
ATOM 3188 C C . LEU A 1 392 ? 14.699 3.510 -27.801 1.00 97.44 392 LEU A C 1
ATOM 3190 O O . LEU A 1 392 ? 15.266 3.976 -26.813 1.00 97.44 392 LEU A O 1
ATOM 3194 N N . ILE A 1 393 ? 15.380 3.022 -28.838 1.00 97.25 393 ILE A N 1
ATOM 3195 C CA . ILE A 1 393 ? 16.848 2.994 -28.853 1.00 97.25 393 ILE A CA 1
ATOM 3196 C C . ILE A 1 393 ? 17.431 4.409 -28.877 1.00 97.25 393 ILE A C 1
ATOM 3198 O O . ILE A 1 393 ? 18.341 4.709 -28.105 1.00 97.25 393 ILE A O 1
ATOM 3202 N N . THR A 1 394 ? 16.860 5.312 -29.675 1.00 97.25 394 THR A N 1
ATOM 3203 C CA . THR A 1 394 ? 17.252 6.728 -29.670 1.00 97.25 394 THR A CA 1
ATOM 3204 C C . THR A 1 394 ? 17.046 7.367 -28.294 1.00 97.25 394 THR A C 1
ATOM 3206 O O . THR A 1 394 ? 17.896 8.130 -27.836 1.00 97.25 394 THR A O 1
ATOM 3209 N N . CYS A 1 395 ? 15.957 7.024 -27.597 1.00 96.62 395 CYS A N 1
ATOM 3210 C CA . CYS A 1 395 ? 15.714 7.481 -26.230 1.00 96.62 395 CYS A CA 1
ATOM 3211 C C . CYS A 1 395 ? 16.828 7.033 -25.275 1.00 96.62 395 CYS A C 1
ATOM 3213 O O . CYS A 1 395 ? 17.346 7.867 -24.534 1.00 96.62 395 CYS A O 1
ATOM 3215 N N . LEU A 1 396 ? 17.239 5.759 -25.323 1.00 96.31 396 LEU A N 1
ATOM 3216 C CA . LEU A 1 396 ? 18.330 5.225 -24.495 1.00 96.31 396 LEU A CA 1
ATOM 3217 C C . LEU A 1 396 ? 19.662 5.934 -24.763 1.00 96.31 396 LEU A C 1
ATOM 3219 O O . LEU A 1 396 ? 20.378 6.292 -23.832 1.00 96.31 396 LEU A O 1
ATOM 3223 N N . GLU A 1 397 ? 19.988 6.182 -26.028 1.00 95.62 397 GLU A N 1
ATOM 3224 C CA . GLU A 1 397 ? 21.232 6.852 -26.421 1.00 95.62 397 GLU A CA 1
ATOM 3225 C C . GLU A 1 397 ? 21.307 8.300 -25.929 1.00 95.62 397 GLU A C 1
ATOM 3227 O O . GLU A 1 397 ? 22.385 8.782 -25.570 1.00 95.62 397 GLU A O 1
ATOM 3232 N N . ALA A 1 398 ? 20.158 8.974 -25.857 1.00 93.88 398 ALA A N 1
ATOM 3233 C CA . ALA A 1 398 ? 20.040 10.337 -25.356 1.00 93.88 398 ALA A CA 1
ATOM 3234 C C . ALA A 1 398 ? 20.101 10.441 -23.818 1.00 93.88 398 ALA A C 1
ATOM 3236 O O . ALA A 1 398 ? 20.201 11.549 -23.284 1.00 93.88 398 ALA A O 1
ATOM 3237 N N . VAL A 1 399 ? 20.050 9.323 -23.079 1.00 92.44 399 VAL A N 1
ATOM 3238 C CA . VAL A 1 399 ? 20.059 9.341 -21.610 1.00 92.44 399 VAL A CA 1
ATOM 3239 C C . VAL A 1 399 ? 21.380 9.888 -21.075 1.00 92.44 399 VAL A C 1
ATOM 3241 O O . VAL A 1 399 ? 22.443 9.304 -21.277 1.00 92.44 399 VAL A O 1
ATOM 3244 N N . GLN A 1 400 ? 21.307 10.963 -20.297 1.00 82.81 400 GLN A N 1
ATOM 3245 C CA . GLN A 1 400 ? 22.435 11.502 -19.536 1.00 82.81 400 GLN A CA 1
ATOM 3246 C C . GLN A 1 400 ? 22.242 11.238 -18.035 1.00 82.81 400 GLN A C 1
ATOM 3248 O O . GLN A 1 400 ? 21.097 11.274 -17.569 1.00 82.81 400 GLN A O 1
ATOM 3253 N N . PRO A 1 401 ? 23.312 10.999 -17.257 1.00 76.75 401 PRO A N 1
ATOM 3254 C CA . PRO A 1 401 ? 23.212 10.955 -15.801 1.00 76.75 401 PRO A CA 1
ATOM 3255 C C . PRO A 1 401 ? 22.587 12.250 -15.275 1.00 76.75 401 PRO A C 1
ATOM 3257 O O . PRO A 1 401 ? 22.922 13.332 -15.762 1.00 76.75 401 PRO A O 1
ATOM 3260 N N . ASN A 1 402 ? 21.679 12.156 -14.303 1.00 72.06 402 ASN A N 1
ATOM 3261 C CA . ASN A 1 402 ? 21.134 13.345 -13.656 1.00 72.06 402 ASN A CA 1
ATOM 3262 C C . ASN A 1 402 ? 21.988 13.683 -12.419 1.00 72.06 402 ASN A C 1
ATOM 3264 O O . ASN A 1 402 ? 21.907 12.954 -11.432 1.00 72.06 402 ASN A O 1
ATOM 3268 N N . PRO A 1 403 ? 22.794 14.763 -12.427 1.00 64.62 403 PRO A N 1
ATOM 3269 C CA . PRO A 1 403 ? 23.719 15.051 -11.330 1.00 64.62 403 PRO A CA 1
ATOM 3270 C C . PRO A 1 403 ? 23.017 15.422 -10.016 1.00 64.62 403 PRO A C 1
ATOM 3272 O O . PRO A 1 403 ? 23.646 15.371 -8.964 1.00 64.62 403 PRO A O 1
ATOM 3275 N N . THR A 1 404 ? 21.734 15.797 -10.054 1.00 68.00 404 THR A N 1
ATOM 3276 C CA . THR A 1 404 ? 20.970 16.202 -8.863 1.00 68.00 404 THR A CA 1
ATOM 3277 C C . THR A 1 404 ? 20.107 15.086 -8.277 1.00 68.00 404 THR A C 1
ATOM 3279 O O . THR A 1 404 ? 19.590 15.249 -7.175 1.00 68.00 404 THR A O 1
ATOM 3282 N N . MET A 1 405 ? 19.956 13.952 -8.972 1.00 71.81 405 MET A N 1
ATOM 3283 C CA . MET A 1 405 ? 19.057 12.872 -8.564 1.00 71.81 405 MET A CA 1
ATOM 3284 C C . MET A 1 405 ? 19.829 11.558 -8.437 1.00 71.81 405 MET A C 1
ATOM 3286 O O . MET A 1 405 ? 20.048 10.847 -9.412 1.00 71.81 405 MET A O 1
ATOM 3290 N N . THR A 1 406 ? 20.253 11.256 -7.210 1.00 66.00 406 THR A N 1
ATOM 3291 C CA . THR A 1 406 ? 21.078 10.082 -6.870 1.00 66.00 406 THR A CA 1
ATOM 3292 C C . THR A 1 406 ? 20.262 8.843 -6.504 1.00 66.00 406 THR A C 1
ATOM 3294 O O . THR A 1 406 ? 20.807 7.748 -6.401 1.00 66.00 406 THR A O 1
ATOM 3297 N N . HIS A 1 407 ? 18.957 9.007 -6.301 1.00 70.06 407 HIS A N 1
ATOM 3298 C CA . HIS A 1 407 ? 18.002 7.943 -6.023 1.00 70.06 407 HIS A CA 1
ATOM 3299 C C . HIS A 1 407 ? 16.617 8.364 -6.522 1.00 70.06 407 HIS A C 1
ATOM 3301 O O . HIS A 1 407 ? 16.365 9.544 -6.765 1.00 70.06 407 HIS A O 1
ATOM 3307 N N . ILE A 1 408 ? 15.718 7.396 -6.679 1.00 67.88 408 ILE A N 1
ATOM 3308 C CA . ILE A 1 408 ? 14.307 7.667 -6.948 1.00 67.88 408 ILE A CA 1
ATOM 3309 C C . ILE A 1 408 ? 13.683 8.178 -5.639 1.00 67.88 408 ILE A C 1
ATOM 3311 O O . ILE A 1 408 ? 13.645 7.399 -4.683 1.00 67.88 408 ILE A O 1
ATOM 3315 N N . PRO A 1 409 ? 13.213 9.441 -5.559 1.00 56.94 409 PRO A N 1
ATOM 3316 C CA . PRO A 1 409 ? 12.483 9.906 -4.390 1.00 56.94 409 PRO A CA 1
ATOM 3317 C C . PRO A 1 409 ? 11.181 9.112 -4.316 1.00 56.94 409 PRO A C 1
ATOM 3319 O O . PRO A 1 409 ? 10.322 9.186 -5.201 1.00 56.94 409 PRO A O 1
ATOM 3322 N N . TRP A 1 410 ? 11.085 8.278 -3.291 1.00 50.75 410 TRP A N 1
ATOM 3323 C CA . TRP A 1 410 ? 9.866 7.563 -2.969 1.00 50.75 410 TRP A CA 1
ATOM 3324 C C . TRP A 1 410 ? 9.049 8.442 -2.021 1.00 50.75 410 TRP A C 1
ATOM 3326 O O . TRP A 1 410 ? 9.653 9.067 -1.146 1.00 50.75 410 TRP A O 1
ATOM 3336 N N . PRO A 1 411 ? 7.720 8.550 -2.184 1.00 40.25 411 PRO A N 1
ATOM 3337 C CA . PRO A 1 411 ? 6.905 9.208 -1.175 1.00 40.25 411 PRO A CA 1
ATOM 3338 C C . PRO A 1 411 ? 7.073 8.448 0.148 1.00 40.25 411 PRO A C 1
ATOM 3340 O O . PRO A 1 411 ? 6.807 7.248 0.207 1.00 40.25 411 PRO A O 1
ATOM 3343 N N . GLU A 1 412 ? 7.586 9.137 1.170 1.00 33.56 412 GLU A N 1
ATOM 3344 C CA . GLU A 1 412 ? 7.667 8.617 2.542 1.00 33.56 412 GLU A CA 1
ATOM 3345 C C . GLU A 1 412 ? 6.274 8.435 3.168 1.00 33.56 412 GLU A C 1
ATOM 3347 O O . GLU A 1 412 ? 5.315 9.183 2.833 1.00 33.56 412 GLU A O 1
#

Sequence (412 aa):
MYTQAHLHEIVLRTEMLLQSVEHSYPQASISRHEWSMWLEDRERLSGAPTDLILCPVTSDEEWQMLEEIRRKVEGPFGCEHPDLIRKFIEDAKCKHERFGGTWFLASYEGRWVGQIGIVPFRIEGQLIGRLQDVDIVPEEQGKGFGRQLLQALCRWACEHTFQALCLMAKADDWPRLWYQRFGFQKVGEQLSQAPLLGNIRTLCEEALCDVDVQCMILYGSRAVGAANEESDVDLWVLTPSDVPERVNRPHEGYVLDLSFVHPERLPETAELAYLRDGIVLYDTEGRGAKILSEARAHWRTAPVPLKPEERDFQLRWMRKMLARSEGDSVDAHYRRHWMLLDSLPLWFSLRQLRYPGAKAAFSWLKREAPETYAIFQRACCPGAEHDTLVALITCLEAVQPNPTMTHIPWPE